Protein AF-0000000071588054 (afdb_homodimer)

Organism: Aliivibrio fischeri (strain ATCC 700601 / ES114) (NCBI:txid312309)

Structure (mmCIF, N/CA/C/O backbone):
data_AF-0000000071588054-model_v1
#
loop_
_entity.id
_entity.type
_entity.pdbx_description
1 polymer Hydrolase
#
loop_
_atom_site.group_PDB
_atom_site.id
_atom_site.type_symbol
_atom_site.label_atom_id
_atom_site.label_alt_id
_atom_site.label_comp_id
_atom_site.label_asym_id
_atom_site.label_entity_id
_atom_site.label_seq_id
_atom_site.pdbx_PDB_ins_code
_atom_site.Cartn_x
_atom_site.Cartn_y
_atom_site.Cartn_z
_atom_site.occupancy
_atom_site.B_iso_or_equiv
_atom_site.auth_seq_id
_atom_site.auth_comp_id
_atom_site.auth_asym_id
_atom_site.auth_atom_id
_atom_site.pdbx_PDB_model_num
ATOM 1 N N . MET A 1 1 ? -8.719 -41.531 -5.496 1 47.97 1 MET A N 1
ATOM 2 C CA . MET A 1 1 ? -8.766 -40.312 -4.715 1 47.97 1 MET A CA 1
ATOM 3 C C . MET A 1 1 ? -8.453 -39.094 -5.586 1 47.97 1 MET A C 1
ATOM 5 O O . MET A 1 1 ? -7.664 -39.188 -6.527 1 47.97 1 MET A O 1
ATOM 9 N N . PRO A 1 2 ? -9.258 -38.031 -5.367 1 66.31 2 PRO A N 1
ATOM 10 C CA . PRO A 1 2 ? -8.93 -36.875 -6.203 1 66.31 2 PRO A CA 1
ATOM 11 C C . PRO A 1 2 ? -7.484 -36.406 -6.047 1 66.31 2 PRO A C 1
ATOM 13 O O . PRO A 1 2 ? -6.922 -36.5 -4.953 1 66.31 2 PRO A O 1
ATOM 16 N N . LEU A 1 3 ? -6.859 -36.219 -7.164 1 84.75 3 LEU A N 1
ATOM 17 C CA . LEU A 1 3 ? -5.457 -35.812 -7.168 1 84.75 3 LEU A CA 1
ATOM 18 C C . LEU A 1 3 ? -5.246 -34.594 -6.309 1 84.75 3 LEU A C 1
ATOM 20 O O . LEU A 1 3 ? -4.23 -34.469 -5.621 1 84.75 3 LEU A O 1
ATOM 24 N N . PHE A 1 4 ? -6.309 -33.812 -6.16 1 94.5 4 PHE A N 1
ATOM 25 C CA . PHE A 1 4 ? -6.145 -32.531 -5.477 1 94.5 4 PHE A CA 1
ATOM 26 C C . PHE A 1 4 ? -6.953 -32.5 -4.184 1 94.5 4 PHE A C 1
ATOM 28 O O . PHE A 1 4 ? -8.078 -33 -4.137 1 94.5 4 PHE A O 1
ATOM 35 N N . HIS A 1 5 ? -6.406 -31.969 -3.193 1 96.12 5 HIS A N 1
ATOM 36 C CA . HIS A 1 5 ? -7.078 -31.672 -1.934 1 96.12 5 HIS A CA 1
ATOM 37 C C . HIS A 1 5 ? -7.234 -30.172 -1.73 1 96.12 5 HIS A C 1
ATOM 39 O O . HIS A 1 5 ? -6.293 -29.406 -1.963 1 96.12 5 HIS A O 1
ATOM 45 N N . GLU A 1 6 ? -8.422 -29.766 -1.353 1 96.94 6 GLU A N 1
ATOM 46 C CA . GLU A 1 6 ? -8.703 -28.375 -1.012 1 96.94 6 GLU A CA 1
ATOM 47 C C . GLU A 1 6 ? -8.5 -28.109 0.479 1 96.94 6 GLU A C 1
ATOM 49 O O . GLU A 1 6 ? -8.945 -28.906 1.314 1 96.94 6 GLU A O 1
ATOM 54 N N . ARG A 1 7 ? -7.754 -27.062 0.782 1 96.38 7 ARG A N 1
ATOM 55 C CA . ARG A 1 7 ? -7.504 -26.703 2.172 1 96.38 7 ARG A CA 1
ATOM 56 C C . ARG A 1 7 ? -7.52 -25.188 2.346 1 96.38 7 ARG A C 1
ATOM 58 O O . ARG A 1 7 ? -7.484 -24.438 1.362 1 96.38 7 ARG A O 1
ATOM 65 N N . SER A 1 8 ? -7.707 -24.828 3.531 1 97.06 8 SER A N 1
ATOM 66 C CA . SER A 1 8 ? -7.578 -23.422 3.904 1 97.06 8 SER A CA 1
ATOM 67 C C . SER A 1 8 ? -6.414 -23.203 4.867 1 97.06 8 SER A C 1
ATOM 69 O O . SER A 1 8 ? -6.203 -24.016 5.781 1 97.06 8 SER A O 1
ATOM 71 N N . LEU A 1 9 ? -5.637 -22.25 4.625 1 97.06 9 LEU A N 1
ATOM 72 C CA . LEU A 1 9 ? -4.516 -21.859 5.473 1 97.06 9 LEU A CA 1
ATOM 73 C C . LEU A 1 9 ? -4.793 -20.531 6.164 1 97.06 9 LEU A C 1
ATOM 75 O O . LEU A 1 9 ? -4.984 -19.5 5.5 1 97.06 9 LEU A O 1
ATOM 79 N N . PRO A 1 10 ? -4.863 -20.5 7.48 1 97.12 10 PRO A N 1
ATOM 80 C CA . PRO A 1 10 ? -5.039 -19.219 8.164 1 97.12 10 PRO A CA 1
ATOM 81 C C . PRO A 1 10 ? -3.777 -18.359 8.141 1 97.12 10 PRO A C 1
ATOM 83 O O . PRO A 1 10 ? -2.688 -18.844 8.453 1 97.12 10 PRO A O 1
ATOM 86 N N . LEU A 1 11 ? -3.846 -17.188 7.691 1 96.62 11 LEU A N 1
ATOM 87 C CA . LEU A 1 11 ? -2.805 -16.188 7.848 1 96.62 11 LEU A CA 1
ATOM 88 C C . LEU A 1 11 ? -3.188 -15.172 8.922 1 96.62 11 LEU A C 1
ATOM 90 O O . LEU A 1 11 ? -4.215 -15.328 9.594 1 96.62 11 LEU A O 1
ATOM 94 N N . TYR A 1 12 ? -2.336 -14.172 9.164 1 93.88 12 TYR A N 1
ATOM 95 C CA . TYR A 1 12 ? -2.557 -13.234 10.258 1 93.88 12 TYR A CA 1
ATOM 96 C C . TYR A 1 12 ? -3.916 -12.555 10.133 1 93.88 12 TYR A C 1
ATOM 98 O O . TYR A 1 12 ? -4.629 -12.391 11.125 1 93.88 12 TYR A O 1
ATOM 106 N N . HIS A 1 13 ? -4.195 -12.125 8.859 1 90.81 13 HIS A N 1
ATOM 107 C CA . HIS A 1 13 ? -5.488 -11.477 8.672 1 90.81 13 HIS A CA 1
ATOM 108 C C . HIS A 1 13 ? -6.289 -12.156 7.566 1 90.81 13 HIS A C 1
ATOM 110 O O . HIS A 1 13 ? -6.355 -11.648 6.441 1 90.81 13 HIS A O 1
ATOM 116 N N . GLY A 1 14 ? -6.926 -13.234 7.898 1 96.25 14 GLY A N 1
ATOM 117 C CA . GLY A 1 14 ? -7.777 -13.938 6.953 1 96.25 14 GLY A CA 1
ATOM 118 C C . GLY A 1 14 ? -7.273 -15.328 6.613 1 96.25 14 GLY A C 1
ATOM 119 O O . GLY A 1 14 ? -6.363 -15.844 7.27 1 96.25 14 GLY A O 1
ATOM 120 N N . GLU A 1 15 ? -7.918 -15.906 5.582 1 97.94 15 GLU A N 1
ATOM 121 C CA . GLU A 1 15 ? -7.566 -17.266 5.184 1 97.94 15 GLU A CA 1
ATOM 122 C C . GLU A 1 15 ? -7.277 -17.344 3.688 1 97.94 15 GLU A C 1
ATOM 124 O O . GLU A 1 15 ? -7.953 -16.703 2.885 1 97.94 15 GLU A O 1
ATOM 129 N N . ILE A 1 16 ? -6.352 -18.188 3.363 1 98 16 ILE A N 1
ATOM 130 C CA . ILE A 1 16 ? -6.008 -18.5 1.978 1 98 16 ILE A CA 1
ATOM 131 C C . ILE A 1 16 ? -6.473 -19.906 1.628 1 98 16 ILE A C 1
ATOM 133 O O . ILE A 1 16 ? -6.18 -20.859 2.352 1 98 16 ILE A O 1
ATOM 137 N N . ALA A 1 17 ? -7.246 -19.953 0.571 1 98.69 17 ALA A N 1
ATOM 138 C CA . ALA A 1 17 ? -7.645 -21.25 0.054 1 98.69 17 ALA A CA 1
ATOM 139 C C . ALA A 1 17 ? -6.59 -21.812 -0.896 1 98.69 17 ALA A C 1
ATOM 141 O O . ALA A 1 17 ? -5.996 -21.078 -1.681 1 98.69 17 ALA A O 1
ATOM 142 N N . LEU A 1 18 ? -6.355 -23.109 -0.78 1 98.25 18 LEU A N 1
ATOM 143 C CA . LEU A 1 18 ? -5.324 -23.688 -1.641 1 98.25 18 LEU A CA 1
ATOM 144 C C . LEU A 1 18 ? -5.742 -25.078 -2.131 1 98.25 18 LEU A C 1
ATOM 146 O O . LEU A 1 18 ? -6.637 -25.703 -1.558 1 98.25 18 LEU A O 1
ATOM 150 N N . LEU A 1 19 ? -5.234 -25.469 -3.252 1 98.31 19 LEU A N 1
ATOM 151 C CA . LEU A 1 19 ? -5.273 -26.797 -3.846 1 98.31 19 LEU A CA 1
ATOM 152 C C . LEU A 1 19 ? -3.906 -27.469 -3.779 1 98.31 19 LEU A C 1
ATOM 154 O O . LEU A 1 19 ? -2.898 -26.859 -4.16 1 98.31 19 LEU A O 1
ATOM 158 N N . GLU A 1 20 ? -3.906 -28.734 -3.266 1 97.62 20 GLU A N 1
ATOM 159 C CA . GLU A 1 20 ? -2.576 -29.328 -3.129 1 97.62 20 GLU A CA 1
ATOM 160 C C . GLU A 1 20 ? -2.582 -30.797 -3.525 1 97.62 20 GLU A C 1
ATOM 162 O O . GLU A 1 20 ? -3.635 -31.438 -3.533 1 97.62 20 GLU A O 1
ATOM 167 N N . VAL A 1 21 ? -1.536 -31.25 -4.027 1 97.25 21 VAL A N 1
ATOM 168 C CA . VAL A 1 21 ? -1.125 -32.656 -4.172 1 97.25 21 VAL A CA 1
ATOM 169 C C . VAL A 1 21 ? 0.033 -32.938 -3.221 1 97.25 21 VAL A C 1
ATOM 171 O O . VAL A 1 21 ? 1.151 -32.469 -3.426 1 97.25 21 VAL A O 1
ATOM 174 N N . LYS A 1 22 ? -0.284 -33.75 -2.168 1 95.44 22 LYS A N 1
ATOM 175 C CA . LYS A 1 22 ? 0.733 -34 -1.155 1 95.44 22 LYS A CA 1
ATOM 176 C C . LYS A 1 22 ? 1.041 -35.5 -1.066 1 95.44 22 LYS A C 1
ATOM 178 O O . LYS A 1 22 ? 0.211 -36.281 -0.599 1 95.44 22 LYS A O 1
ATOM 183 N N . PRO A 1 23 ? 2.205 -35.844 -1.493 1 94.19 23 PRO A N 1
ATOM 184 C CA . PRO A 1 23 ? 2.611 -37.25 -1.315 1 94.19 23 PRO A CA 1
ATOM 185 C C . PRO A 1 23 ? 2.969 -37.562 0.132 1 94.19 23 PRO A C 1
ATOM 187 O O . PRO A 1 23 ? 3.066 -36.688 0.969 1 94.19 23 PRO A O 1
ATOM 190 N N . GLU A 1 24 ? 3.109 -38.844 0.406 1 91.75 24 GLU A N 1
ATOM 191 C CA . GLU A 1 24 ? 3.479 -39.312 1.74 1 91.75 24 GLU A CA 1
ATOM 192 C C . GLU A 1 24 ? 4.875 -38.812 2.121 1 91.75 24 GLU A C 1
ATOM 194 O O . GLU A 1 24 ? 5.098 -38.375 3.244 1 91.75 24 GLU A O 1
ATOM 199 N N . GLN A 1 25 ? 5.719 -38.969 1.165 1 91.81 25 GLN A N 1
ATOM 200 C CA . GLN A 1 25 ? 7.074 -38.469 1.339 1 91.81 25 GLN A CA 1
ATOM 201 C C . GLN A 1 25 ? 7.32 -37.219 0.467 1 91.81 25 GLN A C 1
ATOM 203 O O . GLN A 1 25 ? 7.105 -37.25 -0.746 1 91.81 25 GLN A O 1
ATOM 208 N N . VAL A 1 26 ? 7.738 -36.156 1.104 1 92.62 26 VAL A N 1
ATOM 209 C CA . VAL A 1 26 ? 7.918 -34.906 0.373 1 92.62 26 VAL A CA 1
ATOM 210 C C . VAL A 1 26 ? 9.406 -34.625 0.178 1 92.62 26 VAL A C 1
ATOM 212 O O . VAL A 1 26 ? 10.148 -34.469 1.151 1 92.62 26 VAL A O 1
ATOM 215 N N . ASP A 1 27 ? 9.805 -34.531 -1.062 1 91.06 27 ASP A N 1
ATOM 216 C CA . ASP A 1 27 ? 11.188 -34.219 -1.391 1 91.06 27 ASP A CA 1
ATOM 217 C C . ASP A 1 27 ? 11.359 -32.719 -1.661 1 91.06 27 ASP A C 1
ATOM 219 O O . ASP A 1 27 ? 12.398 -32.125 -1.358 1 91.06 27 ASP A O 1
ATOM 223 N N . GLN A 1 28 ? 10.422 -32.188 -2.326 1 94.06 28 GLN A N 1
ATOM 224 C CA . GLN A 1 28 ? 10.406 -30.781 -2.695 1 94.06 28 GLN A CA 1
ATOM 225 C C . GLN A 1 28 ? 8.992 -30.203 -2.594 1 94.06 28 GLN A C 1
ATOM 227 O O . GLN A 1 28 ? 8.008 -30.922 -2.752 1 94.06 28 GLN A O 1
ATOM 232 N N . THR A 1 29 ? 8.953 -28.969 -2.256 1 97.81 29 THR A N 1
ATOM 233 C CA . THR A 1 29 ? 7.672 -28.266 -2.246 1 97.81 29 THR A CA 1
ATOM 234 C C . THR A 1 29 ? 7.652 -27.172 -3.307 1 97.81 29 THR A C 1
ATOM 236 O O . THR A 1 29 ? 8.57 -26.344 -3.373 1 97.81 29 THR A O 1
ATOM 239 N N . ILE A 1 30 ? 6.656 -27.203 -4.168 1 98.56 30 ILE A N 1
ATOM 240 C CA . ILE A 1 30 ? 6.5 -26.219 -5.242 1 98.56 30 ILE A CA 1
ATOM 241 C C . ILE A 1 30 ? 5.227 -25.406 -5.02 1 98.56 30 ILE A C 1
ATOM 243 O O . ILE A 1 30 ? 4.152 -25.969 -4.797 1 98.56 30 ILE A O 1
ATOM 247 N N . LEU A 1 31 ? 5.348 -24.109 -5.023 1 98.81 31 LEU A N 1
ATOM 248 C CA . LEU A 1 31 ? 4.211 -23.203 -4.922 1 98.81 31 LEU A CA 1
ATOM 249 C C . LEU A 1 31 ? 3.885 -22.594 -6.281 1 98.81 31 LEU A C 1
ATOM 251 O O . LEU A 1 31 ? 4.766 -22.047 -6.945 1 98.81 31 LEU A O 1
ATOM 255 N N . PHE A 1 32 ? 2.648 -22.719 -6.68 1 98.88 32 PHE A N 1
ATOM 256 C CA . PHE A 1 32 ? 2.152 -22.141 -7.922 1 98.88 32 PHE A CA 1
ATOM 257 C C . PHE A 1 32 ? 1.35 -20.875 -7.652 1 98.88 32 PHE A C 1
ATOM 259 O O . PHE A 1 32 ? 0.338 -20.906 -6.949 1 98.88 32 PHE A O 1
ATOM 266 N N . LEU A 1 33 ? 1.79 -19.781 -8.234 1 98.94 33 LEU A N 1
ATOM 267 C CA . LEU A 1 33 ? 1.244 -18.453 -7.961 1 98.94 33 LEU A CA 1
ATOM 268 C C . LEU A 1 33 ? 0.556 -17.891 -9.195 1 98.94 33 LEU A C 1
ATOM 270 O O . LEU A 1 33 ? 1.214 -17.578 -10.195 1 98.94 33 LEU A O 1
ATOM 274 N N . HIS A 1 34 ? -0.746 -17.656 -9.086 1 98.88 34 HIS A N 1
ATOM 275 C CA . HIS A 1 34 ? -1.548 -17.312 -10.25 1 98.88 34 HIS A CA 1
ATOM 276 C C . HIS A 1 34 ? -1.47 -15.828 -10.555 1 98.88 34 HIS A C 1
ATOM 278 O O . HIS A 1 34 ? -0.937 -15.055 -9.758 1 98.88 34 HIS A O 1
ATOM 284 N N . GLY A 1 35 ? -2.023 -15.461 -11.672 1 98.25 35 GLY A N 1
ATOM 285 C CA . GLY A 1 35 ? -2.016 -14.086 -12.148 1 98.25 35 GLY A CA 1
ATOM 286 C C . GLY A 1 35 ? -3.213 -13.281 -11.672 1 98.25 35 GLY A C 1
ATOM 287 O O . GLY A 1 35 ? -4.074 -13.805 -10.969 1 98.25 35 GLY A O 1
ATOM 288 N N . TRP A 1 36 ? -3.197 -12.07 -12.117 1 97.25 36 TRP A N 1
ATOM 289 C CA . TRP A 1 36 ? -4.223 -11.102 -11.742 1 97.25 36 TRP A CA 1
ATOM 290 C C . TRP A 1 36 ? -5.602 -11.57 -12.203 1 97.25 36 TRP A C 1
ATOM 292 O O . TRP A 1 36 ? -5.785 -11.93 -13.367 1 97.25 36 TRP A O 1
ATOM 302 N N . GLN A 1 37 ? -6.582 -11.633 -11.336 1 96.31 37 GLN A N 1
ATOM 303 C CA . GLN A 1 37 ? -7.98 -11.984 -11.547 1 96.31 37 GLN A CA 1
ATOM 304 C C . GLN A 1 37 ? -8.133 -13.469 -11.883 1 96.31 37 GLN A C 1
ATOM 306 O O . GLN A 1 37 ? -9.164 -13.891 -12.398 1 96.31 37 GLN A O 1
ATOM 311 N N . ASP A 1 38 ? -7.105 -14.195 -11.688 1 97.88 38 ASP A N 1
ATOM 312 C CA . ASP A 1 38 ? -7.141 -15.656 -11.781 1 97.88 38 ASP A CA 1
ATOM 313 C C . ASP A 1 38 ? -7.305 -16.297 -10.406 1 97.88 38 ASP A C 1
ATOM 315 O O . ASP A 1 38 ? -7.879 -15.68 -9.5 1 97.88 38 ASP A O 1
ATOM 319 N N . ASN A 1 39 ? -6.969 -17.594 -10.32 1 98.69 39 ASN A N 1
ATOM 320 C CA . ASN A 1 39 ? -6.945 -18.312 -9.055 1 98.69 39 ASN A CA 1
ATOM 321 C C . ASN A 1 39 ? -6.176 -19.625 -9.172 1 98.69 39 ASN A C 1
ATOM 323 O O . ASN A 1 39 ? -5.578 -19.906 -10.211 1 98.69 39 ASN A O 1
ATOM 327 N N . ALA A 1 40 ? -6.172 -20.344 -8.133 1 98.69 40 ALA A N 1
ATOM 328 C CA . ALA A 1 40 ? -5.332 -21.531 -8 1 98.69 40 ALA A CA 1
ATOM 329 C C . ALA A 1 40 ? -5.641 -22.547 -9.102 1 98.69 40 ALA A C 1
ATOM 331 O O . ALA A 1 40 ? -4.754 -23.281 -9.539 1 98.69 40 ALA A O 1
ATOM 332 N N . ALA A 1 41 ? -6.855 -22.578 -9.594 1 98.62 41 ALA A N 1
ATOM 333 C CA . ALA A 1 41 ? -7.312 -23.609 -10.508 1 98.62 41 ALA A CA 1
ATOM 334 C C . ALA A 1 41 ? -6.672 -23.453 -11.883 1 98.62 41 ALA A C 1
ATOM 336 O O . ALA A 1 41 ? -6.734 -24.359 -12.719 1 98.62 41 ALA A O 1
ATOM 337 N N . THR A 1 42 ? -6.043 -22.297 -12.117 1 98.44 42 THR A N 1
ATOM 338 C CA . THR A 1 42 ? -5.371 -22.094 -13.398 1 98.44 42 THR A CA 1
ATOM 339 C C . THR A 1 42 ? -4.227 -23.078 -13.57 1 98.44 42 THR A C 1
ATOM 341 O O . THR A 1 42 ? -3.789 -23.344 -14.695 1 98.44 42 THR A O 1
ATOM 344 N N . PHE A 1 43 ? -3.754 -23.688 -12.492 1 98.5 43 PHE A N 1
ATOM 345 C CA . PHE A 1 43 ? -2.557 -24.516 -12.539 1 98.5 43 PHE A CA 1
ATOM 346 C C . PHE A 1 43 ? -2.916 -26 -12.445 1 98.5 43 PHE A C 1
ATOM 348 O O . PHE A 1 43 ? -2.031 -26.859 -12.43 1 98.5 43 PHE A O 1
ATOM 355 N N . LEU A 1 44 ? -4.199 -26.375 -12.383 1 97.94 44 LEU A N 1
ATOM 356 C CA . LEU A 1 44 ? -4.609 -27.766 -12.156 1 97.94 44 LEU A CA 1
ATOM 357 C C . LEU A 1 44 ? -3.984 -28.688 -13.195 1 97.94 44 LEU A C 1
ATOM 359 O O . LEU A 1 44 ? -3.404 -29.719 -12.844 1 97.94 44 LEU A O 1
ATOM 363 N N . THR A 1 45 ? -4.051 -28.312 -14.484 1 97.38 45 THR A N 1
ATOM 364 C CA . THR A 1 45 ? -3.551 -29.188 -15.539 1 97.38 45 THR A CA 1
ATOM 365 C C . THR A 1 45 ? -2.029 -29.281 -15.492 1 97.38 45 THR A C 1
ATOM 367 O O . THR A 1 45 ? -1.465 -30.359 -15.695 1 97.38 45 THR A O 1
ATOM 370 N N . THR A 1 46 ? -1.384 -28.156 -15.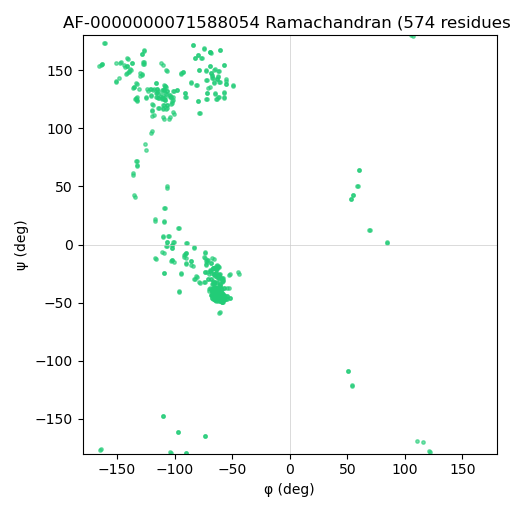203 1 97.81 46 THR A N 1
ATOM 371 C CA . THR A 1 46 ? 0.067 -28.156 -15.062 1 97.81 46 THR A CA 1
ATOM 372 C C . THR A 1 46 ? 0.49 -29.031 -13.883 1 97.81 46 THR A C 1
ATOM 374 O O . THR A 1 46 ? 1.406 -29.844 -14.008 1 97.81 46 THR A O 1
ATOM 377 N N . MET A 1 47 ? -0.17 -28.906 -12.758 1 98.12 47 MET A N 1
ATOM 378 C CA . MET A 1 47 ? 0.143 -29.672 -11.555 1 98.12 47 MET A CA 1
ATOM 379 C C . MET A 1 47 ? -0.102 -31.156 -11.773 1 98.12 47 MET A C 1
ATOM 381 O O . MET A 1 47 ? 0.692 -31.984 -11.344 1 98.12 47 MET A O 1
ATOM 385 N N . GLU A 1 48 ? -1.198 -31.453 -12.445 1 97.19 48 GLU A N 1
ATOM 386 C CA . GLU A 1 48 ? -1.501 -32.844 -12.758 1 97.19 48 GLU A CA 1
ATOM 387 C C . GLU A 1 48 ? -0.411 -33.469 -13.625 1 97.19 48 GLU A C 1
ATOM 389 O O . GLU A 1 48 ? 0.065 -34.562 -13.336 1 97.19 48 GLU A O 1
ATOM 394 N N . SER A 1 49 ? -0.064 -32.75 -14.672 1 97.31 49 SER A N 1
ATOM 395 C CA . SER A 1 49 ? 0.988 -33.219 -15.562 1 97.31 49 SER A CA 1
ATOM 396 C C . SER A 1 49 ? 2.301 -33.438 -14.812 1 97.31 49 SER A C 1
ATOM 398 O O . SER A 1 49 ? 2.971 -34.438 -14.984 1 97.31 49 SER A O 1
ATOM 400 N N . TYR A 1 50 ? 2.656 -32.5 -13.977 1 97.69 50 TYR A N 1
ATOM 401 C CA . TYR A 1 50 ? 3.912 -32.531 -13.234 1 97.69 50 TYR A CA 1
ATOM 402 C C . TYR A 1 50 ? 3.92 -33.688 -12.234 1 97.69 50 TYR A C 1
ATOM 404 O O . TYR A 1 50 ? 4.926 -34.375 -12.086 1 97.69 50 TYR A O 1
ATOM 412 N N . ALA A 1 51 ? 2.812 -33.906 -11.531 1 96.31 51 ALA A N 1
ATOM 413 C CA . ALA A 1 51 ? 2.707 -34.938 -10.492 1 96.31 51 ALA A CA 1
ATOM 414 C C . ALA A 1 51 ? 2.928 -36.312 -11.07 1 96.31 51 ALA A C 1
ATOM 416 O O . ALA A 1 51 ? 3.436 -37.219 -10.383 1 96.31 51 ALA A O 1
ATOM 417 N N . LYS A 1 52 ? 2.594 -36.5 -12.336 1 95.12 52 LYS A N 1
ATOM 418 C CA . LYS A 1 52 ? 2.75 -37.781 -12.992 1 95.12 52 LYS A CA 1
ATOM 419 C C . LYS A 1 52 ? 4.223 -38.188 -13.094 1 95.12 52 LYS A C 1
ATOM 421 O O . LYS A 1 52 ? 4.57 -39.344 -12.922 1 95.12 52 LYS A O 1
ATOM 426 N N . THR A 1 53 ? 5.031 -37.188 -13.312 1 94.19 53 THR A N 1
ATOM 427 C CA . THR A 1 53 ? 6.441 -37.5 -13.547 1 94.19 53 THR A CA 1
ATOM 428 C C . THR A 1 53 ? 7.262 -37.219 -12.281 1 94.19 53 THR A C 1
ATOM 430 O O . THR A 1 53 ? 8.406 -37.688 -12.18 1 94.19 53 THR A O 1
ATOM 433 N N . ASN A 1 54 ? 6.734 -36.531 -11.32 1 94.56 54 ASN A N 1
ATOM 434 C CA . ASN A 1 54 ? 7.41 -36.219 -10.062 1 94.56 54 ASN A CA 1
ATOM 435 C C . ASN A 1 54 ? 6.512 -36.5 -8.859 1 94.56 54 ASN A C 1
ATOM 437 O O . ASN A 1 54 ? 6.141 -35.562 -8.141 1 94.56 54 ASN A O 1
ATOM 441 N N . PRO A 1 55 ? 6.277 -37.719 -8.547 1 94 55 PRO A N 1
ATOM 442 C CA . PRO A 1 55 ? 5.25 -38.094 -7.57 1 94 55 PRO A CA 1
ATOM 443 C C . PRO A 1 55 ? 5.66 -37.781 -6.133 1 94 55 PRO A C 1
ATOM 445 O O . PRO A 1 55 ? 4.832 -37.844 -5.223 1 94 55 PRO A O 1
ATOM 448 N N . THR A 1 56 ? 6.883 -37.344 -5.875 1 94.62 56 THR A N 1
ATOM 449 C CA . THR A 1 56 ? 7.336 -37.125 -4.504 1 94.62 56 THR A CA 1
ATOM 450 C C . THR A 1 56 ? 7.383 -35.625 -4.191 1 94.62 56 THR A C 1
ATOM 452 O O . THR A 1 56 ? 7.91 -35.219 -3.15 1 94.62 56 THR A O 1
ATOM 455 N N . HIS A 1 57 ? 6.906 -34.844 -5.059 1 96.31 57 HIS A N 1
ATOM 456 C CA . HIS A 1 57 ? 6.914 -33.406 -4.832 1 96.31 57 HIS A CA 1
ATOM 457 C C . HIS A 1 57 ? 5.562 -32.938 -4.316 1 96.31 57 HIS A C 1
ATOM 459 O O . HIS A 1 57 ? 4.516 -33.375 -4.793 1 96.31 57 HIS A O 1
ATOM 465 N N . HIS A 1 58 ? 5.617 -32.156 -3.293 1 97.5 58 HIS A N 1
ATOM 466 C CA . HIS A 1 58 ? 4.445 -31.469 -2.748 1 97.5 58 HIS A CA 1
ATOM 467 C C . HIS A 1 58 ? 4.074 -30.25 -3.582 1 97.5 58 HIS A C 1
ATOM 469 O O . HIS A 1 58 ? 4.855 -29.312 -3.688 1 97.5 58 HIS A O 1
ATOM 475 N N . LEU A 1 59 ? 2.904 -30.312 -4.246 1 98.38 59 LEU A N 1
ATOM 476 C CA . LEU A 1 59 ? 2.441 -29.234 -5.117 1 98.38 59 LEU A CA 1
ATOM 477 C C . LEU A 1 59 ? 1.33 -28.438 -4.445 1 98.38 59 LEU A C 1
ATOM 479 O O . LEU A 1 59 ? 0.349 -29.016 -3.965 1 98.38 59 LEU A O 1
ATOM 483 N N . ILE A 1 60 ? 1.492 -27.109 -4.41 1 98.62 60 ILE A N 1
ATOM 484 C CA . ILE A 1 60 ? 0.512 -26.234 -3.771 1 98.62 60 ILE A CA 1
ATOM 485 C C . ILE A 1 60 ? 0.191 -25.062 -4.691 1 98.62 60 ILE A C 1
ATOM 487 O O . ILE A 1 60 ? 1.096 -24.359 -5.156 1 98.62 60 ILE A O 1
ATOM 491 N N . ALA A 1 61 ? -1.033 -24.859 -5.027 1 98.81 61 ALA A N 1
ATOM 492 C CA . ALA A 1 61 ? -1.545 -23.625 -5.613 1 98.81 61 ALA A CA 1
ATOM 493 C C . ALA A 1 61 ? -2.545 -22.938 -4.68 1 98.81 61 ALA A C 1
ATOM 495 O O . ALA A 1 61 ? -3.465 -23.594 -4.172 1 98.81 61 ALA A O 1
ATOM 496 N N . PHE A 1 62 ? -2.395 -21.672 -4.434 1 98.62 62 PHE A N 1
ATOM 497 C CA . PHE A 1 62 ? -3.369 -21.047 -3.557 1 98.62 62 PHE A CA 1
ATOM 498 C C . PHE A 1 62 ? -3.963 -19.797 -4.219 1 98.62 62 PHE A C 1
ATOM 500 O O . PHE A 1 62 ? -3.406 -19.281 -5.188 1 98.62 62 PHE A O 1
ATOM 507 N N . ASP A 1 63 ? -5.133 -19.391 -3.793 1 98.88 63 ASP A N 1
ATOM 508 C CA . ASP A 1 63 ? -5.777 -18.141 -4.199 1 98.88 63 ASP A CA 1
ATOM 509 C C . ASP A 1 63 ? -5.195 -16.953 -3.439 1 98.88 63 ASP A C 1
ATOM 511 O O . ASP A 1 63 ? -5.188 -16.953 -2.207 1 98.88 63 ASP A O 1
ATOM 515 N N . TRP A 1 64 ? -4.707 -16 -4.191 1 98.75 64 TRP A N 1
ATOM 516 C CA . TRP A 1 64 ? -4.344 -14.758 -3.506 1 98.75 64 TRP A CA 1
ATOM 517 C C . TRP A 1 64 ? -5.539 -14.18 -2.76 1 98.75 64 TRP A C 1
ATOM 519 O O . TRP A 1 64 ? -6.691 -14.414 -3.141 1 98.75 64 TRP A O 1
ATOM 529 N N . PHE A 1 65 ? -5.262 -13.391 -1.693 1 98.62 65 PHE A N 1
ATOM 530 C CA . PHE A 1 65 ? -6.352 -12.633 -1.091 1 98.62 65 PHE A CA 1
ATOM 531 C C . PHE A 1 65 ? -7.137 -11.875 -2.156 1 98.62 65 PHE A C 1
ATOM 533 O O . PHE A 1 65 ? -6.551 -11.297 -3.076 1 98.62 65 PHE A O 1
ATOM 540 N N . GLY A 1 66 ? -8.43 -11.914 -2.021 1 98.25 66 GLY A N 1
ATOM 541 C CA . GLY A 1 66 ? -9.289 -11.211 -2.965 1 98.25 66 GLY A CA 1
ATOM 542 C C . GLY A 1 66 ? -9.578 -12.016 -4.219 1 98.25 66 GLY A C 1
ATOM 543 O O . GLY A 1 66 ? -10.273 -11.539 -5.117 1 98.25 66 GLY A O 1
ATOM 544 N N . HIS A 1 67 ? -9.07 -13.234 -4.293 1 98.5 67 HIS A N 1
ATOM 545 C CA . HIS A 1 67 ? -9.273 -14.094 -5.449 1 98.5 67 HIS A CA 1
ATOM 546 C C . HIS A 1 67 ? -9.82 -15.461 -5.031 1 98.5 67 HIS A C 1
ATOM 548 O O . HIS A 1 67 ? -9.617 -15.891 -3.896 1 98.5 67 HIS A O 1
ATOM 554 N N . GLY A 1 68 ? -10.5 -16.094 -5.98 1 98.12 68 GLY A N 1
ATOM 555 C CA . GLY A 1 68 ? -10.953 -17.453 -5.762 1 98.12 68 GLY A CA 1
ATOM 556 C C . GLY A 1 68 ? -11.766 -17.625 -4.488 1 98.12 68 GLY A C 1
ATOM 557 O O . GLY A 1 68 ? -12.758 -16.922 -4.281 1 98.12 68 GLY A O 1
ATOM 558 N N . LEU A 1 69 ? -11.242 -18.5 -3.639 1 98.25 69 LEU A N 1
ATOM 559 C CA . LEU A 1 69 ? -11.992 -18.828 -2.432 1 98.25 69 LEU A CA 1
ATOM 560 C C . LEU A 1 69 ? -11.305 -18.266 -1.192 1 98.25 69 LEU A C 1
ATOM 562 O O . LEU A 1 69 ? -11.711 -18.562 -0.065 1 98.25 69 LEU A O 1
ATOM 566 N N . SER A 1 70 ? -10.25 -17.469 -1.397 1 98.62 70 SER A N 1
ATOM 567 C CA . SER A 1 70 ? -9.562 -16.828 -0.284 1 98.62 70 SER A CA 1
ATOM 568 C C . SER A 1 70 ? -10.352 -15.641 0.256 1 98.62 70 SER A C 1
ATOM 570 O O . SER A 1 70 ? -11.203 -15.086 -0.445 1 98.62 70 SER A O 1
ATOM 572 N N . SER A 1 71 ? -10.062 -15.234 1.477 1 98.38 71 SER A N 1
ATOM 573 C CA . SER A 1 71 ? -10.672 -14.07 2.102 1 98.38 71 SER A CA 1
ATOM 574 C C . SER A 1 71 ? -10.359 -12.797 1.329 1 98.38 71 SER A C 1
ATOM 576 O O . SER A 1 71 ? -9.312 -12.703 0.675 1 98.38 71 SER A O 1
ATOM 578 N N . HIS A 1 72 ? -11.273 -11.891 1.391 1 97.69 72 HIS A N 1
ATOM 579 C CA . HIS A 1 72 ? -10.969 -10.531 0.959 1 97.69 72 HIS A CA 1
ATOM 580 C C . HIS A 1 72 ? -10.195 -9.773 2.031 1 97.69 72 HIS A C 1
ATOM 582 O O . HIS A 1 72 ? -10.289 -10.094 3.217 1 97.69 72 HIS A O 1
ATOM 588 N N . LYS A 1 73 ? -9.359 -8.828 1.569 1 97.25 73 LYS A N 1
ATOM 589 C CA . LYS A 1 73 ? -8.812 -7.863 2.516 1 97.25 73 LYS A CA 1
ATOM 590 C C . LYS A 1 73 ? -9.891 -6.91 3.016 1 97.25 73 LYS A C 1
ATOM 592 O O . LYS A 1 73 ? -11 -6.871 2.467 1 97.25 73 LYS A O 1
ATOM 597 N N . GLY A 1 74 ? -9.555 -6.164 4.137 1 95.12 74 GLY A N 1
ATOM 598 C CA . GLY A 1 74 ? -10.492 -5.199 4.695 1 95.12 74 GLY A CA 1
ATOM 599 C C . GLY A 1 74 ? -10.859 -4.094 3.729 1 95.12 74 GLY A C 1
ATOM 600 O O . GLY A 1 74 ? -10.211 -3.93 2.691 1 95.12 74 GLY A O 1
ATOM 601 N N . GLY A 1 75 ? -11.859 -3.348 4.035 1 93.56 75 GLY A N 1
ATOM 602 C CA . GLY A 1 75 ? -12.383 -2.314 3.16 1 93.56 75 GLY A CA 1
ATOM 603 C C . GLY A 1 75 ? -11.383 -1.22 2.859 1 93.56 75 GLY A C 1
ATOM 604 O O . GLY A 1 75 ? -11.5 -0.517 1.853 1 93.56 75 GLY A O 1
ATOM 605 N N . ASP A 1 76 ? -10.359 -1.056 3.619 1 95.88 76 ASP A N 1
ATOM 606 C CA . ASP A 1 76 ? -9.391 0.031 3.5 1 95.88 76 ASP A CA 1
ATOM 607 C C . ASP A 1 76 ? -8.117 -0.441 2.803 1 95.88 76 ASP A C 1
ATOM 609 O O . ASP A 1 76 ? -7.141 0.305 2.711 1 95.88 76 ASP A O 1
ATOM 613 N N . ASN A 1 77 ? -8.109 -1.677 2.389 1 97.5 77 ASN A N 1
ATOM 614 C CA . ASN A 1 77 ? -6.953 -2.244 1.699 1 97.5 77 ASN A CA 1
ATOM 615 C C . ASN A 1 77 ? -7.25 -2.496 0.224 1 97.5 77 ASN A C 1
ATOM 617 O O . ASN A 1 77 ? -8.164 -3.254 -0.111 1 97.5 77 ASN A O 1
ATOM 621 N N . PHE A 1 78 ? -6.484 -1.866 -0.619 1 97.94 78 PHE A N 1
ATOM 622 C CA . PHE A 1 78 ? -6.711 -1.955 -2.057 1 97.94 78 PHE A CA 1
ATOM 623 C C . PHE A 1 78 ? -5.621 -2.781 -2.729 1 97.94 78 PHE A C 1
ATOM 625 O O . PHE A 1 78 ? -5.188 -2.463 -3.838 1 97.94 78 PHE A O 1
ATOM 632 N N . TYR A 1 79 ? -5.074 -3.738 -2.051 1 97.88 79 TYR A N 1
ATOM 633 C CA . TYR A 1 79 ? -4.207 -4.801 -2.553 1 97.88 79 TYR A CA 1
ATOM 634 C C . TYR A 1 79 ? -2.953 -4.223 -3.193 1 97.88 79 TYR A C 1
ATOM 636 O O . TYR A 1 79 ? -2.67 -4.48 -4.367 1 97.88 79 TYR A O 1
ATOM 644 N N . HIS A 1 80 ? -2.166 -3.584 -2.398 1 98.25 80 HIS A N 1
ATOM 645 C CA . HIS A 1 80 ? -0.876 -3.084 -2.863 1 98.25 80 HIS A CA 1
ATOM 646 C C . HIS A 1 80 ? 0.03 -4.227 -3.309 1 98.25 80 HIS A C 1
ATOM 648 O O . HIS A 1 80 ? 0.058 -5.285 -2.678 1 98.25 80 HIS A O 1
ATOM 654 N N . PHE A 1 81 ? 0.817 -3.961 -4.344 1 98.31 81 PHE A N 1
ATOM 655 C CA . PHE A 1 81 ? 1.747 -4.941 -4.891 1 98.31 81 PHE A CA 1
ATOM 656 C C . PHE A 1 81 ? 2.621 -5.531 -3.793 1 98.31 81 PHE A C 1
ATOM 658 O O . PHE A 1 81 ? 2.75 -6.754 -3.686 1 98.31 81 PHE A O 1
ATOM 665 N N . PHE A 1 82 ? 3.152 -4.758 -2.939 1 98.06 82 PHE A N 1
ATOM 666 C CA . PHE A 1 82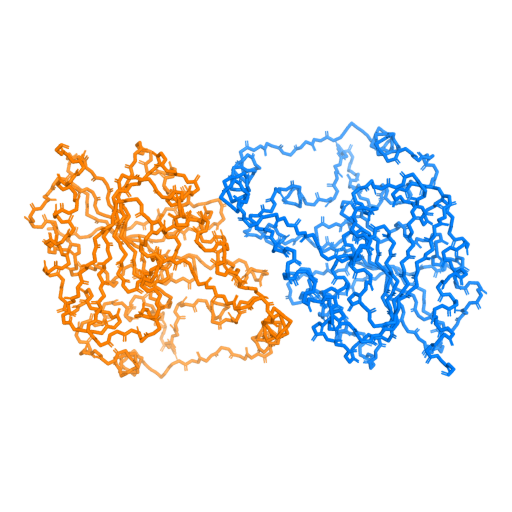 ? 4.133 -5.188 -1.949 1 98.06 82 PHE A CA 1
ATOM 667 C C . PHE A 1 82 ? 3.465 -5.996 -0.842 1 98.06 82 PHE A C 1
ATOM 669 O O . PHE A 1 82 ? 4.121 -6.785 -0.163 1 98.06 82 PHE A O 1
ATOM 676 N N . ASP A 1 83 ? 2.188 -5.805 -0.635 1 98.19 83 ASP A N 1
ATOM 677 C CA . ASP A 1 83 ? 1.467 -6.598 0.359 1 98.19 83 ASP A CA 1
ATOM 678 C C . ASP A 1 83 ? 1.404 -8.07 -0.05 1 98.19 83 ASP A C 1
ATOM 680 O O . ASP A 1 83 ? 1.413 -8.953 0.804 1 98.19 83 ASP A O 1
ATOM 684 N N . TYR A 1 84 ? 1.326 -8.297 -1.41 1 98.44 84 TYR A N 1
ATOM 685 C CA . TYR A 1 84 ? 1.314 -9.672 -1.881 1 98.44 84 TYR A CA 1
ATOM 686 C C . TYR A 1 84 ? 2.59 -10.398 -1.471 1 98.44 84 TYR A C 1
ATOM 688 O O . TYR A 1 84 ? 2.566 -11.602 -1.204 1 98.44 84 TYR A O 1
ATOM 696 N N . ILE A 1 85 ? 3.717 -9.672 -1.472 1 98.75 85 ILE A N 1
ATOM 697 C CA . ILE A 1 85 ? 4.996 -10.273 -1.115 1 98.75 85 ILE A CA 1
ATOM 698 C C . ILE A 1 85 ? 4.988 -10.664 0.361 1 98.75 85 ILE A C 1
ATOM 700 O O . ILE A 1 85 ? 5.488 -11.734 0.729 1 98.75 85 ILE A O 1
ATOM 704 N N . ASP A 1 86 ? 4.402 -9.812 1.172 1 98.69 86 ASP A N 1
ATOM 705 C CA . ASP A 1 86 ? 4.234 -10.125 2.588 1 98.69 86 ASP A CA 1
ATOM 706 C C . ASP A 1 86 ? 3.326 -11.344 2.773 1 98.69 86 ASP A C 1
ATOM 708 O O . ASP A 1 86 ? 3.592 -12.195 3.619 1 98.69 86 ASP A O 1
ATOM 712 N N . ASP A 1 87 ? 2.199 -11.422 2.016 1 98.44 87 ASP A N 1
ATOM 713 C CA . ASP A 1 87 ? 1.297 -12.562 2.072 1 98.44 87 ASP A CA 1
ATOM 714 C C . ASP A 1 87 ? 2.029 -13.859 1.72 1 98.44 87 ASP A C 1
ATOM 716 O O . ASP A 1 87 ? 1.87 -14.875 2.402 1 98.44 87 ASP A O 1
ATOM 720 N N . LEU A 1 88 ? 2.824 -13.773 0.667 1 98.75 88 LEU A N 1
ATOM 721 C CA . LEU A 1 88 ? 3.6 -14.93 0.24 1 98.75 88 LEU A CA 1
ATOM 722 C C . LEU A 1 88 ? 4.559 -15.383 1.337 1 98.75 88 LEU A C 1
ATOM 724 O O . LEU A 1 88 ? 4.699 -16.578 1.596 1 98.75 88 LEU A O 1
ATOM 728 N N . HIS A 1 89 ? 5.203 -14.438 1.967 1 98.69 89 HIS A N 1
ATOM 729 C CA . HIS A 1 89 ? 6.129 -14.75 3.051 1 98.69 89 HIS A CA 1
ATOM 730 C C . HIS A 1 89 ? 5.426 -15.516 4.168 1 98.69 89 HIS A C 1
ATOM 732 O O . HIS A 1 89 ? 5.957 -16.5 4.684 1 98.69 89 HIS A O 1
ATOM 738 N N . GLN A 1 90 ? 4.242 -15.109 4.531 1 98.19 90 GLN A N 1
ATOM 739 C CA . GLN A 1 90 ? 3.475 -15.781 5.574 1 98.19 90 GLN A CA 1
ATOM 740 C C . GLN A 1 90 ? 3.133 -17.219 5.168 1 98.19 90 GLN A C 1
ATOM 742 O O . GLN A 1 90 ? 3.219 -18.141 5.984 1 98.19 90 GLN A O 1
ATOM 747 N N . VAL A 1 91 ? 2.725 -17.391 3.902 1 98.38 91 VAL A N 1
ATOM 748 C CA . VAL A 1 91 ? 2.393 -18.719 3.41 1 98.38 91 VAL A CA 1
ATOM 749 C C . VAL A 1 91 ? 3.615 -19.625 3.516 1 98.38 91 VAL A C 1
ATOM 751 O O . VAL A 1 91 ? 3.518 -20.75 4.016 1 98.38 91 VAL A O 1
ATOM 754 N N . ILE A 1 92 ? 4.746 -19.109 3.07 1 98.38 92 ILE A N 1
ATOM 755 C CA . ILE A 1 92 ? 5.977 -19.906 3.029 1 98.38 92 ILE A CA 1
ATOM 756 C C . ILE A 1 92 ? 6.402 -20.266 4.449 1 98.38 92 ILE A C 1
ATOM 758 O O . ILE A 1 92 ? 6.844 -21.391 4.699 1 98.38 92 ILE A O 1
ATOM 762 N N . LEU A 1 93 ? 6.223 -19.359 5.406 1 96.88 93 LEU A N 1
ATOM 763 C CA . LEU A 1 93 ? 6.555 -19.641 6.797 1 96.88 93 LEU A CA 1
ATOM 764 C C . LEU A 1 93 ? 5.691 -20.781 7.332 1 96.88 93 LEU A C 1
ATOM 766 O O . LEU A 1 93 ? 6.16 -21.609 8.125 1 96.88 93 LEU A O 1
ATOM 770 N N . HIS A 1 94 ? 4.477 -20.906 6.898 1 95.75 94 HIS A N 1
ATOM 771 C CA . HIS A 1 94 ? 3.549 -21.922 7.359 1 95.75 94 HIS A CA 1
ATOM 772 C C . HIS A 1 94 ? 3.961 -23.312 6.859 1 95.75 94 HIS A C 1
ATOM 774 O O . HIS A 1 94 ? 3.607 -24.328 7.461 1 95.75 94 HIS A O 1
ATOM 780 N N . LEU A 1 95 ? 4.605 -23.344 5.707 1 94.62 95 LEU A N 1
ATOM 781 C CA . LEU A 1 95 ? 4.984 -24.609 5.105 1 94.62 95 LEU A CA 1
ATOM 782 C C . LEU A 1 95 ? 6.133 -25.25 5.875 1 94.62 95 LEU A C 1
ATOM 784 O O . LEU A 1 95 ? 6.383 -26.453 5.742 1 94.62 95 LEU A O 1
ATOM 788 N N . ASN A 1 96 ? 6.855 -24.484 6.707 1 91.69 96 ASN A N 1
ATOM 789 C CA . ASN A 1 96 ? 7.934 -24.969 7.566 1 91.69 96 ASN A CA 1
ATOM 790 C C . ASN A 1 96 ? 8.977 -25.75 6.77 1 91.69 96 ASN A C 1
ATOM 792 O O . ASN A 1 96 ? 9.359 -26.844 7.164 1 91.69 96 ASN A O 1
ATOM 796 N N . GLN A 1 97 ? 9.305 -25.297 5.562 1 92.19 97 GLN A N 1
ATOM 797 C CA . GLN A 1 97 ? 10.359 -25.844 4.723 1 92.19 97 GLN A CA 1
ATOM 798 C C . GLN A 1 97 ? 11.562 -24.906 4.66 1 92.19 97 GLN A C 1
ATOM 800 O O . GLN A 1 97 ? 11.414 -23.703 4.855 1 92.19 97 GLN A O 1
ATOM 805 N N . GLN A 1 98 ? 12.672 -25.469 4.5 1 92.19 98 GLN A N 1
ATOM 806 C CA . GLN A 1 98 ? 13.883 -24.656 4.398 1 92.19 98 GLN A CA 1
ATOM 807 C C . GLN A 1 98 ? 13.828 -23.75 3.176 1 92.19 98 GLN A C 1
ATOM 809 O O . GLN A 1 98 ? 14.148 -22.562 3.266 1 92.19 98 GLN A O 1
ATOM 814 N N . SER A 1 99 ? 13.477 -24.328 2.041 1 96.69 99 SER A N 1
ATOM 815 C CA . SER A 1 99 ? 13.305 -23.578 0.802 1 96.69 99 SER A CA 1
ATOM 816 C C . SER A 1 99 ? 12.211 -24.188 -0.065 1 96.69 99 SER A C 1
ATOM 818 O O . SER A 1 99 ? 11.828 -25.344 0.119 1 96.69 99 SER A O 1
ATOM 820 N N . VAL A 1 100 ? 11.648 -23.359 -0.926 1 98.5 100 VAL A N 1
ATOM 821 C CA . VAL A 1 100 ? 10.594 -23.812 -1.833 1 98.5 100 VAL A CA 1
ATOM 822 C C . VAL A 1 100 ? 10.953 -23.422 -3.268 1 98.5 100 VAL A C 1
ATOM 824 O O . VAL A 1 100 ? 11.891 -22.672 -3.498 1 98.5 100 VAL A O 1
ATOM 827 N N . ILE A 1 101 ? 10.281 -24.047 -4.199 1 98.62 101 ILE A N 1
ATOM 828 C CA . ILE A 1 101 ? 10.32 -23.672 -5.605 1 98.62 101 ILE A CA 1
ATOM 829 C C . ILE A 1 101 ? 9.078 -22.859 -5.953 1 98.62 101 ILE A C 1
ATOM 831 O O . ILE A 1 101 ? 7.961 -23.219 -5.562 1 98.62 101 ILE A O 1
ATOM 835 N N . LEU A 1 102 ? 9.281 -21.75 -6.629 1 98.88 102 LEU A N 1
ATOM 836 C CA . LEU A 1 102 ? 8.156 -20.906 -6.992 1 98.88 102 LEU A CA 1
ATOM 837 C C . LEU A 1 102 ? 7.891 -20.953 -8.492 1 98.88 102 LEU A C 1
ATOM 839 O O . LEU A 1 102 ? 8.828 -20.906 -9.297 1 98.88 102 LEU A O 1
ATOM 843 N N . VAL A 1 103 ? 6.676 -21.125 -8.852 1 98.94 103 VAL A N 1
ATOM 844 C CA . VAL A 1 103 ? 6.172 -20.984 -10.211 1 98.94 103 VAL A CA 1
ATOM 845 C C . VAL A 1 103 ? 5.109 -19.891 -10.266 1 98.94 103 VAL A C 1
ATOM 847 O O . VAL A 1 103 ? 4.051 -20.016 -9.648 1 98.94 103 VAL A O 1
ATOM 850 N N . GLY A 1 104 ? 5.395 -18.859 -10.977 1 98.81 104 GLY A N 1
ATOM 851 C CA . GLY A 1 104 ? 4.469 -17.734 -11.008 1 98.81 104 GLY A CA 1
ATOM 852 C C . GLY A 1 104 ? 4.027 -17.375 -12.414 1 98.81 104 GLY A C 1
ATOM 853 O O . GLY A 1 104 ? 4.859 -17.25 -13.32 1 98.81 104 GLY A O 1
ATOM 854 N N . HIS A 1 105 ? 2.752 -17.172 -12.602 1 98.56 105 HIS A N 1
ATOM 855 C CA . HIS A 1 105 ? 2.189 -16.672 -13.852 1 98.56 105 HIS A CA 1
ATOM 856 C C . HIS A 1 105 ? 1.822 -15.195 -13.727 1 98.56 105 HIS A C 1
ATOM 858 O O . HIS A 1 105 ? 1.055 -14.812 -12.836 1 98.56 105 HIS A O 1
ATOM 864 N N . SER A 1 106 ? 2.318 -14.352 -14.648 1 97.44 106 SER A N 1
ATOM 865 C CA . SER A 1 106 ? 1.968 -12.938 -14.711 1 97.44 106 SER A CA 1
ATOM 866 C C . SER A 1 106 ? 2.139 -12.273 -13.352 1 97.44 106 SER A C 1
ATOM 868 O O . SER A 1 106 ? 3.232 -12.281 -12.781 1 97.44 106 SER A O 1
ATOM 870 N N . LEU A 1 107 ? 1.079 -11.891 -12.641 1 97.94 107 LEU A N 1
ATOM 871 C CA . LEU A 1 107 ? 1.16 -11.289 -11.32 1 97.94 107 LEU A CA 1
ATOM 872 C C . LEU A 1 107 ? 1.96 -12.172 -10.367 1 97.94 107 LEU A C 1
ATOM 874 O O . LEU A 1 107 ? 2.811 -11.68 -9.617 1 97.94 107 LEU A O 1
ATOM 878 N N . GLY A 1 108 ? 1.679 -13.43 -10.414 1 98.75 108 GLY A N 1
ATOM 879 C CA . GLY A 1 108 ? 2.402 -14.359 -9.562 1 98.75 108 GLY A CA 1
ATOM 880 C C . GLY A 1 108 ? 3.9 -14.352 -9.805 1 98.75 108 GLY A C 1
ATOM 881 O O . GLY A 1 108 ? 4.688 -14.492 -8.867 1 98.75 108 GLY A O 1
ATOM 882 N N . GLY A 1 109 ? 4.273 -14.219 -11.086 1 98.31 109 GLY A N 1
ATOM 883 C CA . GLY A 1 109 ? 5.684 -14.125 -11.414 1 98.31 109 GLY A CA 1
ATOM 884 C C . GLY A 1 109 ? 6.328 -12.836 -10.945 1 98.31 109 GLY A C 1
ATOM 885 O O . GLY A 1 109 ? 7.477 -12.836 -10.5 1 98.31 109 GLY A O 1
ATOM 886 N N . LEU A 1 110 ? 5.57 -11.734 -11.055 1 97.94 110 LEU A N 1
ATOM 887 C CA . LEU A 1 110 ? 6.055 -10.445 -10.57 1 97.94 110 LEU A CA 1
ATOM 888 C C . LEU A 1 110 ? 6.348 -10.5 -9.078 1 97.94 110 LEU A C 1
ATOM 890 O O . LEU A 1 110 ? 7.43 -10.109 -8.641 1 97.94 110 LEU A O 1
ATOM 894 N N . ILE A 1 111 ? 5.438 -11.055 -8.336 1 98.75 111 ILE A N 1
ATOM 895 C CA . ILE A 1 111 ? 5.523 -11.156 -6.879 1 98.75 111 ILE A CA 1
ATOM 896 C C . ILE A 1 111 ? 6.656 -12.109 -6.5 1 98.75 111 ILE A C 1
ATOM 898 O O . ILE A 1 111 ? 7.473 -11.797 -5.633 1 98.75 111 ILE A O 1
ATOM 902 N N . ALA A 1 112 ? 6.734 -13.219 -7.191 1 98.81 112 ALA A N 1
ATOM 903 C CA . ALA A 1 112 ? 7.738 -14.234 -6.895 1 98.81 112 ALA A CA 1
ATOM 904 C C . ALA A 1 112 ? 9.148 -13.695 -7.117 1 98.81 112 ALA A C 1
ATOM 906 O O . ALA A 1 112 ? 10.062 -13.984 -6.34 1 98.81 112 ALA A O 1
ATOM 907 N N . SER A 1 113 ? 9.336 -12.969 -8.172 1 98.38 113 SER A N 1
ATOM 908 C CA . SER A 1 113 ? 10.656 -12.414 -8.453 1 98.38 113 SER A CA 1
ATOM 909 C C . SER A 1 113 ? 11.117 -11.484 -7.332 1 98.38 113 SER A C 1
ATOM 911 O O . SER A 1 113 ? 12.258 -11.578 -6.875 1 98.38 113 SER A O 1
ATOM 913 N N . ALA A 1 114 ? 10.242 -10.633 -6.883 1 98.75 114 ALA A N 1
ATOM 914 C CA . ALA A 1 114 ? 10.57 -9.727 -5.785 1 98.75 114 ALA A CA 1
ATOM 915 C C . ALA A 1 114 ? 10.844 -10.5 -4.5 1 98.75 114 ALA A C 1
ATOM 917 O O . ALA A 1 114 ? 11.758 -10.156 -3.74 1 98.75 114 ALA A O 1
ATOM 918 N N . TYR A 1 115 ? 10.062 -11.531 -4.273 1 98.88 115 TYR A N 1
ATOM 919 C CA . TYR A 1 115 ? 10.25 -12.336 -3.076 1 98.88 115 TYR A CA 1
ATOM 920 C C . TYR A 1 115 ? 11.609 -13.031 -3.092 1 98.88 115 TYR A C 1
ATOM 922 O O . TYR A 1 115 ? 12.312 -13.055 -2.08 1 98.88 115 TYR A O 1
ATOM 930 N N . CYS A 1 116 ? 11.969 -13.602 -4.246 1 98.75 116 CYS A N 1
ATOM 931 C CA . CYS A 1 116 ? 13.258 -14.266 -4.395 1 98.75 116 CYS A CA 1
ATOM 932 C C . CYS A 1 116 ? 14.406 -13.32 -4.074 1 98.75 116 CYS A C 1
ATOM 934 O O . CYS A 1 116 ? 15.422 -13.734 -3.514 1 98.75 116 CYS A O 1
ATOM 936 N N . ALA A 1 117 ? 14.242 -12.094 -4.461 1 98.69 117 ALA A N 1
ATOM 937 C CA . ALA A 1 117 ? 15.266 -11.078 -4.207 1 98.69 117 ALA A CA 1
ATOM 938 C C . ALA A 1 117 ? 15.375 -10.773 -2.717 1 98.69 117 ALA A C 1
ATOM 940 O O . ALA A 1 117 ? 16.484 -10.734 -2.168 1 98.69 117 ALA A O 1
ATOM 941 N N . ALA A 1 118 ? 14.281 -10.641 -2.035 1 98.69 118 ALA A N 1
ATOM 942 C CA . ALA A 1 118 ? 14.234 -10.211 -0.64 1 98.69 118 ALA A CA 1
ATOM 943 C C . ALA A 1 118 ? 14.609 -11.352 0.3 1 98.69 118 ALA A C 1
ATOM 945 O O . ALA A 1 118 ? 15.172 -11.125 1.37 1 98.69 118 ALA A O 1
ATOM 946 N N . PHE A 1 119 ? 14.25 -12.555 -0.088 1 98.69 119 PHE A N 1
ATOM 947 C CA . PHE A 1 119 ? 14.492 -13.719 0.754 1 98.69 119 PHE A CA 1
ATOM 948 C C . PHE A 1 119 ? 15.117 -14.852 -0.05 1 98.69 119 PHE A C 1
ATOM 950 O O . PHE A 1 119 ? 14.531 -15.93 -0.182 1 98.69 119 PHE A O 1
ATOM 957 N N . PRO A 1 120 ? 16.328 -14.648 -0.469 1 98.5 120 PRO A N 1
ATOM 958 C CA . PRO A 1 120 ? 16.953 -15.641 -1.344 1 98.5 120 PRO A CA 1
ATOM 959 C C . PRO A 1 120 ? 17.141 -17 -0.662 1 98.5 120 PRO A C 1
ATOM 961 O O . PRO A 1 120 ? 17.141 -18.031 -1.33 1 98.5 120 PRO A O 1
ATOM 964 N N . GLU A 1 121 ? 17.219 -17 0.629 1 98.25 121 GLU A N 1
ATOM 965 C CA . GLU A 1 121 ? 17.438 -18.25 1.369 1 98.25 121 GLU A CA 1
ATOM 966 C C . GLU A 1 121 ? 16.188 -19.109 1.39 1 98.25 121 GLU A C 1
ATOM 968 O O . GLU A 1 121 ? 16.25 -20.297 1.715 1 98.25 121 GLU A O 1
ATOM 973 N N . LYS A 1 122 ? 15.031 -18.578 0.982 1 98.44 122 LYS A N 1
ATOM 974 C CA . LYS A 1 122 ? 13.766 -19.281 1.104 1 98.44 122 LYS A CA 1
ATOM 975 C C . LYS A 1 122 ? 13.336 -19.875 -0.235 1 98.44 122 LYS A C 1
ATOM 977 O O . LYS A 1 122 ? 12.328 -20.578 -0.315 1 98.44 122 LYS A O 1
ATOM 982 N N . VAL A 1 123 ? 14.078 -19.656 -1.299 1 98.62 123 VAL A N 1
ATOM 983 C CA . VAL A 1 123 ? 13.648 -20.078 -2.623 1 98.62 123 VAL A CA 1
ATOM 984 C C . VAL A 1 123 ? 14.797 -20.781 -3.34 1 98.62 123 VAL A C 1
ATOM 986 O O . VAL A 1 123 ? 15.875 -20.219 -3.506 1 98.62 123 VAL A O 1
ATOM 989 N N . SER A 1 124 ? 14.539 -21.969 -3.811 1 98.19 124 SER A N 1
ATOM 990 C CA . SER A 1 124 ? 15.594 -22.766 -4.441 1 98.19 124 SER A CA 1
ATOM 991 C C . SER A 1 124 ? 15.586 -22.578 -5.957 1 98.19 124 SER A C 1
ATOM 993 O O . SER A 1 124 ? 16.609 -22.797 -6.617 1 98.19 124 SER A O 1
ATOM 995 N N . ALA A 1 125 ? 14.461 -22.234 -6.5 1 98.62 125 ALA A N 1
ATOM 996 C CA . ALA A 1 125 ? 14.32 -22 -7.934 1 98.62 125 ALA A CA 1
ATOM 997 C C . ALA A 1 125 ? 13.055 -21.219 -8.242 1 98.62 125 ALA A C 1
ATOM 999 O O . ALA A 1 125 ? 12.102 -21.234 -7.465 1 98.62 125 ALA A O 1
ATOM 1000 N N . LEU A 1 126 ? 13.07 -20.516 -9.375 1 98.69 126 LEU A N 1
ATOM 1001 C CA . LEU A 1 126 ? 11.938 -19.703 -9.789 1 98.69 126 LEU A CA 1
ATOM 1002 C C . LEU A 1 126 ? 11.617 -19.938 -11.266 1 98.69 126 LEU A C 1
ATOM 1004 O O . LEU A 1 126 ? 12.508 -19.859 -12.117 1 98.69 126 LEU A O 1
ATOM 1008 N N . MET A 1 127 ? 10.422 -20.281 -11.531 1 98.75 127 MET A N 1
ATOM 1009 C CA . MET A 1 127 ? 9.906 -20.234 -12.898 1 98.75 127 MET A CA 1
ATOM 1010 C C . MET A 1 127 ? 8.883 -19.125 -13.055 1 98.75 127 MET A C 1
ATOM 1012 O O . MET A 1 127 ? 7.906 -19.062 -12.305 1 98.75 127 MET A O 1
ATOM 1016 N N . MET A 1 128 ? 9.102 -18.297 -14.008 1 97.75 128 MET A N 1
ATOM 1017 C CA . MET A 1 128 ? 8.156 -17.25 -14.344 1 97.75 128 MET A CA 1
ATOM 1018 C C . MET A 1 128 ? 7.492 -17.516 -15.688 1 97.75 128 MET A C 1
ATOM 1020 O O . MET A 1 128 ? 8.172 -17.688 -16.703 1 97.75 128 MET A O 1
ATOM 1024 N N . ILE A 1 129 ? 6.195 -17.516 -15.656 1 97.94 129 ILE A N 1
ATOM 1025 C CA . ILE A 1 129 ? 5.418 -17.703 -16.875 1 97.94 129 ILE A CA 1
ATOM 1026 C C . ILE A 1 129 ? 4.773 -16.375 -17.281 1 97.94 129 ILE A C 1
ATOM 1028 O O . ILE A 1 129 ? 3.938 -15.836 -16.547 1 97.94 129 ILE A O 1
ATOM 1032 N N . GLU A 1 130 ? 5.121 -15.82 -18.422 1 96 130 GLU A N 1
ATOM 1033 C CA . GLU A 1 130 ? 4.617 -14.539 -18.922 1 96 130 GLU A CA 1
ATOM 1034 C C . GLU A 1 130 ? 4.844 -13.43 -17.906 1 96 130 GLU A C 1
ATOM 1036 O O . GLU A 1 130 ? 3.924 -12.664 -17.609 1 96 130 GLU A O 1
ATOM 1041 N N . ALA A 1 131 ? 6.047 -13.438 -17.297 1 93.94 131 ALA A N 1
ATOM 1042 C CA . ALA A 1 131 ? 6.523 -12.422 -16.359 1 93.94 131 ALA A CA 1
ATOM 1043 C C . ALA A 1 131 ? 8.047 -12.312 -16.406 1 93.94 131 ALA A C 1
ATOM 1045 O O . ALA A 1 131 ? 8.742 -13.32 -16.531 1 93.94 131 ALA A O 1
ATOM 1046 N N . LEU A 1 132 ? 8.539 -11.109 -16.328 1 90.06 132 LEU A N 1
ATOM 1047 C CA . LEU A 1 132 ? 9.984 -10.891 -16.375 1 90.06 132 LEU A CA 1
ATOM 1048 C C . LEU A 1 132 ? 10.414 -9.898 -15.297 1 90.06 132 LEU A C 1
ATOM 1050 O O . LEU A 1 132 ? 11.141 -8.945 -15.578 1 90.06 132 LEU A O 1
ATOM 1054 N N . GLY A 1 133 ? 9.836 -10.078 -14.133 1 92.31 133 GLY A N 1
ATOM 1055 C CA . GLY A 1 133 ? 10.125 -9.172 -13.031 1 92.31 133 GLY A CA 1
ATOM 1056 C C . GLY A 1 133 ? 9 -8.195 -12.75 1 92.31 133 GLY A C 1
ATOM 1057 O O . GLY A 1 133 ? 7.977 -8.203 -13.445 1 92.31 133 GLY A O 1
ATOM 1058 N N . PRO A 1 134 ? 9.227 -7.332 -11.727 1 94.38 134 PRO A N 1
ATOM 1059 C CA . PRO A 1 134 ? 8.133 -6.453 -11.312 1 94.38 134 PRO A CA 1
ATOM 1060 C C . PRO A 1 134 ? 7.809 -5.383 -12.352 1 94.38 134 PRO A C 1
ATOM 1062 O O . PRO A 1 134 ? 8.688 -4.969 -13.109 1 94.38 134 PRO A O 1
ATOM 1065 N N . LEU A 1 135 ? 6.566 -4.922 -12.336 1 94 135 LEU A N 1
ATOM 1066 C CA . LEU A 1 135 ? 6.164 -3.826 -13.211 1 94 135 LEU A CA 1
ATOM 1067 C C . LEU A 1 135 ? 6.887 -2.535 -12.844 1 94 135 LEU A C 1
ATOM 1069 O O . LEU A 1 135 ? 7.113 -2.268 -11.656 1 94 135 LEU A O 1
ATOM 1073 N N . SER A 1 136 ? 7.254 -1.862 -13.836 1 95.88 136 SER A N 1
ATOM 1074 C CA . SER A 1 136 ? 7.895 -0.562 -13.656 1 95.88 136 SER A CA 1
ATOM 1075 C C . SER A 1 136 ? 7.344 0.461 -14.648 1 95.88 136 SER A C 1
ATOM 1077 O O . SER A 1 136 ? 6.688 0.097 -15.625 1 95.88 136 SER A O 1
ATOM 1079 N N . GLU A 1 137 ? 7.461 1.644 -14.281 1 96.31 137 GLU A N 1
ATOM 1080 C CA . GLU A 1 137 ? 7.039 2.771 -15.102 1 96.31 137 GLU A CA 1
ATOM 1081 C C . GLU A 1 137 ? 7.992 3.953 -14.953 1 96.31 137 GLU A C 1
ATOM 1083 O O . GLU A 1 137 ? 8.688 4.07 -13.945 1 96.31 137 GLU A O 1
ATOM 1088 N N . ASP A 1 138 ? 8.047 4.758 -16.016 1 97.38 138 ASP A N 1
ATOM 1089 C CA . ASP A 1 138 ? 8.891 5.949 -15.945 1 97.38 138 ASP A CA 1
ATOM 1090 C C . ASP A 1 138 ? 8.508 6.82 -14.742 1 97.38 138 ASP A C 1
ATOM 1092 O O . ASP A 1 138 ? 7.324 7.023 -14.469 1 97.38 138 ASP A O 1
ATOM 1096 N N . GLU A 1 139 ? 9.531 7.312 -14.078 1 97.69 139 GLU A N 1
ATOM 1097 C CA . GLU A 1 139 ? 9.312 8.062 -12.852 1 97.69 139 GLU A CA 1
ATOM 1098 C C . GLU A 1 139 ? 8.477 9.312 -13.102 1 97.69 139 GLU A C 1
ATOM 1100 O O . GLU A 1 139 ? 7.77 9.789 -12.219 1 97.69 139 GLU A O 1
ATOM 1105 N N . SER A 1 140 ? 8.539 9.875 -14.328 1 97.56 140 SER A N 1
ATOM 1106 C CA . SER A 1 140 ? 7.797 11.094 -14.648 1 97.56 140 SER A CA 1
ATOM 1107 C C . SER A 1 140 ? 6.293 10.844 -14.641 1 97.56 140 SER A C 1
ATOM 1109 O O . SER A 1 140 ? 5.5 11.789 -14.633 1 97.56 140 SER A O 1
ATOM 1111 N N . GLN A 1 141 ? 5.887 9.57 -14.594 1 98.31 141 GLN A N 1
ATOM 1112 C CA . GLN A 1 141 ? 4.469 9.227 -14.648 1 98.31 141 GLN A CA 1
ATOM 1113 C C . GLN A 1 141 ? 3.863 9.164 -13.25 1 98.31 141 GLN A C 1
ATOM 1115 O O . GLN A 1 141 ? 2.666 8.914 -13.094 1 98.31 141 GLN A O 1
ATOM 1120 N N . ILE A 1 142 ? 4.676 9.453 -12.242 1 98.5 142 ILE A N 1
ATOM 1121 C CA . ILE A 1 142 ? 4.266 9.188 -10.875 1 98.5 142 ILE A CA 1
ATOM 1122 C C . ILE A 1 142 ? 3.045 10.039 -10.523 1 98.5 142 ILE A C 1
ATOM 1124 O O . ILE A 1 142 ? 2.131 9.57 -9.836 1 98.5 142 ILE A O 1
ATOM 1128 N N . THR A 1 143 ? 2.986 11.273 -10.969 1 98.56 143 THR A N 1
ATOM 1129 C CA . THR A 1 143 ? 1.881 12.172 -10.633 1 98.56 143 THR A CA 1
ATOM 1130 C C . THR A 1 143 ? 0.578 11.672 -11.25 1 98.56 143 THR A C 1
ATOM 1132 O O . THR A 1 143 ? -0.445 11.578 -10.562 1 98.56 143 THR A O 1
ATOM 1135 N N . ASP A 1 144 ? 0.624 11.312 -12.508 1 98.56 144 ASP A N 1
ATOM 1136 C CA . ASP A 1 144 ? -0.552 10.789 -13.195 1 98.56 144 ASP A CA 1
ATOM 1137 C C . ASP A 1 144 ? -0.998 9.461 -12.594 1 98.56 144 ASP A C 1
ATOM 1139 O O . ASP A 1 144 ? -2.195 9.211 -12.445 1 98.56 144 ASP A O 1
ATOM 1143 N N . ARG A 1 145 ? -0.001 8.656 -12.297 1 98.56 145 ARG A N 1
ATOM 1144 C CA . ARG A 1 145 ? -0.283 7.371 -11.656 1 98.56 145 ARG A CA 1
ATOM 1145 C C . ARG A 1 145 ? -1.036 7.562 -10.352 1 98.56 145 ARG A C 1
ATOM 1147 O O . ARG A 1 145 ? -2.047 6.902 -10.102 1 98.56 145 ARG A O 1
ATOM 1154 N N . LEU A 1 146 ? -0.556 8.469 -9.555 1 98.75 146 LEU A N 1
ATOM 1155 C CA . LEU A 1 146 ? -1.161 8.75 -8.258 1 98.75 146 LEU A CA 1
ATOM 1156 C C . LEU A 1 146 ? -2.58 9.289 -8.422 1 98.75 146 LEU A C 1
ATOM 1158 O O . LEU A 1 146 ? -3.514 8.789 -7.789 1 98.75 146 LEU A O 1
ATOM 1162 N N . ARG A 1 147 ? -2.789 10.242 -9.305 1 98.81 147 ARG A N 1
ATOM 1163 C CA . ARG A 1 147 ? -4.102 10.828 -9.539 1 98.81 147 ARG A CA 1
ATOM 1164 C C . ARG A 1 147 ? -5.082 9.789 -10.07 1 98.81 147 ARG A C 1
ATOM 1166 O O . ARG A 1 147 ? -6.207 9.68 -9.578 1 98.81 147 ARG A O 1
ATOM 1173 N N . GLN A 1 148 ? -4.656 9.031 -11.039 1 98.69 148 GLN A N 1
ATOM 1174 C CA . GLN A 1 148 ? -5.508 8.016 -11.641 1 98.69 148 GLN A CA 1
ATOM 1175 C C . GLN A 1 148 ? -5.887 6.941 -10.625 1 98.69 148 GLN A C 1
ATOM 1177 O O . GLN A 1 148 ? -7.027 6.477 -10.602 1 98.69 148 GLN A O 1
ATOM 1182 N N . GLY A 1 149 ? -4.887 6.547 -9.836 1 98.75 149 GLY A N 1
ATOM 1183 C CA . GLY A 1 149 ? -5.164 5.566 -8.797 1 98.75 149 GLY A CA 1
ATOM 1184 C C . GLY A 1 149 ? -6.219 6.023 -7.809 1 98.75 149 GLY A C 1
ATOM 1185 O O . GLY A 1 149 ? -7.168 5.289 -7.52 1 98.75 149 GLY A O 1
ATOM 1186 N N . ILE A 1 150 ? -6.078 7.211 -7.328 1 98.69 150 ILE A N 1
ATOM 1187 C CA . ILE A 1 150 ? -7.016 7.754 -6.355 1 98.69 150 ILE A CA 1
ATOM 1188 C C . ILE A 1 150 ? -8.391 7.918 -7 1 98.69 150 ILE A C 1
ATOM 1190 O O . ILE A 1 150 ? -9.414 7.598 -6.391 1 98.69 150 ILE A O 1
ATOM 1194 N N . SER A 1 151 ? -8.422 8.375 -8.219 1 98.38 151 SER A N 1
ATOM 1195 C CA . SER A 1 151 ? -9.68 8.508 -8.945 1 98.38 151 SER A CA 1
ATOM 1196 C C . SER A 1 151 ? -10.352 7.152 -9.141 1 98.38 151 SER A C 1
ATOM 1198 O O . SER A 1 151 ? -11.57 7.043 -9.07 1 98.38 151 SER A O 1
ATOM 1200 N N . SER A 1 152 ? -9.578 6.156 -9.422 1 98.19 152 SER A N 1
ATOM 1201 C CA . SER A 1 152 ? -10.109 4.809 -9.594 1 98.19 152 SER A CA 1
ATOM 1202 C C . SER A 1 152 ? -10.75 4.301 -8.305 1 98.19 152 SER A C 1
ATOM 1204 O O . SER A 1 152 ? -11.805 3.66 -8.344 1 98.19 152 SER A O 1
ATOM 1206 N N . ARG A 1 153 ? -10.156 4.562 -7.156 1 98 153 ARG A N 1
ATOM 1207 C CA . ARG A 1 153 ? -10.719 4.188 -5.867 1 98 153 ARG A CA 1
ATOM 1208 C C . ARG A 1 153 ? -12.023 4.938 -5.602 1 98 153 ARG A C 1
ATOM 1210 O O . ARG A 1 153 ? -12.969 4.375 -5.047 1 98 153 ARG A O 1
ATOM 1217 N N . GLN A 1 154 ? -11.977 6.211 -6 1 97.19 154 GLN A N 1
ATOM 1218 C CA . GLN A 1 154 ? -13.188 7.012 -5.844 1 97.19 154 GLN A CA 1
ATOM 1219 C C . GLN A 1 154 ? -14.336 6.434 -6.668 1 97.19 154 GLN A C 1
ATOM 1221 O O . GLN A 1 154 ? -15.469 6.348 -6.191 1 97.19 154 GLN A O 1
ATOM 1226 N N . ARG A 1 155 ? -14.039 6.047 -7.887 1 96.56 155 ARG A N 1
ATOM 1227 C CA . ARG A 1 155 ? -15.055 5.43 -8.734 1 96.56 155 ARG A CA 1
ATOM 1228 C C . ARG A 1 155 ? -15.57 4.133 -8.125 1 96.56 155 ARG A C 1
ATOM 1230 O O . ARG A 1 155 ? -16.781 3.877 -8.117 1 96.56 155 ARG A O 1
ATOM 1237 N N . TYR A 1 156 ? -14.719 3.32 -7.582 1 96.44 156 TYR A N 1
ATOM 1238 C CA . TYR A 1 156 ? -15.102 2.086 -6.91 1 96.44 156 TYR A CA 1
ATOM 1239 C C . TYR A 1 156 ? -16.062 2.369 -5.766 1 96.44 156 TYR A C 1
ATOM 1241 O O . TYR A 1 156 ? -17.078 1.683 -5.621 1 96.44 156 TYR A O 1
ATOM 1249 N N . ARG A 1 157 ? -15.703 3.379 -4.93 1 95.25 157 ARG A N 1
ATOM 1250 C CA . ARG A 1 157 ? -16.484 3.688 -3.73 1 95.25 157 ARG A CA 1
ATOM 1251 C C . ARG A 1 157 ? -17.875 4.172 -4.098 1 95.25 157 ARG A C 1
ATOM 1253 O O . ARG A 1 157 ? -18.812 4.043 -3.301 1 95.25 157 ARG A O 1
ATOM 1260 N N . ASN A 1 158 ? -18.047 4.637 -5.332 1 92.56 158 ASN A N 1
ATOM 1261 C CA . ASN A 1 158 ? -19.312 5.219 -5.738 1 92.56 158 ASN A CA 1
ATOM 1262 C C . ASN A 1 158 ? -20.078 4.289 -6.676 1 92.56 158 ASN A C 1
ATOM 1264 O O . ASN A 1 158 ? -21.172 4.633 -7.148 1 92.56 158 ASN A O 1
ATOM 1268 N N . LYS A 1 159 ? -19.5 3.117 -7.016 1 85.88 159 LYS A N 1
ATOM 1269 C CA . LYS A 1 159 ? -20.109 2.232 -7.996 1 85.88 159 LYS A CA 1
ATOM 1270 C C . LYS A 1 159 ? -20.703 0.995 -7.324 1 85.88 159 LYS A C 1
ATOM 1272 O O . LYS A 1 159 ? -20.062 0.378 -6.477 1 85.88 159 LYS A O 1
ATOM 1277 N N . PRO A 1 160 ? -21.891 0.703 -7.793 1 77.69 160 PRO A N 1
ATOM 1278 C CA . PRO A 1 160 ? -22.406 -0.583 -7.328 1 77.69 160 PRO A CA 1
ATOM 1279 C C . PRO A 1 160 ? -21.703 -1.775 -7.969 1 77.69 160 PRO A C 1
ATOM 1281 O O . PRO A 1 160 ? -21.203 -1.665 -9.086 1 77.69 160 PRO A O 1
ATOM 1284 N N . GLN A 1 161 ? -21.594 -2.9 -7.324 1 77.38 161 GLN A N 1
ATOM 1285 C CA . GLN A 1 161 ? -21.016 -4.117 -7.887 1 77.38 161 GLN A CA 1
ATOM 1286 C C . GLN A 1 161 ? -21.938 -4.727 -8.938 1 77.38 161 GLN A C 1
ATOM 1288 O O . GLN A 1 161 ? -23.156 -4.758 -8.758 1 77.38 161 GLN A O 1
ATOM 1293 N N . ARG A 1 162 ? -21.328 -5.098 -10.008 1 75.31 162 ARG A N 1
ATOM 1294 C CA . ARG A 1 162 ? -22.094 -5.645 -11.117 1 75.31 162 ARG A CA 1
ATOM 1295 C C . ARG A 1 162 ? -22.406 -7.121 -10.891 1 75.31 162 ARG A C 1
ATOM 1297 O O . ARG A 1 162 ? -21.547 -7.879 -10.438 1 75.31 162 ARG A O 1
ATOM 1304 N N . ARG A 1 163 ? -23.641 -7.449 -11.211 1 82.44 163 ARG A N 1
ATOM 1305 C CA . ARG A 1 163 ? -24.047 -8.844 -11.195 1 82.44 163 ARG A CA 1
ATOM 1306 C C . ARG A 1 163 ? -23.922 -9.469 -12.578 1 82.44 163 ARG A C 1
ATOM 1308 O O . ARG A 1 163 ? -24.031 -8.773 -13.586 1 82.44 163 ARG A O 1
ATOM 1315 N N . LEU A 1 164 ? -23.594 -10.805 -12.578 1 89.31 164 LEU A N 1
ATOM 1316 C CA . LEU A 1 164 ? -23.5 -11.562 -13.82 1 89.31 164 LEU A CA 1
ATOM 1317 C C . LEU A 1 164 ? -24.828 -12.234 -14.148 1 89.31 164 LEU A C 1
ATOM 1319 O O . LEU A 1 164 ? -25.609 -12.578 -13.25 1 89.31 164 LEU A O 1
ATOM 1323 N N . LYS A 1 165 ? -25.078 -12.367 -15.406 1 88.25 165 LYS A N 1
ATOM 1324 C CA . LYS A 1 165 ? -26.297 -13.039 -15.852 1 88.25 165 LYS A CA 1
ATOM 1325 C C . LYS A 1 165 ? -26.344 -14.484 -15.367 1 88.25 165 LYS A C 1
ATOM 1327 O O . LYS A 1 165 ? -27.312 -14.914 -14.742 1 88.25 165 LYS A O 1
ATOM 1332 N N . ASP A 1 166 ? -25.359 -15.242 -15.727 1 91.88 166 ASP A N 1
ATOM 1333 C CA . ASP A 1 166 ? -25.219 -16.641 -15.312 1 91.88 166 ASP A CA 1
ATOM 1334 C C . ASP A 1 166 ? -23.781 -17.125 -15.5 1 91.88 166 ASP A C 1
ATOM 1336 O O . ASP A 1 166 ? -22.938 -16.391 -16.047 1 91.88 166 ASP A O 1
ATOM 1340 N N . ALA A 1 167 ? -23.547 -18.328 -15.023 1 94.25 167 ALA A N 1
ATOM 1341 C CA . ALA A 1 167 ? -22.203 -18.891 -15.047 1 94.25 167 ALA A CA 1
ATOM 1342 C C . ALA A 1 167 ? -21.719 -19.094 -16.484 1 94.25 167 ALA A C 1
ATOM 1344 O O . ALA A 1 167 ? -20.547 -18.891 -16.781 1 94.25 167 ALA A O 1
ATOM 1345 N N . GLN A 1 168 ? -22.578 -19.531 -17.281 1 94.62 168 GLN A N 1
ATOM 1346 C CA . GLN A 1 168 ? -22.219 -19.781 -18.672 1 94.62 168 GLN A CA 1
ATOM 1347 C C . GLN A 1 168 ? -21.781 -18.5 -19.375 1 94.62 168 GLN A C 1
ATOM 1349 O O . GLN A 1 168 ? -20.812 -18.5 -20.125 1 94.62 168 GLN A O 1
ATOM 1354 N N . SER A 1 169 ? -22.484 -17.469 -19.141 1 94.19 169 SER A N 1
ATOM 1355 C CA . SER A 1 169 ? -22.125 -16.172 -19.719 1 94.19 169 SER A CA 1
ATOM 1356 C C . SER A 1 169 ? -20.766 -15.695 -19.219 1 94.19 169 SER A C 1
ATOM 1358 O O . SER A 1 169 ? -20 -15.125 -19.984 1 94.19 169 SER A O 1
ATOM 1360 N N . ALA A 1 170 ? -20.531 -15.938 -17.938 1 95.12 170 ALA A N 1
ATOM 1361 C CA . ALA A 1 170 ? -19.234 -15.594 -17.359 1 95.12 170 ALA A CA 1
ATOM 1362 C C . ALA A 1 170 ? -18.109 -16.375 -18.031 1 95.12 170 ALA A C 1
ATOM 1364 O O . ALA A 1 170 ? -17.062 -15.805 -18.359 1 95.12 170 ALA A O 1
ATOM 1365 N N . LEU A 1 171 ? -18.344 -17.609 -18.219 1 97.12 171 LEU A N 1
ATOM 1366 C CA . LEU A 1 171 ? -17.359 -18.469 -18.859 1 97.12 171 LEU A CA 1
ATOM 1367 C C . LEU A 1 171 ? -17.078 -18.016 -20.281 1 97.12 171 LEU A C 1
ATOM 1369 O O . LEU A 1 171 ? -15.914 -17.922 -20.688 1 97.12 171 LEU A O 1
ATOM 1373 N N . GLU A 1 172 ? -18.062 -17.672 -21 1 96.94 172 GLU A N 1
ATOM 1374 C CA . GLU A 1 172 ? -17.922 -17.219 -22.375 1 96.94 172 GLU A CA 1
ATOM 1375 C C . GLU A 1 172 ? -17.156 -15.906 -22.453 1 96.94 172 GLU A C 1
ATOM 1377 O O . GLU A 1 172 ? -16.297 -15.734 -23.312 1 96.94 172 GLU A O 1
ATOM 1382 N N . LEU A 1 173 ? -17.547 -15.078 -21.594 1 95.06 173 LEU A N 1
ATOM 1383 C CA . LEU A 1 173 ? -16.875 -13.781 -21.547 1 95.06 173 LEU A CA 1
ATOM 1384 C C . LEU A 1 173 ? -15.391 -13.953 -21.281 1 95.06 173 LEU A C 1
ATOM 1386 O O . LEU A 1 173 ? -14.562 -13.398 -22.016 1 95.06 173 LEU A O 1
ATOM 1390 N N . ARG A 1 174 ? -15.047 -14.727 -20.281 1 96.69 174 ARG A N 1
ATOM 1391 C CA . ARG A 1 174 ? -13.641 -14.906 -19.906 1 96.69 174 ARG A CA 1
ATOM 1392 C C . ARG A 1 174 ? -12.883 -15.656 -21 1 96.69 174 ARG A C 1
ATOM 1394 O O . ARG A 1 174 ? -11.719 -15.359 -21.266 1 96.69 174 ARG A O 1
ATOM 1401 N N . ALA A 1 175 ? -13.508 -16.641 -21.547 1 97.5 175 ALA A N 1
ATOM 1402 C CA . ALA A 1 175 ? -12.898 -17.375 -22.656 1 97.5 175 ALA A CA 1
ATOM 1403 C C . ALA A 1 175 ? -12.578 -16.438 -23.812 1 97.5 175 ALA A C 1
ATOM 1405 O O . ALA A 1 175 ? -11.492 -16.5 -24.406 1 97.5 175 ALA A O 1
ATOM 1406 N N . LYS A 1 176 ? -13.484 -15.562 -24.109 1 96.31 176 LYS A N 1
ATOM 1407 C CA . LYS A 1 176 ? -13.32 -14.609 -25.203 1 96.31 176 LYS A CA 1
ATOM 1408 C C . LYS A 1 176 ? -12.211 -13.609 -24.906 1 96.31 176 LYS A C 1
ATOM 1410 O O . LYS A 1 176 ? -11.312 -13.398 -25.719 1 96.31 176 LYS A O 1
ATOM 1415 N N . VAL A 1 177 ? -12.211 -13.07 -23.734 1 93.69 177 VAL A N 1
ATOM 1416 C CA . VAL A 1 177 ? -11.242 -12.062 -23.328 1 93.69 177 VAL A CA 1
ATOM 1417 C C . VAL A 1 177 ? -9.836 -12.656 -23.344 1 93.69 177 VAL A C 1
ATOM 1419 O O . VAL A 1 177 ? -8.875 -11.992 -23.75 1 93.69 177 VAL A O 1
ATOM 1422 N N . ASN A 1 178 ? -9.703 -13.891 -22.922 1 93.94 178 ASN A N 1
ATOM 1423 C CA . ASN A 1 178 ? -8.391 -14.531 -22.797 1 93.94 178 ASN A CA 1
ATOM 1424 C C . ASN A 1 178 ? -8.023 -15.273 -24.078 1 93.94 178 ASN A C 1
ATOM 1426 O O . ASN A 1 178 ? -6.902 -15.773 -24.219 1 93.94 178 ASN A O 1
ATOM 1430 N N . GLN A 1 179 ? -8.984 -15.383 -25 1 93.69 179 GLN A N 1
ATOM 1431 C CA . GLN A 1 179 ? -8.781 -16.062 -26.281 1 93.69 179 GLN A CA 1
ATOM 1432 C C . GLN A 1 179 ? -8.375 -17.516 -26.062 1 93.69 179 GLN A C 1
ATOM 1434 O O . GLN A 1 179 ? -7.363 -17.969 -26.609 1 93.69 179 GLN A O 1
ATOM 1439 N N . LEU A 1 180 ? -9.109 -18.203 -25.266 1 97.06 180 LEU A N 1
ATOM 1440 C CA . LEU A 1 180 ? -8.891 -19.609 -24.938 1 97.06 180 LEU A CA 1
ATOM 1441 C C . LEU A 1 180 ? -10.172 -20.406 -25.109 1 97.06 180 LEU A C 1
ATOM 1443 O O . LEU A 1 180 ? -11.273 -19.891 -24.938 1 97.06 180 LEU A O 1
ATOM 1447 N N . PRO A 1 181 ? -10.016 -21.703 -25.516 1 96.94 181 PRO A N 1
ATOM 1448 C CA . PRO A 1 181 ? -11.203 -22.562 -25.438 1 96.94 181 PRO A CA 1
ATOM 1449 C C . PRO A 1 181 ? -11.805 -22.594 -24.031 1 96.94 181 PRO A C 1
ATOM 1451 O O . PRO A 1 181 ? -11.078 -22.594 -23.047 1 96.94 181 PRO A O 1
ATOM 1454 N N . GLN A 1 182 ? -13.094 -22.625 -23.953 1 97.81 182 GLN A N 1
ATOM 1455 C CA . GLN A 1 182 ? -13.805 -22.625 -22.688 1 97.81 182 GLN A CA 1
ATOM 1456 C C . GLN A 1 182 ? -13.328 -23.766 -21.781 1 97.81 182 GLN A C 1
ATOM 1458 O O . GLN A 1 182 ? -13.188 -23.594 -20.578 1 97.81 182 GLN A O 1
ATOM 1463 N N . SER A 1 183 ? -13.055 -24.891 -22.438 1 97.19 183 SER A N 1
ATOM 1464 C CA . SER A 1 183 ? -12.695 -26.094 -21.672 1 97.19 183 SER A CA 1
ATOM 1465 C C . SER A 1 183 ? -11.398 -25.875 -20.891 1 97.19 183 SER A C 1
ATOM 1467 O O . SER A 1 183 ? -11.219 -26.453 -19.812 1 97.19 183 SER A O 1
ATOM 1469 N N . LEU A 1 184 ? -10.508 -25.031 -21.328 1 96.69 184 LEU A N 1
ATOM 1470 C CA . LEU A 1 184 ? -9.211 -24.812 -20.703 1 96.69 184 LEU A CA 1
ATOM 1471 C C . LEU A 1 184 ? -9.328 -23.875 -19.516 1 96.69 184 LEU A C 1
ATOM 1473 O O . LEU A 1 184 ? -8.547 -23.969 -18.562 1 96.69 184 LEU A O 1
ATOM 1477 N N . ILE A 1 185 ? -10.336 -23.016 -19.562 1 97.5 185 ILE A N 1
ATOM 1478 C CA . ILE A 1 185 ? -10.359 -21.953 -18.547 1 97.5 185 ILE A CA 1
ATOM 1479 C C . ILE A 1 185 ? -11.516 -22.203 -17.578 1 97.5 185 ILE A C 1
ATOM 1481 O O . ILE A 1 185 ? -11.617 -21.531 -16.547 1 97.5 185 ILE A O 1
ATOM 1485 N N . GLU A 1 186 ? -12.336 -23.172 -17.844 1 98 186 GLU A N 1
ATOM 1486 C CA . GLU A 1 186 ? -13.57 -23.422 -17.109 1 98 186 GLU A CA 1
ATOM 1487 C C . GLU A 1 186 ? -13.297 -23.625 -15.625 1 98 186 GLU A C 1
ATOM 1489 O O . GLU A 1 186 ? -13.961 -23.016 -14.781 1 98 186 GLU A O 1
ATOM 1494 N N . PRO A 1 187 ? -12.273 -24.438 -15.266 1 97.31 187 PRO A N 1
ATOM 1495 C CA . PRO A 1 187 ? -12.055 -24.641 -13.828 1 97.31 187 PRO A CA 1
ATOM 1496 C C . PRO A 1 187 ? -11.727 -23.344 -13.094 1 97.31 187 PRO A C 1
ATOM 1498 O O . PRO A 1 187 ? -12.211 -23.125 -11.984 1 97.31 187 PRO A O 1
ATOM 1501 N N . MET A 1 188 ? -10.953 -22.531 -13.688 1 97.38 188 MET A N 1
ATOM 1502 C CA . MET A 1 188 ? -10.578 -21.25 -13.086 1 97.38 188 MET A CA 1
ATOM 1503 C C . MET A 1 188 ? -11.781 -20.328 -12.969 1 97.38 188 MET A C 1
ATOM 1505 O O . MET A 1 188 ? -11.984 -19.688 -11.938 1 97.38 188 MET A O 1
ATOM 1509 N N . VAL A 1 189 ? -12.625 -20.25 -14.023 1 97.75 189 VAL A N 1
ATOM 1510 C CA . VAL A 1 189 ? -13.789 -19.375 -14.047 1 97.75 189 VAL A CA 1
ATOM 1511 C C . VAL A 1 189 ? -14.797 -19.828 -12.992 1 97.75 189 VAL A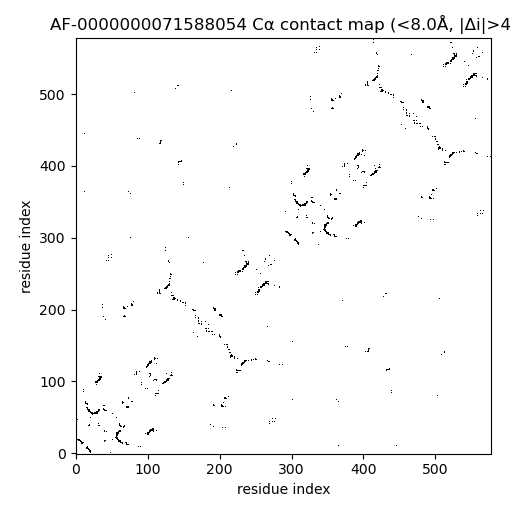 C 1
ATOM 1513 O O . VAL A 1 189 ? -15.289 -19 -12.203 1 97.75 189 VAL A O 1
ATOM 1516 N N . LEU A 1 190 ? -15.031 -21.078 -12.953 1 96.75 190 LEU A N 1
ATOM 1517 C CA . LEU A 1 190 ? -16.031 -21.578 -12.023 1 96.75 190 LEU A CA 1
ATOM 1518 C C . LEU A 1 190 ? -15.602 -21.344 -10.578 1 96.75 190 LEU A C 1
ATOM 1520 O O . LEU A 1 190 ? -16.438 -21.078 -9.711 1 96.75 190 LEU A O 1
ATOM 1524 N N . ARG A 1 191 ? -14.32 -21.484 -10.312 1 97.25 191 ARG A N 1
ATOM 1525 C CA . ARG A 1 191 ? -13.797 -21.266 -8.969 1 97.25 191 ARG A CA 1
ATOM 1526 C C . ARG A 1 191 ? -13.922 -19.797 -8.578 1 97.25 191 ARG A C 1
ATOM 1528 O O . ARG A 1 191 ? -13.922 -19.453 -7.391 1 97.25 191 ARG A O 1
ATOM 1535 N N . SER A 1 192 ? -14.062 -18.922 -9.539 1 96.94 192 SER A N 1
ATOM 1536 C CA . SER A 1 192 ? -14.156 -17.484 -9.297 1 96.94 192 SER A CA 1
ATOM 1537 C C . SER A 1 192 ? -15.617 -17.031 -9.25 1 96.94 192 SER A C 1
ATOM 1539 O O . SER A 1 192 ? -15.906 -15.844 -9.414 1 96.94 192 SER A O 1
ATOM 1541 N N . LEU A 1 193 ? -16.578 -17.953 -9.133 1 96.25 193 LEU A N 1
ATOM 1542 C CA . LEU A 1 193 ? -17.984 -17.578 -9.125 1 96.25 193 LEU A CA 1
ATOM 1543 C C . LEU A 1 193 ? -18.656 -18.031 -7.836 1 96.25 193 LEU A C 1
ATOM 1545 O O . LEU A 1 193 ? -18.359 -19.109 -7.316 1 96.25 193 LEU A O 1
ATOM 1549 N N . ARG A 1 194 ? -19.375 -17.141 -7.316 1 93.38 194 ARG A N 1
ATOM 1550 C CA . ARG A 1 194 ? -20.359 -17.5 -6.309 1 93.38 194 ARG A CA 1
ATOM 1551 C C . ARG A 1 194 ? -21.766 -17.578 -6.918 1 93.38 194 ARG A C 1
ATOM 1553 O O . ARG A 1 194 ? -22.266 -16.594 -7.461 1 93.38 194 ARG A O 1
ATOM 1560 N N . VAL A 1 195 ? -22.234 -18.766 -6.949 1 87.19 195 VAL A N 1
ATOM 1561 C CA . VAL A 1 195 ? -23.547 -19 -7.555 1 87.19 195 VAL A CA 1
ATOM 1562 C C . VAL A 1 195 ? -24.594 -19.234 -6.461 1 87.19 195 VAL A C 1
ATOM 1564 O O . VAL A 1 195 ? -24.484 -20.172 -5.672 1 87.19 195 VAL A O 1
ATOM 1567 N N . GLU A 1 196 ? -25.391 -18.266 -6.332 1 79.94 196 GLU A N 1
ATOM 1568 C CA . GLU A 1 196 ? -26.547 -18.391 -5.453 1 79.94 196 GLU A CA 1
ATOM 1569 C C . GLU A 1 196 ? -27.844 -18.406 -6.254 1 79.94 196 GLU A C 1
ATOM 1571 O O . GLU A 1 196 ? -27.844 -18.172 -7.465 1 79.94 196 GLU A O 1
ATOM 1576 N N . SER A 1 197 ? -28.844 -18.984 -5.66 1 77.19 197 SER A N 1
ATOM 1577 C CA . SER A 1 197 ? -30.141 -19.188 -6.309 1 77.19 197 SER A CA 1
ATOM 1578 C C . SER A 1 197 ? -30.578 -17.922 -7.031 1 77.19 197 SER A C 1
ATOM 1580 O O . SER A 1 197 ? -31.25 -17.984 -8.062 1 77.19 197 SER A O 1
ATOM 1582 N N . GLU A 1 198 ? -30.109 -16.828 -6.641 1 77.31 198 GLU A N 1
ATOM 1583 C CA . GLU A 1 198 ? -30.672 -15.594 -7.16 1 77.31 198 GLU A CA 1
ATOM 1584 C C . GLU A 1 198 ? -29.625 -14.805 -7.957 1 77.31 198 GLU A C 1
ATOM 1586 O O . GLU A 1 198 ? -29.969 -13.852 -8.656 1 77.31 198 GLU A O 1
ATOM 1591 N N . TYR A 1 199 ? -28.453 -15.195 -7.852 1 81.25 199 TYR A N 1
ATOM 1592 C CA . TYR A 1 199 ? -27.516 -14.367 -8.602 1 81.25 199 TYR A CA 1
ATOM 1593 C C . TYR A 1 199 ? -26.156 -15.055 -8.742 1 81.25 199 TYR A C 1
ATOM 1595 O O . TYR A 1 199 ? -25.891 -16.047 -8.047 1 81.25 199 TYR A O 1
ATOM 1603 N N . VAL A 1 200 ? -25.438 -14.719 -9.773 1 91.88 200 VAL A N 1
ATOM 1604 C CA . VAL A 1 200 ? -24.062 -15.117 -10.023 1 91.88 200 VAL A CA 1
ATOM 1605 C C . VAL A 1 200 ? -23.141 -13.898 -9.938 1 91.88 200 VAL A C 1
ATOM 1607 O O . VAL A 1 200 ? -23.453 -12.844 -10.484 1 91.88 200 VAL A O 1
ATOM 1610 N N . GLN A 1 201 ? -22.094 -14.016 -9.125 1 93.5 201 GLN A N 1
ATOM 1611 C CA . GLN A 1 201 ? -21.156 -12.906 -8.992 1 93.5 201 GLN A CA 1
ATOM 1612 C C . GLN A 1 201 ? -19.719 -13.406 -8.945 1 93.5 201 GLN A C 1
ATOM 1614 O O . GLN A 1 201 ? -19.469 -14.547 -8.547 1 93.5 201 GLN A O 1
ATOM 1619 N N . TRP A 1 202 ? -18.859 -12.617 -9.391 1 94.62 202 TRP A N 1
ATOM 1620 C CA . TRP A 1 202 ? -17.438 -12.922 -9.227 1 94.62 202 TRP A CA 1
ATOM 1621 C C . TRP A 1 202 ? -17.047 -12.953 -7.754 1 94.62 202 TRP A C 1
ATOM 1623 O O . TRP A 1 202 ? -17.516 -12.125 -6.965 1 94.62 202 TRP A O 1
ATOM 1633 N N . THR A 1 203 ? -16.172 -13.883 -7.422 1 95.56 203 THR A N 1
ATOM 1634 C CA . THR A 1 203 ? -15.641 -13.914 -6.062 1 95.56 203 THR A CA 1
ATOM 1635 C C . THR A 1 203 ? -14.445 -12.977 -5.93 1 95.56 203 THR A C 1
ATOM 1637 O O . THR A 1 203 ? -14.016 -12.664 -4.816 1 95.56 203 THR A O 1
ATOM 1640 N N . THR A 1 204 ? -13.883 -12.523 -7.02 1 96.25 204 THR A N 1
ATOM 1641 C CA . THR A 1 204 ? -12.781 -11.562 -6.988 1 96.25 204 THR A CA 1
ATOM 1642 C C . THR A 1 204 ? -13.227 -10.242 -6.371 1 96.25 204 THR A C 1
ATOM 1644 O O . THR A 1 204 ? -14.234 -9.664 -6.785 1 96.25 204 THR A O 1
ATOM 1647 N N . ASP A 1 205 ? -12.508 -9.805 -5.355 1 96.69 205 ASP A N 1
ATOM 1648 C CA . ASP A 1 205 ? -12.781 -8.508 -4.754 1 96.69 205 ASP A CA 1
ATOM 1649 C C . ASP A 1 205 ? -12.688 -7.391 -5.789 1 96.69 205 ASP A C 1
ATOM 1651 O O . ASP A 1 205 ? -11.68 -7.266 -6.488 1 96.69 205 ASP A O 1
ATOM 1655 N N . ALA A 1 206 ? -13.711 -6.582 -5.91 1 95.5 206 ALA A N 1
ATOM 1656 C CA . ALA A 1 206 ? -13.75 -5.504 -6.891 1 95.5 206 ALA A CA 1
ATOM 1657 C C . ALA A 1 206 ? -12.586 -4.531 -6.684 1 95.5 206 ALA A C 1
ATOM 1659 O O . ALA A 1 206 ? -12.125 -3.902 -7.637 1 95.5 206 ALA A O 1
ATOM 1660 N N . LYS A 1 207 ? -12.047 -4.355 -5.422 1 96.69 207 LYS A N 1
ATOM 1661 C CA . LYS A 1 207 ? -10.93 -3.469 -5.117 1 96.69 207 LYS A CA 1
ATOM 1662 C C . LYS A 1 207 ? -9.672 -3.893 -5.867 1 96.69 207 LYS A C 1
ATOM 1664 O O . LYS A 1 207 ? -8.781 -3.072 -6.113 1 96.69 207 LYS A O 1
ATOM 1669 N N . VAL A 1 208 ? -9.562 -5.219 -6.227 1 97.31 208 VAL A N 1
ATOM 1670 C CA . VAL A 1 208 ? -8.406 -5.758 -6.938 1 97.31 208 VAL A CA 1
ATOM 1671 C C . VAL A 1 208 ? -8.273 -5.07 -8.297 1 97.31 208 VAL A C 1
ATOM 1673 O O . VAL A 1 208 ? -7.16 -4.93 -8.82 1 97.31 208 VAL A O 1
ATOM 1676 N N . LYS A 1 209 ? -9.383 -4.57 -8.805 1 95.44 209 LYS A N 1
ATOM 1677 C CA . LYS A 1 209 ? -9.414 -4.004 -10.156 1 95.44 209 LYS A CA 1
ATOM 1678 C C . LYS A 1 209 ? -9.102 -2.512 -10.133 1 95.44 209 LYS A C 1
ATOM 1680 O O . LYS A 1 209 ? -8.969 -1.883 -11.18 1 95.44 209 LYS A O 1
ATOM 1685 N N . CYS A 1 210 ? -8.992 -1.896 -8.922 1 97.69 210 CYS A N 1
ATOM 1686 C CA . CYS A 1 210 ? -8.602 -0.492 -8.844 1 97.69 210 CYS A CA 1
ATOM 1687 C C . CYS A 1 210 ? -7.148 -0.305 -9.273 1 97.69 210 CYS A C 1
ATOM 1689 O O . CYS A 1 210 ? -6.305 -1.154 -8.992 1 97.69 210 CYS A O 1
ATOM 1691 N N . ASP A 1 211 ? -6.887 0.83 -9.867 1 97.94 211 ASP A N 1
ATOM 1692 C CA . ASP A 1 211 ? -5.527 1.142 -10.297 1 97.94 211 ASP A CA 1
ATOM 1693 C C . ASP A 1 211 ? -4.602 1.326 -9.102 1 97.94 211 ASP A C 1
ATOM 1695 O O . ASP A 1 211 ? -5.008 1.872 -8.07 1 97.94 211 ASP A O 1
ATOM 1699 N N . SER A 1 212 ? -3.396 0.865 -9.297 1 97.75 212 SER A N 1
ATOM 1700 C CA . SER A 1 212 ? -2.385 1.088 -8.266 1 97.75 212 SER A CA 1
ATOM 1701 C C . SER A 1 212 ? -2.068 2.572 -8.117 1 97.75 212 SER A C 1
ATOM 1703 O O . SER A 1 212 ? -2.09 3.32 -9.094 1 97.75 212 SER A O 1
ATOM 1705 N N . LEU A 1 213 ? -1.69 2.977 -6.938 1 98.38 213 LEU A N 1
ATOM 1706 C CA . LEU A 1 213 ? -1.354 4.371 -6.672 1 98.38 213 LEU A CA 1
ATOM 1707 C C . LEU A 1 213 ? 0.104 4.652 -7.016 1 98.38 213 LEU A C 1
ATOM 1709 O O . LEU A 1 213 ? 0.506 5.812 -7.133 1 98.38 213 LEU A O 1
ATOM 1713 N N . TYR A 1 214 ? 0.85 3.549 -7.125 1 97.25 214 TYR A N 1
ATOM 1714 C CA . TYR A 1 214 ? 2.291 3.691 -7.301 1 97.25 214 TYR A CA 1
ATOM 1715 C C . TYR A 1 214 ? 2.852 2.551 -8.141 1 97.25 214 TYR A C 1
ATOM 1717 O O . TYR A 1 214 ? 2.373 1.418 -8.062 1 97.25 214 TYR A O 1
ATOM 1725 N N . ARG A 1 215 ? 3.844 2.863 -8.977 1 97.62 215 ARG A N 1
ATOM 1726 C CA . ARG A 1 215 ? 4.668 1.911 -9.711 1 97.62 215 ARG A CA 1
ATOM 1727 C C . ARG A 1 215 ? 6.152 2.234 -9.555 1 97.62 215 ARG A C 1
ATOM 1729 O O . ARG A 1 215 ? 6.551 3.398 -9.617 1 97.62 215 ARG A O 1
ATOM 1736 N N . MET A 1 216 ? 6.914 1.257 -9.289 1 97.88 216 MET A N 1
ATOM 1737 C CA . MET A 1 216 ? 8.344 1.483 -9.07 1 97.88 216 MET A CA 1
ATOM 1738 C C . MET A 1 216 ? 9.031 1.889 -10.367 1 97.88 216 MET A C 1
ATOM 1740 O O . MET A 1 216 ? 8.453 1.764 -11.445 1 97.88 216 MET A O 1
ATOM 1744 N N . SER A 1 217 ? 10.273 2.408 -10.273 1 97.62 217 SER A N 1
ATOM 1745 C CA . SER A 1 217 ? 11.078 2.729 -11.445 1 97.62 217 SER A CA 1
ATOM 1746 C C . SER A 1 217 ? 11.727 1.478 -12.031 1 97.62 217 SER A C 1
ATOM 1748 O O . SER A 1 217 ? 11.781 0.435 -11.375 1 97.62 217 SER A O 1
ATOM 1750 N N . GLU A 1 218 ? 12.172 1.64 -13.273 1 96.88 218 GLU A N 1
ATOM 1751 C CA . GLU A 1 218 ? 12.898 0.531 -13.883 1 96.88 218 GLU A CA 1
ATOM 1752 C C . GLU A 1 218 ? 14.156 0.195 -13.094 1 96.88 218 GLU A C 1
ATOM 1754 O O . GLU A 1 218 ? 14.508 -0.978 -12.945 1 96.88 218 GLU A O 1
ATOM 1759 N N . THR A 1 219 ? 14.789 1.185 -12.578 1 97.75 219 THR A N 1
ATOM 1760 C CA . THR A 1 219 ? 15.992 0.961 -11.789 1 97.75 219 THR A CA 1
ATOM 1761 C C . THR A 1 219 ? 15.68 0.157 -10.531 1 97.75 219 THR A C 1
ATOM 1763 O O . THR A 1 219 ? 16.453 -0.712 -10.133 1 97.75 219 THR A O 1
ATOM 1766 N N . HIS A 1 220 ? 14.555 0.434 -9.898 1 98.31 220 HIS A N 1
ATOM 1767 C CA . HIS A 1 220 ? 14.102 -0.379 -8.781 1 98.31 220 HIS A CA 1
ATOM 1768 C C . HIS A 1 220 ? 13.93 -1.838 -9.188 1 98.31 220 HIS A C 1
ATOM 1770 O O . HIS A 1 220 ? 14.398 -2.742 -8.492 1 98.31 220 HIS A O 1
ATOM 1776 N N . ALA A 1 221 ? 13.242 -2.039 -10.273 1 97.56 221 ALA A N 1
ATOM 1777 C CA . ALA A 1 221 ? 12.977 -3.391 -10.758 1 97.56 221 ALA A CA 1
ATOM 1778 C C . ALA A 1 221 ? 14.273 -4.137 -11.039 1 97.56 221 ALA A C 1
ATOM 1780 O O . ALA A 1 221 ? 14.43 -5.297 -10.648 1 97.56 221 ALA A O 1
ATOM 1781 N N . LEU A 1 222 ? 15.203 -3.465 -11.656 1 97.75 222 LEU A N 1
ATOM 1782 C CA . LEU A 1 222 ? 16.484 -4.074 -11.992 1 97.75 222 LEU A CA 1
ATOM 1783 C C . LEU A 1 222 ? 17.281 -4.402 -10.727 1 97.75 222 LEU A C 1
ATOM 1785 O O . LEU A 1 222 ? 17.938 -5.438 -10.664 1 97.75 222 LEU A O 1
ATOM 1789 N N . ALA A 1 223 ? 17.172 -3.521 -9.758 1 98.25 223 ALA A N 1
ATOM 1790 C CA . ALA A 1 223 ? 17.859 -3.764 -8.492 1 98.25 223 ALA A CA 1
ATOM 1791 C C . ALA A 1 223 ? 17.328 -5.023 -7.816 1 98.25 223 ALA A C 1
ATOM 1793 O O . ALA A 1 223 ? 18.094 -5.797 -7.234 1 98.25 223 ALA A O 1
ATOM 1794 N N . LEU A 1 224 ? 16.047 -5.227 -7.887 1 98.38 224 LEU A N 1
ATOM 1795 C CA . LEU A 1 224 ? 15.461 -6.449 -7.344 1 98.38 224 LEU A CA 1
ATOM 1796 C C . LEU A 1 224 ? 15.961 -7.672 -8.109 1 98.38 224 LEU A C 1
ATOM 1798 O O . LEU A 1 224 ? 16.391 -8.656 -7.504 1 98.38 224 LEU A O 1
ATOM 1802 N N . LEU A 1 225 ? 15.914 -7.605 -9.406 1 98.06 225 LEU A N 1
ATOM 1803 C CA . LEU A 1 225 ? 16.297 -8.742 -10.242 1 98.06 225 LEU A CA 1
ATOM 1804 C C . LEU A 1 225 ? 17.75 -9.133 -10 1 98.06 225 LEU A C 1
ATOM 1806 O O . LEU A 1 225 ? 18.078 -10.312 -9.984 1 98.06 225 LEU A O 1
ATOM 1810 N N . ASP A 1 226 ? 18.562 -8.156 -9.727 1 98.06 226 ASP A N 1
ATOM 1811 C CA . ASP A 1 226 ? 20 -8.336 -9.531 1 98.06 226 ASP A CA 1
ATOM 1812 C C . ASP A 1 226 ? 20.281 -9.117 -8.242 1 98.06 226 ASP A C 1
ATOM 1814 O O . ASP A 1 226 ? 21.375 -9.648 -8.07 1 98.06 226 ASP A O 1
ATOM 1818 N N . LYS A 1 227 ? 19.312 -9.203 -7.406 1 98.44 227 LYS A N 1
ATOM 1819 C CA . LYS A 1 227 ? 19.531 -9.828 -6.102 1 98.44 227 LYS A CA 1
ATOM 1820 C C . LYS A 1 227 ? 18.984 -11.25 -6.074 1 98.44 227 LYS A C 1
ATOM 1822 O O . LYS A 1 227 ? 19.109 -11.945 -5.059 1 98.44 227 LYS A O 1
ATOM 1827 N N . ILE A 1 228 ? 18.406 -11.688 -7.168 1 98.38 228 ILE A N 1
ATOM 1828 C CA . ILE A 1 228 ? 17.953 -13.07 -7.238 1 98.38 228 ILE A CA 1
ATOM 1829 C C . ILE A 1 228 ? 19.141 -14.008 -7.332 1 98.38 228 ILE A C 1
ATOM 1831 O O . ILE A 1 228 ? 20.016 -13.844 -8.203 1 98.38 228 ILE A O 1
ATOM 1835 N N . GLU A 1 229 ? 19.125 -15.008 -6.48 1 97.94 229 GLU A N 1
ATOM 1836 C CA . GLU A 1 229 ? 20.281 -15.883 -6.395 1 97.94 229 GLU A CA 1
ATOM 1837 C C . GLU A 1 229 ? 19.984 -17.266 -6.969 1 97.94 229 GLU A C 1
ATOM 1839 O O . GLU A 1 229 ? 20.891 -18 -7.355 1 97.94 229 GLU A O 1
ATOM 1844 N N . CYS A 1 230 ? 18.75 -17.625 -6.977 1 97.94 230 CYS A N 1
ATOM 1845 C CA . CYS A 1 230 ? 18.375 -18.969 -7.438 1 97.94 230 CYS A CA 1
ATOM 1846 C C . CYS A 1 230 ? 18.281 -19 -8.961 1 97.94 230 CYS A C 1
ATOM 1848 O O . CYS A 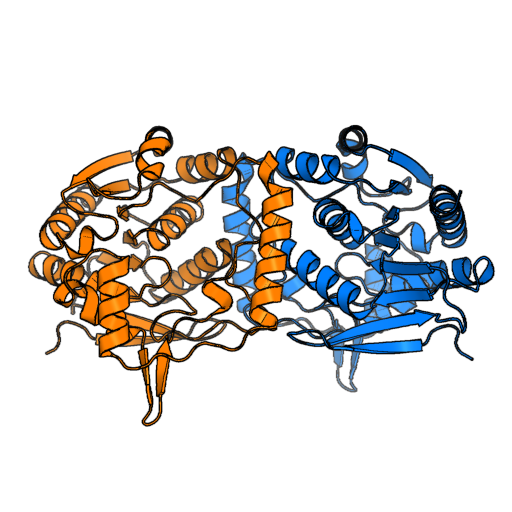1 230 ? 18.188 -17.969 -9.609 1 97.94 230 CYS A O 1
ATOM 1850 N N . PRO A 1 231 ? 18.359 -20.234 -9.555 1 98.31 231 PRO A N 1
ATOM 1851 C CA . PRO A 1 231 ? 18.094 -20.344 -10.992 1 98.31 231 PRO A CA 1
ATOM 1852 C C . PRO A 1 231 ? 16.688 -19.906 -11.367 1 98.31 231 PRO A C 1
ATOM 1854 O O . PRO A 1 231 ? 15.727 -20.188 -10.633 1 98.31 231 PRO A O 1
ATOM 1857 N N . VAL A 1 232 ? 16.641 -19.203 -12.492 1 98.19 232 VAL A N 1
ATOM 1858 C CA . VAL A 1 232 ? 15.367 -18.688 -12.953 1 98.19 232 VAL A CA 1
ATOM 1859 C C . VAL A 1 232 ? 15.102 -19.156 -14.383 1 98.19 232 VAL A C 1
ATOM 1861 O O . VAL A 1 232 ? 15.945 -19 -15.266 1 98.19 232 VAL A O 1
ATOM 1864 N N . PHE A 1 233 ? 13.961 -19.75 -14.578 1 97.94 233 PHE A N 1
ATOM 1865 C CA . PHE A 1 233 ? 13.438 -20.016 -15.914 1 97.94 233 PHE A CA 1
ATOM 1866 C C . PHE A 1 233 ? 12.273 -19.078 -16.234 1 97.94 233 PHE A C 1
ATOM 1868 O O . PHE A 1 233 ? 11.383 -18.875 -15.406 1 97.94 233 PHE A O 1
ATOM 1875 N N . ALA A 1 234 ? 12.328 -18.5 -17.375 1 96.38 234 ALA A N 1
ATOM 1876 C CA . ALA A 1 234 ? 11.188 -17.766 -17.906 1 96.38 234 ALA A CA 1
ATOM 1877 C C . ALA A 1 234 ? 10.547 -18.5 -19.078 1 96.38 234 ALA A C 1
ATOM 1879 O O . ALA A 1 234 ? 11.25 -19.078 -19.922 1 96.38 234 ALA A O 1
ATOM 1880 N N . VAL A 1 235 ? 9.234 -18.531 -19.078 1 96.5 235 VAL A N 1
ATOM 1881 C CA . VAL A 1 235 ? 8.477 -19.094 -20.188 1 96.5 235 VAL A CA 1
ATOM 1882 C C . VAL A 1 235 ? 7.582 -18.016 -20.797 1 96.5 235 VAL A C 1
ATOM 1884 O O . VAL A 1 235 ? 6.73 -17.438 -20.109 1 96.5 235 VAL A O 1
ATOM 1887 N N . VAL A 1 236 ? 7.777 -17.75 -22.062 1 94.88 236 VAL A N 1
ATOM 1888 C CA . VAL A 1 236 ? 7.035 -16.703 -22.766 1 94.88 236 VAL A CA 1
ATOM 1889 C C . VAL A 1 236 ? 6.258 -17.312 -23.938 1 94.88 236 VAL A C 1
ATOM 1891 O O . VAL A 1 236 ? 6.82 -18.047 -24.75 1 94.88 236 VAL A O 1
ATOM 1894 N N . GLY A 1 237 ? 4.934 -16.969 -23.938 1 94.5 237 GLY A N 1
ATOM 1895 C CA . GLY A 1 237 ? 4.125 -17.391 -25.078 1 94.5 237 GLY A CA 1
ATOM 1896 C C . GLY A 1 237 ? 4.426 -16.609 -26.344 1 94.5 237 GLY A C 1
ATOM 1897 O O . GLY A 1 237 ? 4.648 -15.406 -26.297 1 94.5 237 GLY A O 1
ATOM 1898 N N . GLN A 1 238 ? 4.414 -17.281 -27.453 1 92.31 238 GLN A N 1
ATOM 1899 C CA . GLN A 1 238 ? 4.688 -16.641 -28.734 1 92.31 238 GLN A CA 1
ATOM 1900 C C . GLN A 1 238 ? 3.686 -15.516 -29 1 92.31 238 GLN A C 1
ATOM 1902 O O . GLN A 1 238 ? 4.031 -14.508 -29.625 1 92.31 238 GLN A O 1
ATOM 1907 N N . ASN A 1 239 ? 2.471 -15.672 -28.516 1 89.38 239 ASN A N 1
ATOM 1908 C CA . ASN A 1 239 ? 1.413 -14.68 -28.688 1 89.38 239 ASN A CA 1
ATOM 1909 C C . ASN A 1 239 ? 1.097 -13.969 -27.375 1 89.38 239 ASN A C 1
ATOM 1911 O O . ASN A 1 239 ? -0.01 -13.461 -27.188 1 89.38 239 ASN A O 1
ATOM 1915 N N . GLY A 1 240 ? 2.014 -14.047 -26.5 1 87.56 240 GLY A N 1
ATOM 1916 C CA . GLY A 1 240 ? 1.813 -13.414 -25.219 1 87.56 240 GLY A CA 1
ATOM 1917 C C . GLY A 1 240 ? 1.922 -11.898 -25.266 1 87.56 240 GLY A C 1
ATOM 1918 O O . GLY A 1 240 ? 1.814 -11.297 -26.328 1 87.56 240 GLY A O 1
ATOM 1919 N N . TYR A 1 241 ? 2.061 -11.258 -24.094 1 77.88 241 TYR A N 1
ATOM 1920 C CA . TYR A 1 241 ? 2.092 -9.805 -24.016 1 77.88 241 TYR A CA 1
ATOM 1921 C C . TYR A 1 241 ? 3.316 -9.25 -24.734 1 77.88 241 TYR A C 1
ATOM 1923 O O . TYR A 1 241 ? 4.449 -9.625 -24.422 1 77.88 241 TYR A O 1
ATOM 1931 N N . GLY A 1 242 ? 3.129 -8.367 -25.531 1 74.19 242 GLY A N 1
ATOM 1932 C CA . GLY A 1 242 ? 4.176 -7.77 -26.344 1 74.19 242 GLY A CA 1
ATOM 1933 C C . GLY A 1 242 ? 5.211 -7.02 -25.531 1 74.19 242 GLY A C 1
ATOM 1934 O O . GLY A 1 242 ? 6.395 -7.023 -25.859 1 74.19 242 GLY A O 1
ATOM 1935 N N . HIS A 1 243 ? 4.734 -6.469 -24.453 1 71.62 243 HIS A N 1
ATOM 1936 C CA . HIS A 1 243 ? 5.641 -5.637 -23.672 1 71.62 243 HIS A CA 1
ATOM 1937 C C . HIS A 1 243 ? 6.723 -6.477 -23 1 71.62 243 HIS A C 1
ATOM 1939 O O . HIS A 1 243 ? 7.785 -5.961 -22.641 1 71.62 243 HIS A O 1
ATOM 1945 N N . LEU A 1 244 ? 6.434 -7.68 -22.828 1 72.88 244 LEU A N 1
ATOM 1946 C CA . LEU A 1 244 ? 7.438 -8.547 -22.219 1 72.88 244 LEU A CA 1
ATOM 1947 C C . LEU A 1 244 ? 8.648 -8.695 -23.125 1 72.88 244 LEU A C 1
ATOM 1949 O O . LEU A 1 244 ? 9.781 -8.797 -22.641 1 72.88 244 LEU A O 1
ATOM 1953 N N . LYS A 1 245 ? 8.398 -8.656 -24.312 1 70.75 245 LYS A N 1
ATOM 1954 C CA . LYS A 1 245 ? 9.492 -8.766 -25.281 1 70.75 245 LYS A CA 1
ATOM 1955 C C . LYS A 1 245 ? 10.391 -7.535 -25.234 1 70.75 245 LYS A C 1
ATOM 1957 O O . LYS A 1 245 ? 11.594 -7.633 -25.484 1 70.75 245 LYS A O 1
ATOM 1962 N N . GLN A 1 246 ? 9.789 -6.48 -24.781 1 71.5 246 GLN A N 1
ATOM 1963 C CA . GLN A 1 246 ? 10.539 -5.23 -24.719 1 71.5 246 GLN A CA 1
ATOM 1964 C C . GLN A 1 246 ? 11.391 -5.156 -23.453 1 71.5 246 GLN A C 1
ATOM 1966 O O . GLN A 1 246 ? 12.203 -4.246 -23.297 1 71.5 246 GLN A O 1
ATOM 1971 N N . LYS A 1 247 ? 11.266 -6.109 -22.672 1 78.81 247 LYS A N 1
ATOM 1972 C CA . LYS A 1 247 ? 11.961 -6.055 -21.375 1 78.81 247 LYS A CA 1
ATOM 1973 C C . LYS A 1 247 ? 12.992 -7.176 -21.266 1 78.81 247 LYS A C 1
ATOM 1975 O O . LYS A 1 247 ? 13.406 -7.531 -20.156 1 78.81 247 LYS A O 1
ATOM 1980 N N . GLU A 1 248 ? 13.406 -7.668 -22.359 1 80.88 248 GLU A N 1
ATOM 1981 C CA . GLU A 1 248 ? 14.352 -8.781 -22.344 1 80.88 248 GLU A CA 1
ATOM 1982 C C . GLU A 1 248 ? 15.695 -8.359 -21.781 1 80.88 248 GLU A C 1
ATOM 1984 O O . GLU A 1 248 ? 16.484 -9.203 -21.328 1 80.88 248 GLU A O 1
ATOM 1989 N N . HIS A 1 249 ? 15.914 -7.086 -21.797 1 87.44 249 HIS A N 1
ATOM 1990 C CA . HIS A 1 249 ? 17.156 -6.59 -21.219 1 87.44 249 HIS A CA 1
ATOM 1991 C C . HIS A 1 249 ? 17.25 -6.898 -19.734 1 87.44 249 HIS A C 1
ATOM 1993 O O . HIS A 1 249 ? 18.344 -6.926 -19.172 1 87.44 249 HIS A O 1
ATOM 1999 N N . ARG A 1 250 ? 16.141 -7.188 -19.109 1 92.5 250 ARG A N 1
ATOM 2000 C CA . ARG A 1 250 ? 16.094 -7.457 -17.672 1 92.5 250 ARG A CA 1
ATOM 2001 C C . ARG A 1 250 ? 16.797 -8.766 -17.344 1 92.5 250 ARG A C 1
ATOM 2003 O O . ARG A 1 250 ? 17.234 -8.969 -16.203 1 92.5 250 ARG A O 1
ATOM 2010 N N . TYR A 1 251 ? 16.906 -9.641 -18.328 1 88.31 251 TYR A N 1
ATOM 2011 C CA . TYR A 1 251 ? 17.438 -10.977 -18.109 1 88.31 251 TYR A CA 1
ATOM 2012 C C . TYR A 1 251 ? 18.906 -10.914 -17.719 1 88.31 251 TYR A C 1
ATOM 2014 O O . TYR A 1 251 ? 19.391 -11.773 -16.969 1 88.31 251 TYR A O 1
ATOM 2022 N N . LYS A 1 252 ? 19.516 -9.883 -18.141 1 93 252 LYS A N 1
ATOM 2023 C CA . LYS A 1 252 ? 20.953 -9.773 -17.906 1 93 252 LYS A CA 1
ATOM 2024 C C . LYS A 1 252 ? 21.25 -9.492 -16.438 1 93 252 LYS A C 1
ATOM 2026 O O . LYS A 1 252 ? 22.375 -9.656 -15.984 1 93 252 LYS A O 1
ATOM 2031 N N . PHE A 1 253 ? 20.25 -9.109 -15.719 1 95.62 253 PHE A N 1
ATOM 2032 C CA . PHE A 1 253 ? 20.469 -8.75 -14.32 1 95.62 253 PHE A CA 1
ATOM 2033 C C . PHE A 1 253 ? 20.312 -9.969 -13.422 1 95.62 253 PHE A C 1
ATOM 2035 O O . PHE A 1 253 ? 20.703 -9.93 -12.25 1 95.62 253 PHE A O 1
ATOM 2042 N N . ILE A 1 254 ? 19.703 -11.008 -13.961 1 96.38 254 ILE A N 1
ATOM 2043 C CA . ILE A 1 254 ? 19.531 -12.242 -13.203 1 96.38 254 ILE A CA 1
ATOM 2044 C C . ILE A 1 254 ? 20.734 -13.164 -13.445 1 96.38 254 ILE A C 1
ATOM 2046 O O . ILE A 1 254 ? 21.016 -13.516 -14.594 1 96.38 254 ILE A O 1
ATOM 2050 N N . ALA A 1 255 ? 21.391 -13.641 -12.438 1 95.31 255 ALA A N 1
ATOM 2051 C CA . ALA A 1 255 ? 22.672 -14.328 -12.523 1 95.31 255 ALA A CA 1
ATOM 2052 C C . ALA A 1 255 ? 22.547 -15.648 -13.281 1 95.31 255 ALA A C 1
ATOM 2054 O O . ALA A 1 255 ? 23.375 -15.969 -14.133 1 95.31 255 ALA A O 1
ATOM 2055 N N . ASP A 1 256 ? 21.609 -16.453 -12.984 1 96.5 256 ASP A N 1
ATOM 2056 C CA . ASP A 1 256 ? 21.328 -17.75 -13.594 1 96.5 256 ASP A CA 1
ATOM 2057 C C . ASP A 1 256 ? 19.938 -17.766 -14.219 1 96.5 256 ASP A C 1
ATOM 2059 O O . ASP A 1 256 ? 18.938 -18.031 -13.539 1 96.5 256 ASP A O 1
ATOM 2063 N N . PHE A 1 257 ? 19.953 -17.516 -15.594 1 96.25 257 PHE A N 1
ATOM 2064 C CA . PHE A 1 257 ? 18.672 -17.25 -16.25 1 96.25 257 PHE A CA 1
ATOM 2065 C C . PHE A 1 257 ? 18.594 -18.016 -17.562 1 96.25 257 PHE A C 1
ATOM 2067 O O . PHE A 1 257 ? 19.562 -18.078 -18.312 1 96.25 257 PHE A O 1
ATOM 2074 N N . THR A 1 258 ? 17.469 -18.656 -17.797 1 95.88 258 THR A N 1
ATOM 2075 C CA . THR A 1 258 ? 17.141 -19.266 -19.078 1 95.88 258 THR A CA 1
ATOM 2076 C C . THR A 1 258 ? 15.727 -18.891 -19.516 1 95.88 258 THR A C 1
ATOM 2078 O O . THR A 1 258 ? 14.805 -18.875 -18.703 1 95.88 258 THR A O 1
ATOM 2081 N N . CYS A 1 259 ? 15.539 -18.594 -20.781 1 94.81 259 CYS A N 1
ATOM 2082 C CA . CYS A 1 259 ? 14.234 -18.219 -21.312 1 94.81 259 CYS A CA 1
ATOM 2083 C C . CYS A 1 259 ? 13.766 -19.219 -22.375 1 94.81 259 CYS A C 1
ATOM 2085 O O . CYS A 1 259 ? 14.531 -19.609 -23.25 1 94.81 259 CYS A O 1
ATOM 2087 N N . TYR A 1 260 ? 12.523 -19.625 -22.25 1 95.12 260 TYR A N 1
ATOM 2088 C CA . TYR A 1 260 ? 11.875 -20.484 -23.234 1 95.12 260 TYR A CA 1
ATOM 2089 C C . TYR A 1 260 ? 10.719 -19.766 -23.906 1 95.12 260 TYR A C 1
ATOM 2091 O O . TYR A 1 260 ? 9.883 -19.141 -23.25 1 95.12 260 TYR A O 1
ATOM 2099 N N . HIS A 1 261 ? 10.68 -19.828 -25.219 1 94.62 261 HIS A N 1
ATOM 2100 C CA . HIS A 1 261 ? 9.523 -19.375 -25.984 1 94.62 261 HIS A CA 1
ATOM 2101 C C . HIS A 1 261 ? 8.672 -20.562 -26.438 1 94.62 261 HIS A C 1
ATOM 2103 O O . HIS A 1 261 ? 9.172 -21.484 -27.078 1 94.62 261 HIS A O 1
ATOM 2109 N N . ILE A 1 262 ? 7.414 -20.547 -26.094 1 96.44 262 ILE A N 1
ATOM 2110 C CA . ILE A 1 262 ? 6.559 -21.672 -26.438 1 96.44 262 ILE A CA 1
ATOM 2111 C C . ILE A 1 262 ? 5.32 -21.188 -27.188 1 96.44 262 ILE A C 1
ATOM 2113 O O . ILE A 1 262 ? 5.027 -19.984 -27.188 1 96.44 262 ILE A O 1
ATOM 2117 N N . LYS A 1 263 ? 4.566 -22.125 -27.812 1 96.12 263 LYS A N 1
ATOM 2118 C CA . LYS A 1 263 ? 3.299 -21.766 -28.453 1 96.12 263 LYS A CA 1
ATOM 2119 C C . LYS A 1 263 ? 2.262 -21.344 -27.406 1 96.12 263 LYS A C 1
ATOM 2121 O O . LYS A 1 263 ? 2.236 -21.891 -26.297 1 96.12 263 LYS A O 1
ATOM 2126 N N . GLY A 1 264 ? 1.445 -20.344 -27.875 1 95.62 264 GLY A N 1
ATOM 2127 C CA . GLY A 1 264 ? 0.364 -19.922 -27 1 95.62 264 GLY A CA 1
ATOM 2128 C C . GLY A 1 264 ? 0.42 -18.438 -26.656 1 95.62 264 GLY A C 1
ATOM 2129 O O . GLY A 1 264 ? 1.28 -17.719 -27.172 1 95.62 264 GLY A O 1
ATOM 2130 N N . GLY A 1 265 ? -0.542 -18.062 -25.828 1 94.88 265 GLY A N 1
ATOM 2131 C CA . GLY A 1 265 ? -0.649 -16.672 -25.438 1 94.88 265 GLY A CA 1
ATOM 2132 C C . GLY A 1 265 ? -0.281 -16.438 -23.984 1 94.88 265 GLY A C 1
ATOM 2133 O O . GLY A 1 265 ? 0.651 -17.047 -23.469 1 94.88 265 GLY A O 1
ATOM 2134 N N . HIS A 1 266 ? -0.93 -15.453 -23.375 1 95.81 266 HIS A N 1
ATOM 2135 C CA . HIS A 1 266 ? -0.642 -15.055 -22 1 95.81 266 HIS A CA 1
ATOM 2136 C C . HIS A 1 266 ? -0.821 -16.219 -21.031 1 95.81 266 HIS A C 1
ATOM 2138 O O . HIS A 1 266 ? -0.146 -16.297 -20 1 95.81 266 HIS A O 1
ATOM 2144 N N . HIS A 1 267 ? -1.731 -17.125 -21.344 1 97.75 267 HIS A N 1
ATOM 2145 C CA . HIS A 1 267 ? -1.964 -18.312 -20.531 1 97.75 267 HIS A CA 1
ATOM 2146 C C . HIS A 1 267 ? -1.423 -19.562 -21.203 1 97.75 267 HIS A C 1
ATOM 2148 O O . HIS A 1 267 ? -2.107 -20.594 -21.266 1 97.75 267 HIS A O 1
ATOM 2154 N N . CYS A 1 268 ? -0.233 -19.5 -21.641 1 97.12 268 CYS A N 1
ATOM 2155 C CA . CYS A 1 268 ? 0.384 -20.594 -22.359 1 97.12 268 CYS A CA 1
ATOM 2156 C C . CYS A 1 268 ? 0.522 -21.828 -21.484 1 97.12 268 CYS A C 1
ATOM 2158 O O . CYS A 1 268 ? 0.638 -22.953 -21.984 1 97.12 268 CYS A O 1
ATOM 2160 N N . HIS A 1 269 ? 0.5 -21.703 -20.109 1 98.12 269 HIS A N 1
ATOM 2161 C CA . HIS A 1 269 ? 0.557 -22.844 -19.219 1 98.12 269 HIS A CA 1
ATOM 2162 C C . HIS A 1 269 ? -0.719 -23.672 -19.297 1 98.12 269 HIS A C 1
ATOM 2164 O O . HIS A 1 269 ? -0.695 -24.891 -19.062 1 98.12 269 HIS A O 1
ATOM 2170 N N . LEU A 1 270 ? -1.852 -23.016 -19.594 1 97.81 270 LEU A N 1
ATOM 2171 C CA . LEU A 1 270 ? -3.105 -23.734 -19.812 1 97.81 270 LEU A CA 1
ATOM 2172 C C . LEU A 1 270 ? -3.105 -24.453 -21.156 1 97.81 270 LEU A C 1
ATOM 2174 O O . LEU A 1 270 ? -3.678 -25.531 -21.297 1 97.81 270 LEU A O 1
ATOM 2178 N N . GLU A 1 271 ? -2.428 -23.875 -22.109 1 97.69 271 GLU A N 1
ATOM 2179 C CA . GLU A 1 271 ? -2.404 -24.406 -23.469 1 97.69 271 GLU A CA 1
ATOM 2180 C C . GLU A 1 271 ? -1.377 -25.516 -23.609 1 97.69 271 GLU A C 1
ATOM 2182 O O . GLU A 1 271 ? -1.528 -26.406 -24.453 1 97.69 271 GLU A O 1
ATOM 2187 N N . ASN A 1 272 ? -0.358 -25.438 -22.844 1 97.75 272 ASN A N 1
ATOM 2188 C CA . ASN A 1 272 ? 0.747 -26.391 -22.953 1 97.75 272 ASN A CA 1
ATOM 2189 C C . ASN A 1 272 ? 1.215 -26.875 -21.594 1 97.75 272 ASN A C 1
ATOM 2191 O O . ASN A 1 272 ? 2.393 -26.75 -21.25 1 97.75 272 ASN A O 1
ATOM 2195 N N . PRO A 1 273 ? 0.314 -27.531 -20.844 1 97.94 273 PRO A N 1
ATOM 2196 C CA . PRO A 1 273 ? 0.671 -27.922 -19.469 1 97.94 273 PRO A CA 1
ATOM 2197 C C . PRO A 1 273 ? 1.825 -28.922 -19.438 1 97.94 273 PRO A C 1
ATOM 2199 O O . PRO A 1 273 ? 2.668 -28.875 -18.547 1 97.94 273 PRO A O 1
ATOM 2202 N N . ASN A 1 274 ? 1.921 -29.859 -20.359 1 97.94 274 ASN A N 1
ATOM 2203 C CA . ASN A 1 274 ? 2.988 -30.844 -20.375 1 97.94 274 ASN A CA 1
ATOM 2204 C C . ASN A 1 274 ? 4.352 -30.203 -20.625 1 97.94 274 ASN A C 1
ATOM 2206 O O . ASN A 1 274 ? 5.344 -30.594 -20 1 97.94 274 ASN A O 1
ATOM 2210 N N . LEU A 1 275 ? 4.332 -29.281 -21.516 1 98.19 275 LEU A N 1
ATOM 2211 C CA . LEU A 1 275 ? 5.582 -28.594 -21.828 1 98.19 275 LEU A CA 1
ATOM 2212 C C . LEU A 1 275 ? 6.066 -27.797 -20.625 1 98.19 275 LEU A C 1
ATOM 2214 O O . LEU A 1 275 ? 7.266 -27.781 -20.312 1 98.19 275 LEU A O 1
ATOM 2218 N N . ILE A 1 276 ? 5.18 -27.109 -19.969 1 98.5 276 ILE A N 1
ATOM 2219 C CA . ILE A 1 276 ? 5.516 -26.375 -18.75 1 98.5 276 ILE A CA 1
ATOM 2220 C C . ILE A 1 276 ? 6.102 -27.344 -17.719 1 98.5 276 ILE A C 1
ATOM 2222 O O . ILE A 1 276 ? 7.125 -27.047 -17.094 1 98.5 276 ILE A O 1
ATOM 2226 N N . SER A 1 277 ? 5.453 -28.5 -17.531 1 98.06 277 SER A N 1
ATOM 2227 C CA . SER A 1 277 ? 5.91 -29.516 -16.594 1 98.06 277 SER A CA 1
ATOM 2228 C C . SER A 1 277 ? 7.324 -29.984 -16.938 1 98.06 277 SER A C 1
ATOM 2230 O O . SER A 1 277 ? 8.156 -30.156 -16.047 1 98.06 277 SER A O 1
ATOM 2232 N N . GLU A 1 278 ? 7.582 -30.172 -18.172 1 98.06 278 GLU A N 1
ATOM 2233 C CA . GLU A 1 278 ? 8.906 -30.594 -18.625 1 98.06 278 GLU A CA 1
ATOM 2234 C C . GLU A 1 278 ? 9.969 -29.562 -18.281 1 98.06 278 GLU A C 1
ATOM 2236 O O . GLU A 1 278 ? 11.031 -29.906 -17.766 1 98.06 278 GLU A O 1
ATOM 2241 N N . HIS A 1 279 ? 9.68 -28.297 -18.547 1 98.31 279 HIS A N 1
ATOM 2242 C CA . HIS A 1 279 ? 10.617 -27.234 -18.234 1 98.31 279 HIS A CA 1
ATOM 2243 C C . HIS A 1 279 ? 10.828 -27.109 -16.719 1 98.31 279 HIS A C 1
ATOM 2245 O O . HIS A 1 279 ? 11.945 -26.844 -16.266 1 98.31 279 HIS A O 1
ATOM 2251 N N . LEU A 1 280 ? 9.734 -27.297 -16 1 98.44 280 LEU A N 1
ATOM 2252 C CA . LEU A 1 280 ? 9.852 -27.25 -14.555 1 98.44 280 LEU A CA 1
ATOM 2253 C C . LEU A 1 280 ? 10.742 -28.375 -14.039 1 98.44 280 LEU A C 1
ATOM 2255 O O . LEU A 1 280 ? 11.586 -28.156 -13.172 1 98.44 280 LEU A O 1
ATOM 2259 N N . THR A 1 281 ? 10.578 -29.547 -14.586 1 97.75 281 THR A N 1
ATOM 2260 C CA . THR A 1 281 ? 11.43 -30.672 -14.227 1 97.75 281 THR A CA 1
ATOM 2261 C C . THR A 1 281 ? 12.891 -30.375 -14.523 1 97.75 281 THR A C 1
ATOM 2263 O O . THR A 1 281 ? 13.773 -30.656 -13.711 1 97.75 281 THR A O 1
ATOM 2266 N N . THR A 1 282 ? 13.133 -29.797 -15.68 1 97.62 282 THR A N 1
ATOM 2267 C CA . THR A 1 282 ? 14.484 -29.406 -16.047 1 97.62 282 THR A CA 1
ATOM 2268 C C . THR A 1 282 ? 15.062 -28.406 -15.047 1 97.62 282 THR A C 1
ATOM 2270 O O . THR A 1 282 ? 16.219 -28.547 -14.633 1 97.62 282 THR A O 1
ATOM 2273 N N . LEU A 1 283 ? 14.281 -27.453 -14.656 1 97.75 283 LEU A N 1
ATOM 2274 C CA . LEU A 1 283 ? 14.703 -26.453 -13.688 1 97.75 283 LEU A CA 1
ATOM 2275 C C . LEU A 1 283 ? 15.086 -27.109 -12.359 1 97.75 283 LEU A C 1
ATOM 2277 O O . LEU A 1 283 ? 16.141 -26.797 -11.789 1 97.75 283 LEU A O 1
ATOM 2281 N N . ILE A 1 284 ? 14.273 -28 -11.875 1 95.94 284 ILE A N 1
ATOM 2282 C CA . ILE A 1 284 ? 14.484 -28.641 -10.586 1 95.94 284 ILE A CA 1
ATOM 2283 C C . ILE A 1 284 ? 15.734 -29.516 -10.641 1 95.94 284 ILE A C 1
ATOM 2285 O O . ILE A 1 284 ? 16.484 -29.609 -9.664 1 95.94 284 ILE A O 1
ATOM 2289 N N . ASN A 1 285 ? 15.977 -30.094 -11.781 1 94 285 ASN A N 1
ATOM 2290 C CA . ASN A 1 285 ? 17.172 -30.906 -11.953 1 94 285 ASN A CA 1
ATOM 2291 C C . ASN A 1 285 ? 18.453 -30.078 -11.852 1 94 285 ASN A C 1
ATOM 2293 O O . ASN A 1 285 ? 19.516 -30.609 -11.547 1 94 285 ASN A O 1
ATOM 2297 N N . THR A 1 286 ? 18.312 -28.828 -12.148 1 90.88 286 THR A N 1
ATOM 2298 C CA . THR A 1 286 ? 19.484 -27.969 -12.086 1 90.88 286 THR A CA 1
ATOM 2299 C C . THR A 1 286 ? 19.891 -27.719 -10.633 1 90.88 286 THR A C 1
ATOM 2301 O O . THR A 1 286 ? 21.031 -27.312 -10.367 1 90.88 286 THR A O 1
ATOM 2304 N N . ILE A 1 287 ? 18.984 -27.844 -9.68 1 88.44 287 ILE A N 1
ATOM 2305 C CA . ILE A 1 287 ? 19.328 -27.516 -8.305 1 88.44 287 ILE A CA 1
ATOM 2306 C C . ILE A 1 287 ? 19.562 -28.812 -7.512 1 88.44 287 ILE A C 1
ATOM 2308 O O . ILE A 1 287 ? 19.953 -28.766 -6.344 1 88.44 287 ILE A O 1
ATOM 2312 N N . THR A 1 288 ? 19.203 -29.938 -7.957 1 78 288 THR A N 1
ATOM 2313 C CA . THR A 1 288 ? 19.422 -31.203 -7.289 1 78 288 THR A CA 1
ATOM 2314 C C . THR A 1 288 ? 20.734 -31.828 -7.754 1 78 288 THR A C 1
ATOM 2316 O O . THR A 1 288 ? 21.281 -32.719 -7.09 1 78 288 THR A O 1
ATOM 2319 N N . THR A 1 289 ? 21.375 -31.297 -8.82 1 68.06 289 THR A N 1
ATOM 2320 C CA . THR A 1 289 ? 22.672 -31.812 -9.281 1 68.06 289 THR A CA 1
ATOM 2321 C C . THR A 1 289 ? 23.812 -30.953 -8.742 1 68.06 289 THR A C 1
ATOM 2323 O O . THR A 1 289 ? 23.688 -29.734 -8.633 1 68.06 289 THR A O 1
ATOM 2326 N N . MET B 1 1 ? -16.938 30.234 24.703 1 47.44 1 MET B N 1
ATOM 2327 C CA . MET B 1 1 ? -17 28.953 24 1 47.44 1 MET B CA 1
ATOM 2328 C C . MET B 1 1 ? -15.609 28.469 23.625 1 47.44 1 MET B C 1
ATOM 2330 O O . MET B 1 1 ? -14.719 29.266 23.344 1 47.44 1 MET B O 1
ATOM 2334 N N . PRO B 1 2 ? -15.391 27.141 23.828 1 66.38 2 PRO B N 1
ATOM 2335 C CA . PRO B 1 2 ? -14.055 26.688 23.438 1 66.38 2 PRO B CA 1
ATOM 2336 C C . PRO B 1 2 ? -13.719 26.984 21.984 1 66.38 2 PRO B C 1
ATOM 2338 O O . PRO B 1 2 ? -14.602 26.938 21.125 1 66.38 2 PRO B O 1
ATOM 2341 N N . LEU B 1 3 ? -12.578 27.562 21.812 1 84.75 3 LEU B N 1
ATOM 2342 C CA . LEU B 1 3 ? -12.141 27.938 20.484 1 84.75 3 LEU B CA 1
ATOM 2343 C C . LEU B 1 3 ? -12.227 26.75 19.516 1 84.75 3 LEU B C 1
ATOM 2345 O O . LEU B 1 3 ? -12.586 26.922 18.344 1 84.75 3 LEU B O 1
ATOM 2349 N N . PHE B 1 4 ? -12.156 25.547 20.078 1 94.69 4 PHE B N 1
ATOM 2350 C CA . PHE B 1 4 ? -12.086 24.375 19.203 1 94.69 4 PHE B CA 1
ATOM 2351 C C . PHE B 1 4 ? -13.312 23.484 19.391 1 94.69 4 PHE B C 1
ATOM 2353 O O . PHE B 1 4 ? -13.789 23.312 20.516 1 94.69 4 PHE B O 1
ATOM 2360 N N . HIS B 1 5 ? -13.812 23 18.359 1 96.25 5 HIS B N 1
ATOM 2361 C CA . HIS B 1 5 ? -14.859 21.984 18.344 1 96.25 5 HIS B CA 1
ATOM 2362 C C . HIS B 1 5 ? -14.328 20.641 17.875 1 96.25 5 HIS B C 1
ATOM 2364 O O . HIS B 1 5 ? -13.594 20.578 16.875 1 96.25 5 HIS B O 1
ATOM 2370 N N . GLU B 1 6 ? -14.672 19.594 18.594 1 97 6 GLU B N 1
ATOM 2371 C CA . GLU B 1 6 ? -14.336 18.234 18.203 1 97 6 GLU B CA 1
ATOM 2372 C C . GLU B 1 6 ? -15.438 17.609 17.359 1 97 6 GLU B C 1
ATOM 2374 O O . GLU B 1 6 ? -16.625 17.734 17.688 1 97 6 GLU B O 1
ATOM 2379 N N . ARG B 1 7 ? -15.039 17.047 16.234 1 96.44 7 ARG B N 1
ATOM 2380 C CA . ARG B 1 7 ? -15.992 16.391 15.344 1 96.44 7 ARG B CA 1
ATOM 2381 C C . ARG B 1 7 ? -15.398 15.109 14.758 1 96.44 7 ARG B C 1
ATOM 2383 O O . ARG B 1 7 ? -14.195 14.883 14.836 1 96.44 7 ARG B O 1
ATOM 2390 N N . SER B 1 8 ? -16.281 14.305 14.336 1 97.12 8 SER B N 1
ATOM 2391 C CA . SER B 1 8 ? -15.883 13.117 13.586 1 97.12 8 SER B CA 1
ATOM 2392 C C . SER B 1 8 ? -16.391 13.18 12.148 1 97.12 8 SER B C 1
ATOM 2394 O O . SER B 1 8 ? -17.531 13.594 11.906 1 97.12 8 SER B O 1
ATOM 2396 N N . LEU B 1 9 ? -15.578 12.883 11.242 1 97.06 9 LEU B N 1
ATOM 2397 C CA . LEU B 1 9 ? -15.906 12.82 9.82 1 97.06 9 LEU B CA 1
ATOM 2398 C C . LEU B 1 9 ? -15.883 11.383 9.312 1 97.06 9 LEU B C 1
ATOM 2400 O O . LEU B 1 9 ? -14.844 10.719 9.359 1 97.06 9 LEU B O 1
ATOM 2404 N N . PRO B 1 10 ? -17 10.859 8.867 1 97.12 10 PRO B N 1
ATOM 2405 C CA . PRO B 1 10 ? -16.984 9.516 8.289 1 97.12 10 PRO B CA 1
ATOM 2406 C C . PRO B 1 10 ? -16.312 9.461 6.918 1 97.12 10 PRO B C 1
ATOM 2408 O O . PRO B 1 10 ? -16.625 10.281 6.047 1 97.12 10 PRO B O 1
ATOM 2411 N N . LEU B 1 11 ? -15.367 8.664 6.734 1 96.62 11 LEU B N 1
ATOM 2412 C CA . LEU B 1 11 ? -14.82 8.32 5.426 1 96.62 11 LEU B CA 1
ATOM 2413 C C . LEU B 1 11 ? -15.305 6.953 4.973 1 96.62 11 LEU B C 1
ATOM 2415 O O . LEU B 1 11 ? -16.141 6.332 5.637 1 96.62 11 LEU B O 1
ATOM 2419 N N . TYR B 1 12 ? -14.859 6.5 3.787 1 94 12 TYR B N 1
ATOM 2420 C CA . TYR B 1 12 ? -15.375 5.254 3.221 1 94 12 TYR B CA 1
ATOM 2421 C C . TYR B 1 12 ? -15.18 4.098 4.191 1 94 12 TYR B C 1
ATOM 2423 O O . TYR B 1 12 ? -16.078 3.262 4.355 1 94 12 TYR B O 1
ATOM 2431 N N . HIS B 1 13 ? -13.945 4.074 4.77 1 90.94 13 HIS B N 1
ATOM 2432 C CA . HIS B 1 13 ? -13.695 3.006 5.734 1 90.94 13 HIS B CA 1
ATOM 2433 C C . HIS B 1 13 ? -13.227 3.564 7.07 1 90.94 13 HIS B C 1
ATOM 2435 O O . HIS B 1 13 ? -12.023 3.658 7.32 1 90.94 13 HIS B O 1
ATOM 2441 N N . GLY B 1 14 ? -14.164 3.902 7.902 1 96.19 14 GLY B N 1
ATOM 2442 C CA . GLY B 1 14 ? -13.852 4.391 9.234 1 96.19 14 GLY B CA 1
ATOM 2443 C C . GLY B 1 14 ? -14.164 5.863 9.422 1 96.19 14 GLY B C 1
ATOM 2444 O O . GLY B 1 14 ? -14.844 6.469 8.586 1 96.19 14 GLY B O 1
ATOM 2445 N N . GLU B 1 15 ? -13.672 6.398 10.562 1 97.94 15 GLU B N 1
ATOM 2446 C CA . GLU B 1 15 ? -13.938 7.793 10.891 1 97.94 15 GLU B CA 1
ATOM 2447 C C . GLU B 1 15 ? -12.656 8.531 11.25 1 97.94 15 GLU B C 1
ATOM 2449 O O . GLU B 1 15 ? -11.773 7.973 11.914 1 97.94 15 GLU B O 1
ATOM 2454 N N . ILE B 1 16 ? -12.617 9.766 10.875 1 98 16 ILE B N 1
ATOM 2455 C CA . ILE B 1 16 ? -11.523 10.664 11.242 1 98 16 ILE B CA 1
ATOM 2456 C C . ILE B 1 16 ? -12.008 11.68 12.273 1 98 16 ILE B C 1
ATOM 2458 O O . ILE B 1 16 ? -13.039 12.328 12.078 1 98 16 ILE B O 1
ATOM 2462 N N . ALA B 1 17 ? -11.273 11.727 13.352 1 98.69 17 ALA B N 1
ATOM 2463 C CA . ALA B 1 17 ? -11.547 12.75 14.352 1 98.69 17 ALA B CA 1
ATOM 2464 C C . ALA B 1 17 ? -10.82 14.047 14.023 1 98.69 17 ALA B C 1
ATOM 2466 O O . ALA B 1 17 ? -9.68 14.031 13.555 1 98.69 17 ALA B O 1
ATOM 2467 N N . LEU B 1 18 ? -11.516 15.148 14.227 1 98.31 18 LEU B N 1
ATOM 2468 C CA . LEU B 1 18 ? -10.883 16.422 13.891 1 98.31 18 LEU B CA 1
ATOM 2469 C C . LEU B 1 18 ? -11.227 17.484 14.922 1 98.31 18 LEU B C 1
ATOM 2471 O O . LEU B 1 18 ? -12.18 17.344 15.688 1 98.31 18 LEU B O 1
ATOM 2475 N N . LEU B 1 19 ? -10.367 18.453 15.062 1 98.31 19 LEU B N 1
ATOM 2476 C CA . LEU B 1 19 ? -10.523 19.703 15.805 1 98.31 19 LEU B CA 1
ATOM 2477 C C . LEU B 1 19 ? -10.664 20.875 14.852 1 98.31 19 LEU B C 1
ATOM 2479 O O . LEU B 1 19 ? -9.867 21.031 13.922 1 98.31 19 LEU B O 1
ATOM 2483 N N . GLU B 1 20 ? -11.727 21.703 15.109 1 97.62 20 GLU B N 1
ATOM 2484 C CA . GLU B 1 20 ? -11.891 22.781 14.141 1 97.62 20 GLU B CA 1
ATOM 2485 C C . GLU B 1 20 ? -12.273 24.094 14.828 1 97.62 20 GLU B C 1
ATOM 2487 O O . GLU B 1 20 ? -12.781 24.078 15.953 1 97.62 20 GLU B O 1
ATOM 2492 N N . VAL B 1 21 ? -11.883 25.156 14.289 1 97.31 21 VAL B N 1
ATOM 2493 C CA . VAL B 1 21 ? -12.375 26.516 14.492 1 97.31 21 VAL B CA 1
ATOM 2494 C C . VAL B 1 21 ? -13.125 26.984 13.25 1 97.31 21 VAL B C 1
ATOM 2496 O O . VAL B 1 21 ? -12.516 27.219 12.203 1 97.31 21 VAL B O 1
ATOM 2499 N N . LYS B 1 22 ? -14.469 27.062 13.406 1 95.44 22 LYS B N 1
ATOM 2500 C CA . LYS B 1 22 ? -15.281 27.422 12.25 1 95.44 22 LYS B CA 1
ATOM 2501 C C . LYS B 1 22 ? -16.031 28.734 12.492 1 95.44 22 LYS B C 1
ATOM 2503 O O . LYS B 1 22 ? -16.969 28.781 13.305 1 95.44 22 LYS B O 1
ATOM 2508 N N . PRO B 1 23 ? -15.648 29.734 11.781 1 94.06 23 PRO B N 1
ATOM 2509 C CA . PRO B 1 23 ? -16.406 30.984 11.867 1 94.06 23 PRO B CA 1
ATOM 2510 C C . PRO B 1 23 ? -17.75 30.906 11.133 1 94.06 23 PRO B C 1
ATOM 2512 O O . PRO B 1 23 ? -18 29.953 10.406 1 94.06 23 PRO B O 1
ATOM 2515 N N . GLU B 1 24 ? -18.562 31.875 11.352 1 91.69 24 GLU B N 1
ATOM 2516 C CA . GLU B 1 24 ? -19.859 31.953 10.688 1 91.69 24 GLU B CA 1
ATOM 2517 C C . GLU B 1 24 ? -19.703 32.125 9.18 1 91.69 24 GLU B C 1
ATOM 2519 O O . GLU B 1 24 ? -20.391 31.484 8.398 1 91.69 24 GLU B O 1
ATOM 2524 N N . GLN B 1 25 ? -18.812 33 8.883 1 91.56 25 GLN B N 1
ATOM 2525 C CA . GLN B 1 25 ? -18.469 33.219 7.48 1 91.56 25 GLN B CA 1
ATOM 2526 C C . GLN B 1 25 ? -17.078 32.656 7.164 1 91.56 25 GLN B C 1
ATOM 2528 O O . GLN B 1 25 ? -16.109 33.031 7.824 1 91.56 25 GLN B O 1
ATOM 2533 N N . VAL B 1 26 ? -17.047 31.797 6.191 1 92.25 26 VAL B N 1
ATOM 2534 C CA . VAL B 1 26 ? -15.773 31.141 5.867 1 92.25 26 VAL B CA 1
ATOM 2535 C C . VAL B 1 26 ? -15.211 31.719 4.574 1 92.25 26 VAL B C 1
ATOM 2537 O O . VAL B 1 26 ? -15.836 31.625 3.516 1 92.25 26 VAL B O 1
ATOM 2540 N N . ASP B 1 27 ? -14.031 32.281 4.672 1 90.75 27 ASP B N 1
ATOM 2541 C CA . ASP B 1 27 ? -13.352 32.812 3.5 1 90.75 27 ASP B CA 1
ATOM 2542 C C . ASP B 1 27 ? -12.359 31.812 2.926 1 90.75 27 ASP B C 1
ATOM 2544 O O . ASP B 1 27 ? -12.148 31.766 1.712 1 90.75 27 ASP B O 1
ATOM 2548 N N . GLN B 1 28 ? -11.703 31.172 3.793 1 94 28 GLN B N 1
ATOM 2549 C CA . GLN B 1 28 ? -10.695 30.188 3.441 1 94 28 GLN B CA 1
ATOM 2550 C C . GLN B 1 28 ? -10.734 29 4.398 1 94 28 GLN B C 1
ATOM 2552 O O . GLN B 1 28 ? -11.125 29.141 5.559 1 94 28 GLN B O 1
ATOM 2557 N N . THR B 1 29 ? -10.43 27.875 3.865 1 97.75 29 THR B N 1
ATOM 2558 C CA . THR B 1 29 ? -10.312 26.688 4.699 1 97.75 29 THR B CA 1
ATOM 2559 C C . THR B 1 29 ? -8.867 26.188 4.727 1 97.75 29 THR B C 1
ATOM 2561 O O . THR B 1 29 ? -8.242 26 3.68 1 97.75 29 THR B O 1
ATOM 2564 N N . ILE B 1 30 ? -8.32 26.016 5.918 1 98.56 30 ILE B N 1
ATOM 2565 C CA . ILE B 1 30 ? -6.953 25.547 6.113 1 98.56 30 ILE B CA 1
ATOM 2566 C C . ILE B 1 30 ? -6.969 24.203 6.82 1 98.56 30 ILE B C 1
ATOM 2568 O O . ILE B 1 30 ? -7.625 24.031 7.852 1 98.56 30 ILE B O 1
ATOM 2572 N N . LEU B 1 31 ? -6.312 23.219 6.254 1 98.81 31 LEU B N 1
ATOM 2573 C CA . LEU B 1 31 ? -6.152 21.906 6.863 1 98.81 31 LEU B CA 1
ATOM 2574 C C . LEU B 1 31 ? -4.75 21.75 7.441 1 98.81 31 LEU B C 1
ATOM 2576 O O . LEU B 1 31 ? -3.758 21.984 6.75 1 98.81 31 LEU B O 1
ATOM 2580 N N . PHE B 1 32 ? -4.684 21.375 8.688 1 98.88 32 PHE B N 1
ATOM 2581 C CA . PHE B 1 32 ? -3.43 21.109 9.383 1 98.88 32 PHE B CA 1
ATOM 2582 C C . PHE B 1 32 ? -3.182 19.625 9.516 1 98.88 32 PHE B C 1
ATOM 2584 O O . PHE B 1 32 ? -3.979 18.906 10.117 1 98.88 32 PHE B O 1
ATOM 2591 N N . LEU B 1 33 ? -2.072 19.172 8.961 1 98.94 33 LEU B N 1
ATOM 2592 C CA . LEU B 1 33 ? -1.755 17.75 8.852 1 98.94 33 LEU B CA 1
ATOM 2593 C C . LEU B 1 33 ? -0.545 17.406 9.711 1 98.94 33 LEU B C 1
ATOM 2595 O O . LEU B 1 33 ? 0.573 17.844 9.422 1 98.94 33 LEU B O 1
ATOM 2599 N N . HIS B 1 34 ? -0.769 16.547 10.688 1 98.88 34 HIS B N 1
ATOM 2600 C CA . HIS B 1 34 ? 0.252 16.297 11.703 1 98.88 34 HIS B CA 1
ATOM 2601 C C . HIS B 1 34 ? 1.261 15.258 11.219 1 98.88 34 HIS B C 1
ATOM 2603 O O . HIS B 1 34 ? 1.056 14.617 10.18 1 98.88 34 HIS B O 1
ATOM 2609 N N . GLY B 1 35 ? 2.299 15.086 11.984 1 98.25 35 GLY B N 1
ATOM 2610 C CA . GLY B 1 35 ? 3.383 14.172 11.672 1 98.25 35 GLY B CA 1
ATOM 2611 C C . GLY B 1 35 ? 3.162 12.773 12.219 1 98.25 35 GLY B C 1
ATOM 2612 O O . GLY B 1 35 ? 2.145 12.508 12.867 1 98.25 35 GLY B O 1
ATOM 2613 N N . TRP B 1 36 ? 4.137 11.977 11.953 1 97.44 36 TRP B N 1
ATOM 2614 C CA . TRP B 1 36 ? 4.113 10.562 12.336 1 97.44 36 TRP B CA 1
ATOM 2615 C C . TRP B 1 36 ? 4.039 10.414 13.852 1 97.44 36 TRP B C 1
ATOM 2617 O O . TRP B 1 36 ? 4.824 11.023 14.578 1 97.44 36 TRP B O 1
ATOM 2627 N N . GLN B 1 37 ? 3.1 9.672 14.383 1 96.44 37 GLN B N 1
ATOM 2628 C CA . GLN B 1 37 ? 2.859 9.336 15.781 1 96.44 37 GLN B CA 1
ATOM 2629 C C . GLN B 1 37 ? 2.391 10.562 16.562 1 96.44 37 GLN B C 1
ATOM 2631 O O . GLN B 1 37 ? 2.449 10.578 17.797 1 96.44 37 GLN B O 1
ATOM 2636 N N . ASP B 1 38 ? 2.041 11.578 15.875 1 97.94 38 ASP B N 1
ATOM 2637 C CA . ASP B 1 38 ? 1.4 12.75 16.469 1 97.94 38 ASP B CA 1
ATOM 2638 C C . ASP B 1 38 ? -0.118 12.68 16.312 1 97.94 38 ASP B C 1
ATOM 2640 O O . ASP B 1 38 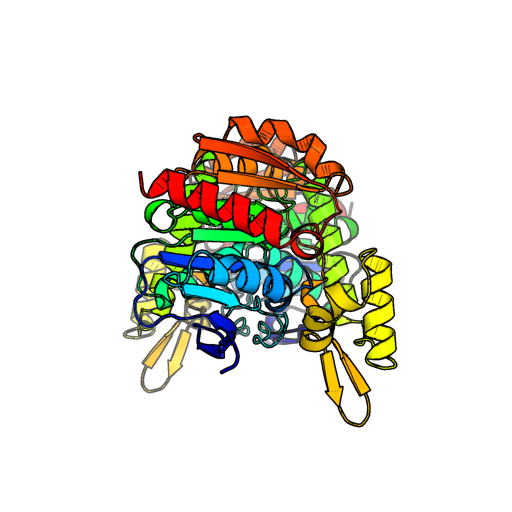? -0.692 11.594 16.281 1 97.94 38 ASP B O 1
ATOM 2644 N N . ASN B 1 39 ? -0.767 13.852 16.453 1 98.69 39 ASN B N 1
ATOM 2645 C CA . ASN B 1 39 ? -2.197 13.984 16.203 1 98.69 39 ASN B CA 1
ATOM 2646 C C . ASN B 1 39 ? -2.604 15.453 16.062 1 98.69 39 ASN B C 1
ATOM 2648 O O . ASN B 1 39 ? -1.749 16.344 16.047 1 98.69 39 ASN B O 1
ATOM 2652 N N . ALA B 1 40 ? -3.852 15.648 15.906 1 98.75 40 ALA B N 1
ATOM 2653 C CA . ALA B 1 40 ? -4.398 16.969 15.57 1 98.75 40 ALA B CA 1
ATOM 2654 C C . ALA B 1 40 ? -4.016 18 16.625 1 98.75 40 ALA B C 1
ATOM 2656 O O . ALA B 1 40 ? -3.848 19.188 16.297 1 98.75 40 ALA B O 1
ATOM 2657 N N . ALA B 1 41 ? -3.82 17.609 17.859 1 98.62 41 ALA B N 1
ATOM 2658 C CA . ALA B 1 41 ? -3.631 18.531 18.969 1 98.62 41 ALA B CA 1
ATOM 2659 C C . ALA B 1 41 ? -2.266 19.203 18.891 1 98.62 41 ALA B C 1
ATOM 2661 O O . ALA B 1 41 ? -2.018 20.188 19.594 1 98.62 41 ALA B O 1
ATOM 2662 N N . THR B 1 42 ? -1.389 18.672 18.031 1 98.44 42 THR B N 1
ATOM 2663 C CA . THR B 1 42 ? -0.079 19.297 17.875 1 98.44 42 THR B CA 1
ATOM 2664 C C . THR B 1 42 ? -0.214 20.719 17.312 1 98.44 42 THR B C 1
ATOM 2666 O O . THR B 1 42 ? 0.693 21.531 17.469 1 98.44 42 THR B O 1
ATOM 2669 N N . PHE B 1 43 ? -1.355 21.047 16.719 1 98.5 43 PHE B N 1
ATOM 2670 C CA . PHE B 1 43 ? -1.506 22.312 16.016 1 98.5 43 PHE B CA 1
ATOM 2671 C C . PHE B 1 43 ? -2.373 23.281 16.812 1 98.5 43 PHE B C 1
ATOM 2673 O O . PHE B 1 43 ? -2.65 24.391 16.359 1 98.5 43 PHE B O 1
ATOM 2680 N N . LEU B 1 44 ? -2.844 22.922 18.016 1 97.94 44 LEU B N 1
ATOM 2681 C CA . LEU B 1 44 ? -3.787 23.75 18.781 1 97.94 44 LEU B CA 1
ATOM 2682 C C . LEU B 1 44 ? -3.246 25.156 18.969 1 97.94 44 LEU B C 1
ATOM 2684 O O . LEU B 1 44 ? -3.947 26.141 18.719 1 97.94 44 LEU B O 1
ATOM 2688 N N . THR B 1 45 ? -1.973 25.281 19.375 1 97.44 45 THR B N 1
ATOM 2689 C CA . THR B 1 45 ? -1.408 26.594 19.672 1 97.44 45 THR B CA 1
ATOM 2690 C C . THR B 1 45 ? -1.234 27.406 18.391 1 97.44 45 THR B C 1
ATOM 2692 O O . THR B 1 45 ? -1.492 28.609 18.375 1 97.44 45 THR B O 1
ATOM 2695 N N . THR B 1 46 ? -0.801 26.719 17.328 1 97.88 46 THR B N 1
ATOM 2696 C CA . THR B 1 46 ? -0.669 27.391 16.047 1 97.88 46 THR B CA 1
ATOM 2697 C C . THR B 1 46 ? -2.027 27.875 15.539 1 97.88 46 THR B C 1
ATOM 2699 O O . THR B 1 46 ? -2.162 29.016 15.094 1 97.88 46 THR B O 1
ATOM 2702 N N . MET B 1 47 ? -3.039 27.062 15.625 1 98.19 47 MET B N 1
ATOM 2703 C CA . MET B 1 47 ? -4.387 27.391 15.172 1 98.19 47 MET B CA 1
ATOM 2704 C C . MET B 1 47 ? -4.973 28.531 16 1 98.19 47 MET B C 1
ATOM 2706 O O . MET B 1 47 ? -5.613 29.422 15.453 1 98.19 47 MET B O 1
ATOM 2710 N N . GLU B 1 48 ? -4.754 28.469 17.297 1 97.25 48 GLU B N 1
ATOM 2711 C CA . GLU B 1 48 ? -5.23 29.531 18.172 1 97.25 48 GLU B CA 1
ATOM 2712 C C . GLU B 1 48 ? -4.602 30.875 17.797 1 97.25 48 GLU B C 1
ATOM 2714 O O . GLU B 1 48 ? -5.301 31.891 17.672 1 97.25 48 GLU B O 1
ATOM 2719 N N . SER B 1 49 ? -3.295 30.844 17.641 1 97.31 49 SER B N 1
ATOM 2720 C CA . SER B 1 49 ? -2.58 32.062 17.266 1 97.31 49 SER B CA 1
ATOM 2721 C C . SER B 1 49 ? -3.084 32.594 15.93 1 97.31 49 SER B C 1
ATOM 2723 O O . SER B 1 49 ? -3.318 33.812 15.789 1 97.31 49 SER B O 1
ATOM 2725 N N . TYR B 1 50 ? -3.279 31.734 14.977 1 97.75 50 TYR B N 1
ATOM 2726 C CA . TYR B 1 50 ? -3.707 32.125 13.641 1 97.75 50 TYR B CA 1
ATOM 2727 C C . TYR B 1 50 ? -5.125 32.688 13.656 1 97.75 50 TYR B C 1
ATOM 2729 O O . TYR B 1 50 ? -5.414 33.688 12.992 1 97.75 50 TYR B O 1
ATOM 2737 N N . ALA B 1 51 ? -6.02 32.062 14.406 1 96.31 51 ALA B N 1
ATOM 2738 C CA . ALA B 1 51 ? -7.426 32.438 14.469 1 96.31 51 ALA B CA 1
ATOM 2739 C C . ALA B 1 51 ? -7.578 33.875 15 1 96.31 51 ALA B C 1
ATOM 2741 O O . ALA B 1 51 ? -8.516 34.594 14.625 1 96.31 51 ALA B O 1
ATOM 2742 N N . LYS B 1 52 ? -6.648 34.281 15.836 1 95.12 52 LYS B N 1
ATOM 2743 C CA . LYS B 1 52 ? -6.699 35.625 16.422 1 95.12 52 LYS B CA 1
ATOM 2744 C C . LYS B 1 52 ? -6.543 36.688 15.344 1 95.12 52 LYS B C 1
ATOM 2746 O O . LYS B 1 52 ? -7.203 37.75 15.398 1 95.12 52 LYS B O 1
ATOM 2751 N N . THR B 1 53 ? -5.734 36.406 14.398 1 94.19 53 THR B N 1
ATOM 2752 C CA . THR B 1 53 ? -5.422 37.406 13.391 1 94.19 53 THR B CA 1
ATOM 2753 C C . THR B 1 53 ? -6.227 37.156 12.117 1 94.19 53 THR B C 1
ATOM 2755 O O . THR B 1 53 ? -6.332 38.062 11.266 1 94.19 53 THR B O 1
ATOM 2758 N N . ASN B 1 54 ? -6.805 36.031 11.945 1 94.56 54 ASN B N 1
ATOM 2759 C CA . ASN B 1 54 ? -7.598 35.656 10.773 1 94.56 54 ASN B CA 1
ATOM 2760 C C . ASN B 1 54 ? -8.914 35 11.164 1 94.56 54 ASN B C 1
ATOM 2762 O O . ASN B 1 54 ? -9.133 33.812 10.867 1 94.56 54 ASN B O 1
ATOM 2766 N N . PRO B 1 55 ? -9.836 35.719 11.68 1 93.94 55 PRO B N 1
ATOM 2767 C CA . PRO B 1 55 ? -11.031 35.188 12.32 1 93.94 55 PRO B CA 1
ATOM 2768 C C . PRO B 1 55 ? -12.031 34.625 11.305 1 93.94 55 PRO B C 1
ATOM 2770 O O . PRO B 1 55 ? -12.992 33.938 11.688 1 93.94 55 PRO B O 1
ATOM 2773 N N . THR B 1 56 ? -11.82 34.781 10.008 1 94.5 56 THR B N 1
ATOM 2774 C CA . THR B 1 56 ? -12.797 34.344 9.023 1 94.5 56 THR B CA 1
ATOM 2775 C C . THR B 1 56 ? -12.328 33.062 8.32 1 94.5 56 THR B C 1
ATOM 2777 O O . THR B 1 56 ? -12.922 32.656 7.332 1 94.5 56 THR B O 1
ATOM 2780 N N . HIS B 1 57 ? -11.281 32.531 8.797 1 96.19 57 HIS B N 1
ATOM 2781 C CA . HIS B 1 57 ? -10.766 31.312 8.18 1 96.19 57 HIS B CA 1
ATOM 2782 C C . HIS B 1 57 ? -11.211 30.078 8.961 1 96.19 57 HIS B C 1
ATOM 2784 O O . HIS B 1 57 ? -11.219 30.078 10.195 1 96.19 57 HIS B O 1
ATOM 2790 N N . HIS B 1 58 ? -11.688 29.125 8.234 1 97.5 58 HIS B N 1
ATOM 2791 C CA . HIS B 1 58 ? -12.031 27.812 8.789 1 97.5 58 HIS B CA 1
ATOM 2792 C C . HIS B 1 58 ? -10.781 26.953 8.984 1 97.5 58 HIS B C 1
ATOM 2794 O O . HIS B 1 58 ? -10.086 26.625 8.016 1 97.5 58 HIS B O 1
ATOM 2800 N N . LEU B 1 59 ? -10.453 26.672 10.258 1 98.38 59 LEU B N 1
ATOM 2801 C CA . LEU B 1 59 ? -9.266 25.891 10.602 1 98.38 59 LEU B CA 1
ATOM 2802 C C . LEU B 1 59 ? -9.641 24.469 11 1 98.38 59 LEU B C 1
ATOM 2804 O O . LEU B 1 59 ? -10.508 24.266 11.852 1 98.38 59 LEU B O 1
ATOM 2808 N N . ILE B 1 60 ? -8.984 23.484 10.375 1 98.62 60 ILE B N 1
ATOM 2809 C CA . ILE B 1 60 ? -9.273 22.078 10.648 1 98.62 60 ILE B CA 1
ATOM 2810 C C . ILE B 1 60 ? -7.969 21.328 10.859 1 98.62 60 ILE B C 1
ATOM 2812 O O . ILE B 1 60 ? -7.062 21.391 10.023 1 98.62 60 ILE B O 1
ATOM 2816 N N . ALA B 1 61 ? -7.805 20.672 11.953 1 98.81 61 ALA B N 1
ATOM 2817 C CA . ALA B 1 61 ? -6.785 19.641 12.172 1 98.81 61 ALA B CA 1
ATOM 2818 C C . ALA B 1 61 ? -7.43 18.281 12.422 1 98.81 61 ALA B C 1
ATOM 2820 O O . ALA B 1 61 ? -8.336 18.156 13.25 1 98.81 61 ALA B O 1
ATOM 2821 N N . PHE B 1 62 ? -6.996 17.266 11.742 1 98.62 62 PHE B N 1
ATOM 2822 C CA . PHE B 1 62 ? -7.605 15.961 12.008 1 98.62 62 PHE B CA 1
ATOM 2823 C C . PHE B 1 62 ? -6.539 14.922 12.328 1 98.62 62 PHE B C 1
ATOM 2825 O O . PHE B 1 62 ? -5.359 15.125 12.031 1 98.62 62 PHE B O 1
ATOM 2832 N N . ASP B 1 63 ? -6.91 13.867 13.023 1 98.88 63 ASP B N 1
ATOM 2833 C CA . ASP B 1 63 ? -6.062 12.711 13.281 1 98.88 63 ASP B CA 1
ATOM 2834 C C . ASP B 1 63 ? -6.027 11.781 12.07 1 98.88 63 ASP B C 1
ATOM 2836 O O . ASP B 1 63 ? -7.07 11.344 11.586 1 98.88 63 ASP B O 1
ATOM 2840 N N . TRP B 1 64 ? -4.824 11.523 11.594 1 98.75 64 TRP B N 1
ATOM 2841 C CA . TRP B 1 64 ? -4.734 10.477 10.586 1 98.75 64 TRP B CA 1
ATOM 2842 C C . TRP B 1 64 ? -5.297 9.164 11.117 1 98.75 64 TRP B C 1
ATOM 2844 O O . TRP B 1 64 ? -5.281 8.914 12.328 1 98.75 64 TRP B O 1
ATOM 2854 N N . PHE B 1 65 ? -5.77 8.289 10.188 1 98.62 65 PHE B N 1
ATOM 2855 C CA . PHE B 1 65 ? -6.102 6.934 10.617 1 98.62 65 PHE B CA 1
ATOM 2856 C C . PHE B 1 65 ? -4.965 6.328 11.43 1 98.62 65 PHE B C 1
ATOM 2858 O O . PHE B 1 65 ? -3.793 6.484 11.078 1 98.62 65 PHE B O 1
ATOM 2865 N N . GLY B 1 66 ? -5.324 5.676 12.5 1 98.31 66 GLY B N 1
ATOM 2866 C CA . GLY B 1 66 ? -4.328 5.031 13.336 1 98.31 66 GLY B CA 1
ATOM 2867 C C . GLY B 1 66 ? -3.701 5.973 14.352 1 98.31 66 GLY B C 1
ATOM 2868 O O . GLY B 1 66 ? -2.83 5.566 15.125 1 98.31 66 GLY B O 1
ATOM 2869 N N . HIS B 1 67 ? -4.148 7.219 14.375 1 98.5 67 HIS B N 1
ATOM 2870 C CA . HIS B 1 67 ? -3.619 8.219 15.297 1 98.5 67 HIS B CA 1
ATOM 2871 C C . HIS B 1 67 ? -4.738 8.883 16.094 1 98.5 67 HIS B C 1
ATOM 2873 O O . HIS B 1 67 ? -5.887 8.922 15.641 1 98.5 67 HIS B O 1
ATOM 2879 N N . GLY B 1 68 ? -4.367 9.391 17.266 1 98.12 68 GLY B N 1
ATOM 2880 C CA . GLY B 1 68 ? -5.305 10.172 18.047 1 98.12 68 GLY B CA 1
ATOM 2881 C C . GLY B 1 68 ? -6.609 9.453 18.312 1 98.12 68 GLY B C 1
ATOM 2882 O O . GLY B 1 68 ? -6.613 8.328 18.828 1 98.12 68 GLY B O 1
ATOM 2883 N N . LEU B 1 69 ? -7.676 10.102 17.859 1 98.31 69 LEU B N 1
ATOM 2884 C CA . LEU B 1 69 ? -9 9.562 18.156 1 98.31 69 LEU B CA 1
ATOM 2885 C C . LEU B 1 69 ? -9.656 9.016 16.891 1 98.31 69 LEU B C 1
ATOM 2887 O O . LEU B 1 69 ? -10.836 8.641 16.922 1 98.31 69 LEU B O 1
ATOM 2891 N N . SER B 1 70 ? -8.898 8.961 15.781 1 98.62 70 SER B N 1
ATOM 2892 C CA . SER B 1 70 ? -9.414 8.406 14.539 1 98.62 70 SER B CA 1
ATOM 2893 C C . SER B 1 70 ? -9.43 6.879 14.586 1 98.62 70 SER B C 1
ATOM 2895 O O . SER B 1 70 ? -8.719 6.27 15.375 1 98.62 70 SER B O 1
ATOM 2897 N N . SER B 1 71 ? -10.227 6.27 13.719 1 98.38 71 SER B N 1
ATOM 2898 C CA . SER B 1 71 ? -10.297 4.816 13.586 1 98.38 71 SER B CA 1
ATOM 2899 C C . SER B 1 71 ? -8.953 4.238 13.156 1 98.38 71 SER B C 1
ATOM 2901 O O . SER B 1 71 ? -8.164 4.91 12.484 1 98.38 71 SER B O 1
ATOM 2903 N N . HIS B 1 72 ? -8.719 3.039 13.586 1 97.69 72 HIS B N 1
ATOM 2904 C CA . HIS B 1 72 ? -7.629 2.262 13.016 1 97.69 72 HIS B CA 1
ATOM 2905 C C . HIS B 1 72 ? -8.031 1.663 11.664 1 97.69 72 HIS B C 1
ATOM 2907 O O . HIS B 1 72 ? -9.219 1.448 11.406 1 97.69 72 HIS B O 1
ATOM 2913 N N . LYS B 1 73 ? -7.031 1.498 10.805 1 97.25 73 LYS B N 1
ATOM 2914 C CA . LYS B 1 73 ? -7.262 0.667 9.625 1 97.25 73 LYS B CA 1
ATOM 2915 C C . LYS B 1 73 ? -7.41 -0.802 10.008 1 97.25 73 LYS B C 1
ATOM 2917 O O . LYS B 1 73 ? -7.129 -1.183 11.148 1 97.25 73 LYS B O 1
ATOM 2922 N N . GLY B 1 74 ? -7.941 -1.619 9.023 1 95.19 74 GLY B N 1
ATOM 2923 C CA . GLY B 1 74 ? -8.109 -3.045 9.258 1 95.19 74 GLY B CA 1
ATOM 2924 C C . GLY B 1 74 ? -6.809 -3.762 9.547 1 95.19 74 GLY B C 1
ATOM 2925 O O . GLY B 1 74 ? -5.727 -3.201 9.344 1 95.19 74 GLY B O 1
ATOM 2926 N N . GLY B 1 75 ? -6.887 -4.961 10.016 1 93.56 75 GLY B N 1
ATOM 2927 C CA . GLY B 1 75 ? -5.727 -5.73 10.43 1 93.56 75 GLY B CA 1
ATOM 2928 C C . GLY B 1 75 ? -4.742 -5.988 9.305 1 93.56 75 GLY B C 1
ATOM 2929 O O . GLY B 1 75 ? -3.561 -6.234 9.547 1 93.56 75 GLY B O 1
ATOM 2930 N N . ASP B 1 76 ? -5.129 -5.887 8.078 1 95.81 76 ASP B N 1
ATOM 2931 C CA . ASP B 1 76 ? -4.312 -6.23 6.914 1 95.81 76 ASP B CA 1
ATOM 2932 C C . ASP B 1 76 ? -3.723 -4.977 6.27 1 95.81 76 ASP B C 1
ATOM 2934 O O . ASP B 1 76 ? -3.09 -5.055 5.215 1 95.81 76 ASP B O 1
ATOM 2938 N N . ASN B 1 77 ? -3.992 -3.848 6.852 1 97.5 77 ASN B N 1
ATOM 2939 C CA . ASN B 1 77 ? -3.48 -2.584 6.332 1 97.5 77 ASN B CA 1
ATOM 2940 C C . ASN B 1 77 ? -2.402 -2 7.242 1 97.5 77 ASN B C 1
ATOM 2942 O O . ASN B 1 77 ? -2.658 -1.72 8.414 1 97.5 77 ASN B O 1
ATOM 2946 N N . PHE B 1 78 ? -1.225 -1.828 6.699 1 98 78 PHE B N 1
ATOM 2947 C CA . PHE B 1 78 ? -0.085 -1.357 7.48 1 98 78 PHE B CA 1
ATOM 2948 C C . PHE B 1 78 ? 0.268 0.078 7.109 1 98 78 PHE B C 1
ATOM 2950 O O . PHE B 1 78 ? 1.446 0.437 7.043 1 98 78 PHE B O 1
ATOM 2957 N N . TYR B 1 79 ? -0.692 0.869 6.73 1 97.94 79 TYR B N 1
ATOM 2958 C CA . TYR B 1 79 ? -0.637 2.318 6.566 1 97.94 79 TYR B CA 1
ATOM 2959 C C . TYR B 1 79 ? 0.411 2.709 5.531 1 97.94 79 TYR B C 1
ATOM 2961 O O . TYR B 1 79 ? 1.335 3.471 5.832 1 97.94 79 TYR B O 1
ATOM 2969 N N . HIS B 1 80 ? 0.186 2.311 4.328 1 98.25 80 HIS B N 1
ATOM 2970 C CA . HIS B 1 80 ? 1.052 2.703 3.223 1 98.25 80 HIS B CA 1
ATOM 2971 C C . HIS B 1 80 ? 1.032 4.215 3.018 1 98.25 80 HIS B C 1
ATOM 2973 O O . HIS B 1 80 ? -0.02 4.848 3.131 1 98.25 80 HIS B O 1
ATOM 2979 N N . PHE B 1 81 ? 2.178 4.758 2.633 1 98.38 81 PHE B N 1
ATOM 2980 C CA . PHE B 1 81 ? 2.334 6.188 2.398 1 98.38 81 PHE B CA 1
ATOM 2981 C C . PHE B 1 81 ? 1.26 6.699 1.446 1 98.38 81 PHE B C 1
ATOM 2983 O O . PHE B 1 81 ? 0.588 7.691 1.737 1 98.38 81 PHE B O 1
ATOM 2990 N N . PHE B 1 82 ? 1.001 6.051 0.383 1 98.19 82 PHE B N 1
ATOM 2991 C CA . PHE B 1 82 ? 0.113 6.527 -0.671 1 98.19 82 PHE B CA 1
ATOM 2992 C C . PHE B 1 82 ? -1.344 6.441 -0.233 1 98.19 82 PHE B C 1
ATOM 2994 O O . PHE B 1 82 ? -2.201 7.145 -0.77 1 98.19 82 PHE B O 1
ATOM 3001 N N . ASP B 1 83 ? -1.642 5.578 0.717 1 98.19 83 ASP B N 1
ATOM 3002 C CA . ASP B 1 83 ? -3.002 5.496 1.241 1 98.19 83 ASP B CA 1
ATOM 3003 C C . ASP B 1 83 ? -3.383 6.777 1.982 1 98.19 83 ASP B C 1
ATOM 3005 O O . ASP B 1 83 ? -4.547 7.184 1.972 1 98.19 83 ASP B O 1
ATOM 3009 N N . TYR B 1 84 ? -2.34 7.402 2.646 1 98.44 84 TYR B N 1
ATOM 3010 C CA . TYR B 1 84 ? -2.615 8.664 3.33 1 98.44 84 TYR B CA 1
ATOM 3011 C C . TYR B 1 84 ? -3.096 9.719 2.346 1 98.44 84 TYR B C 1
ATOM 3013 O O . TYR B 1 84 ? -3.92 10.57 2.693 1 98.44 84 TYR B O 1
ATOM 3021 N N . ILE B 1 85 ? -2.537 9.695 1.12 1 98.81 85 ILE B N 1
ATOM 3022 C CA . ILE B 1 85 ? -2.91 10.68 0.11 1 98.81 85 ILE B CA 1
ATOM 3023 C C . ILE B 1 85 ? -4.363 10.461 -0.311 1 98.81 85 ILE B C 1
ATOM 3025 O O . ILE B 1 85 ? -5.113 11.422 -0.497 1 98.81 85 ILE B O 1
ATOM 3029 N N . ASP B 1 86 ? -4.734 9.211 -0.431 1 98.69 86 ASP B N 1
ATOM 3030 C CA . ASP B 1 86 ? -6.125 8.867 -0.718 1 98.69 86 ASP B CA 1
ATOM 3031 C C . ASP B 1 86 ? -7.043 9.312 0.417 1 98.69 86 ASP B C 1
ATOM 3033 O O . ASP B 1 86 ? -8.141 9.828 0.171 1 98.69 86 ASP B O 1
ATOM 3037 N N . ASP B 1 87 ? -6.641 9.094 1.7 1 98.44 87 ASP B N 1
ATOM 3038 C CA . ASP B 1 87 ? -7.414 9.539 2.855 1 98.44 87 ASP B CA 1
ATOM 3039 C C . ASP B 1 87 ? -7.617 11.055 2.83 1 98.44 87 ASP B C 1
ATOM 3041 O O . ASP B 1 87 ? -8.727 11.539 3.066 1 98.44 87 ASP B O 1
ATOM 3045 N N . LEU B 1 88 ? -6.527 11.75 2.527 1 98.75 88 LEU B N 1
ATOM 3046 C CA . LEU B 1 88 ? -6.598 13.211 2.445 1 98.75 88 LEU B CA 1
ATOM 3047 C C . LEU B 1 88 ? -7.578 13.648 1.365 1 98.75 88 LEU B C 1
ATOM 3049 O O . LEU B 1 88 ? -8.367 14.578 1.574 1 98.75 88 LEU B O 1
ATOM 3053 N N . HIS B 1 89 ? -7.547 12.992 0.241 1 98.69 89 HIS B N 1
ATOM 3054 C CA . HIS B 1 89 ? -8.461 13.305 -0.849 1 98.69 89 HIS B CA 1
ATOM 3055 C C . HIS B 1 89 ? -9.914 13.172 -0.406 1 98.69 89 HIS B C 1
ATOM 3057 O O . HIS B 1 89 ? -10.742 14.031 -0.705 1 98.69 89 HIS B O 1
ATOM 3063 N N . GLN B 1 90 ? -10.234 12.141 0.315 1 98.19 90 GLN B N 1
ATOM 3064 C CA . GLN B 1 90 ? -11.594 11.922 0.808 1 98.19 90 GLN B CA 1
ATOM 3065 C C . GLN B 1 90 ? -12.008 13.039 1.766 1 98.19 90 GLN B C 1
ATOM 3067 O O . GLN B 1 90 ? -13.141 13.516 1.712 1 98.19 90 GLN B O 1
ATOM 3072 N N . VAL B 1 91 ? -11.078 13.422 2.658 1 98.31 91 VAL B N 1
ATOM 3073 C CA . VAL B 1 91 ? -11.375 14.492 3.607 1 98.31 91 VAL B CA 1
ATOM 3074 C C . VAL B 1 91 ? -11.703 15.781 2.852 1 98.31 91 VAL B C 1
ATOM 3076 O O . VAL B 1 91 ? -12.695 16.438 3.143 1 98.31 91 VAL B O 1
ATOM 3079 N N . ILE B 1 92 ? -10.875 16.094 1.876 1 98.38 92 ILE B N 1
ATOM 3080 C CA . ILE B 1 92 ? -11.008 17.328 1.127 1 98.38 92 ILE B CA 1
ATOM 3081 C C . ILE B 1 92 ? -12.32 17.328 0.351 1 98.38 92 ILE B C 1
ATOM 3083 O O . ILE B 1 92 ? -13.008 18.359 0.278 1 98.38 92 ILE B O 1
ATOM 3087 N N . LEU B 1 93 ? -12.719 16.172 -0.187 1 96.81 93 LEU B N 1
ATOM 3088 C CA . LEU B 1 93 ? -13.992 16.078 -0.896 1 96.81 93 LEU B CA 1
ATOM 3089 C C . LEU B 1 93 ? -15.164 16.359 0.04 1 96.81 93 LEU B C 1
ATOM 3091 O O . LEU B 1 93 ? -16.156 16.953 -0.371 1 96.81 93 LEU B O 1
ATOM 3095 N N . HIS B 1 94 ? -15.062 16.016 1.28 1 95.62 94 HIS B N 1
ATOM 3096 C CA . HIS B 1 94 ? -16.125 16.203 2.264 1 95.62 94 HIS B CA 1
ATOM 3097 C C . HIS B 1 94 ? -16.297 17.688 2.6 1 95.62 94 HIS B C 1
ATOM 3099 O O . HIS B 1 94 ? -17.375 18.109 3.035 1 95.62 94 HIS B O 1
ATOM 3105 N N . LEU B 1 95 ? -15.219 18.438 2.502 1 94.5 95 LEU B N 1
ATOM 3106 C CA . LEU B 1 95 ? -15.266 19.844 2.865 1 94.5 95 LEU B CA 1
ATOM 3107 C C . LEU B 1 95 ? -16.031 20.656 1.82 1 94.5 95 LEU B C 1
ATOM 3109 O O . LEU B 1 95 ? -16.453 21.781 2.09 1 94.5 95 LEU B O 1
ATOM 3113 N N . ASN B 1 96 ? -16.234 20.109 0.619 1 91.44 96 ASN B N 1
ATOM 3114 C CA . ASN B 1 96 ? -17.016 20.719 -0.458 1 91.44 96 ASN B CA 1
ATOM 3115 C C . ASN B 1 96 ? -16.531 22.141 -0.759 1 91.44 96 ASN B C 1
ATOM 3117 O O . ASN B 1 96 ? -17.328 23.078 -0.842 1 91.44 96 ASN B O 1
ATOM 3121 N N . GLN B 1 97 ? -15.227 22.375 -0.725 1 92.12 97 GLN B N 1
ATOM 3122 C CA . GLN B 1 97 ? -14.586 23.625 -1.108 1 92.12 97 GLN B CA 1
ATOM 3123 C C . GLN B 1 97 ? -13.859 23.484 -2.443 1 92.12 97 GLN B C 1
ATOM 3125 O O . GLN B 1 97 ? -13.453 22.391 -2.826 1 92.12 97 GLN B O 1
ATOM 3130 N N . GLN B 1 98 ? -13.805 24.547 -3.127 1 92.12 98 GLN B N 1
ATOM 3131 C CA . GLN B 1 98 ? -13.109 24.531 -4.406 1 92.12 98 GLN B CA 1
ATOM 3132 C C . GLN B 1 98 ? -11.625 24.203 -4.223 1 92.12 98 GLN B C 1
ATOM 3134 O O . GLN B 1 98 ? -11.062 23.391 -4.953 1 92.12 98 GLN B O 1
ATOM 3139 N N . SER B 1 99 ? -11.008 24.906 -3.285 1 96.62 99 SER B N 1
ATOM 3140 C CA . SER B 1 99 ? -9.609 24.656 -2.938 1 96.62 99 SER B CA 1
ATOM 3141 C C . SER B 1 99 ? -9.359 24.906 -1.452 1 96.62 99 SER B C 1
ATOM 3143 O O . SER B 1 99 ? -10.156 25.578 -0.785 1 96.62 99 SER B O 1
ATOM 3145 N N . VAL B 1 100 ? -8.32 24.281 -0.938 1 98.5 100 VAL B N 1
ATOM 3146 C CA . VAL B 1 100 ? -7.949 24.453 0.464 1 98.5 100 VAL B CA 1
ATOM 3147 C C . VAL B 1 100 ? -6.477 24.828 0.572 1 98.5 100 VAL B C 1
ATOM 3149 O O . VAL B 1 100 ? -5.738 24.766 -0.416 1 98.5 100 VAL B O 1
ATOM 3152 N N . ILE B 1 101 ? -6.113 25.312 1.722 1 98.62 101 ILE B N 1
ATOM 3153 C CA . ILE B 1 101 ? -4.715 25.531 2.084 1 98.62 101 ILE B CA 1
ATOM 3154 C C . ILE B 1 101 ? -4.238 24.406 2.99 1 98.62 101 ILE B C 1
ATOM 3156 O O . ILE B 1 101 ? -4.945 24 3.914 1 98.62 101 ILE B O 1
ATOM 3160 N N . LEU B 1 102 ? -3.076 23.859 2.67 1 98.88 102 LEU B N 1
ATOM 3161 C CA . LEU B 1 102 ? -2.547 22.766 3.467 1 98.88 102 LEU B CA 1
ATOM 3162 C C . LEU B 1 102 ? -1.343 23.219 4.285 1 98.88 102 LEU B C 1
ATOM 3164 O O . LEU B 1 102 ? -0.469 23.922 3.777 1 98.88 102 LEU B O 1
ATOM 3168 N N . VAL B 1 103 ? -1.343 22.875 5.523 1 98.94 103 VAL B N 1
ATOM 3169 C CA . VAL B 1 103 ? -0.204 23 6.426 1 98.94 103 VAL B CA 1
ATOM 3170 C C . VAL B 1 103 ? 0.191 21.625 6.965 1 98.94 103 VAL B C 1
ATOM 3172 O O . VAL B 1 103 ? -0.584 21 7.68 1 98.94 103 VAL B O 1
ATOM 3175 N N . GLY B 1 104 ? 1.354 21.188 6.613 1 98.81 104 GLY B N 1
ATOM 3176 C CA . GLY B 1 104 ? 1.768 19.859 7.016 1 98.81 104 GLY B CA 1
ATOM 3177 C C . GLY B 1 104 ? 3.066 19.844 7.797 1 98.81 104 GLY B C 1
ATOM 3178 O O . GLY B 1 104 ? 4.047 20.484 7.395 1 98.81 104 GLY B O 1
ATOM 3179 N N . HIS B 1 105 ? 3.09 19.141 8.898 1 98.62 105 HIS B N 1
ATOM 3180 C CA . HIS B 1 105 ? 4.301 18.891 9.672 1 98.62 105 HIS B CA 1
ATOM 3181 C C . HIS B 1 105 ? 4.855 17.5 9.406 1 98.62 105 HIS B C 1
ATOM 3183 O O . HIS B 1 105 ? 4.148 16.5 9.586 1 98.62 105 HIS B O 1
ATOM 3189 N N . SER B 1 106 ? 6.152 17.391 9.047 1 97.56 106 SER B N 1
ATOM 3190 C CA . SER B 1 106 ? 6.836 16.125 8.867 1 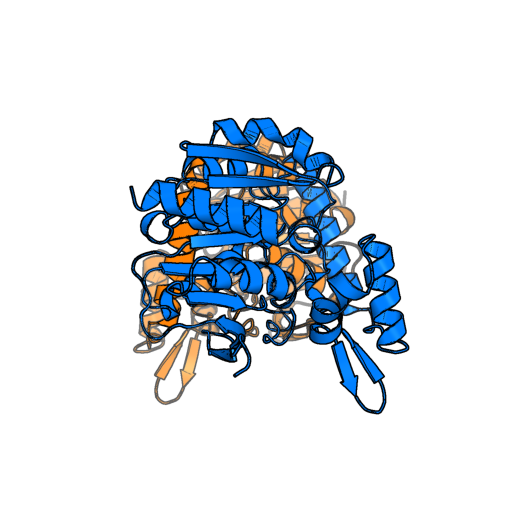97.56 106 SER B CA 1
ATOM 3191 C C . SER B 1 106 ? 6.035 15.195 7.957 1 97.56 106 SER B C 1
ATOM 3193 O O . SER B 1 106 ? 5.75 15.531 6.809 1 97.56 106 SER B O 1
ATOM 3195 N N . LEU B 1 107 ? 5.426 14.117 8.453 1 98.06 107 LEU B N 1
ATOM 3196 C CA . LEU B 1 107 ? 4.605 13.211 7.656 1 98.06 107 LEU B CA 1
ATOM 3197 C C . LEU B 1 107 ? 3.504 13.969 6.926 1 98.06 107 LEU B C 1
ATOM 3199 O O . LEU B 1 107 ? 3.262 13.734 5.742 1 98.06 107 LEU B O 1
ATOM 3203 N N . GLY B 1 108 ? 2.879 14.859 7.629 1 98.75 108 GLY B N 1
ATOM 3204 C CA . GLY B 1 108 ? 1.827 15.656 7.023 1 98.75 108 GLY B CA 1
ATOM 3205 C C . GLY B 1 108 ? 2.307 16.469 5.836 1 98.75 108 GLY B C 1
ATOM 3206 O O . GLY B 1 108 ? 1.576 16.641 4.855 1 98.75 108 GLY B O 1
ATOM 3207 N N . GLY B 1 109 ? 3.539 17 5.961 1 98.38 109 GLY B N 1
ATOM 3208 C CA . GLY B 1 109 ? 4.117 17.75 4.852 1 98.38 109 GLY B CA 1
ATOM 3209 C C . GLY B 1 109 ? 4.469 16.859 3.666 1 98.38 109 GLY B C 1
ATOM 3210 O O . GLY B 1 109 ? 4.301 17.281 2.516 1 98.38 109 GLY B O 1
ATOM 3211 N N . LEU B 1 110 ? 4.965 15.641 3.961 1 98.06 110 LEU B N 1
ATOM 3212 C CA . LEU B 1 110 ? 5.266 14.688 2.902 1 98.06 110 LEU B CA 1
ATOM 3213 C C . LEU B 1 110 ? 4.012 14.352 2.096 1 98.06 110 LEU B C 1
ATOM 3215 O O . LEU B 1 110 ? 4.027 14.422 0.865 1 98.06 110 LEU B O 1
ATOM 3219 N N . ILE B 1 111 ? 2.947 14.086 2.779 1 98.75 111 ILE B N 1
ATOM 3220 C CA . ILE B 1 111 ? 1.673 13.703 2.184 1 98.75 111 ILE B CA 1
ATOM 3221 C C . ILE B 1 111 ? 1.086 14.891 1.415 1 98.75 111 ILE B C 1
ATOM 3223 O O . ILE B 1 111 ? 0.645 14.734 0.274 1 98.75 111 ILE B O 1
ATOM 3227 N N . ALA B 1 112 ? 1.152 16.047 2.012 1 98.88 112 ALA B N 1
ATOM 3228 C CA . ALA B 1 112 ? 0.579 17.25 1.408 1 98.88 112 ALA B CA 1
ATOM 3229 C C . ALA B 1 112 ? 1.286 17.594 0.102 1 98.88 112 ALA B C 1
ATOM 3231 O O . ALA B 1 112 ? 0.644 18 -0.871 1 98.88 112 ALA B O 1
ATOM 3232 N N . SER B 1 113 ? 2.568 17.469 0.083 1 98.44 113 SER B N 1
ATOM 3233 C CA . SER B 1 113 ? 3.314 17.797 -1.132 1 98.44 113 SER B CA 1
ATOM 3234 C C . SER B 1 113 ? 2.898 16.891 -2.285 1 98.44 113 SER B C 1
ATOM 3236 O O . SER B 1 113 ? 2.666 17.359 -3.4 1 98.44 113 SER B O 1
ATOM 3238 N N . ALA B 1 114 ? 2.77 15.617 -2.02 1 98.81 114 ALA B N 1
ATOM 3239 C CA . ALA B 1 114 ? 2.338 14.672 -3.049 1 98.81 114 ALA B CA 1
ATOM 3240 C C . ALA B 1 114 ? 0.91 14.969 -3.498 1 98.81 114 ALA B C 1
ATOM 3242 O O . ALA B 1 114 ? 0.595 14.875 -4.688 1 98.81 114 ALA B O 1
ATOM 3243 N N . TYR B 1 115 ? 0.077 15.312 -2.549 1 98.88 115 TYR B N 1
ATOM 3244 C CA . TYR B 1 115 ? -1.31 15.625 -2.879 1 98.88 115 TYR B CA 1
ATOM 3245 C C . TYR B 1 115 ? -1.395 16.844 -3.783 1 98.88 115 TYR B C 1
ATOM 3247 O O . TYR B 1 115 ? -2.148 16.859 -4.758 1 98.88 115 TYR B O 1
ATOM 3255 N N . CYS B 1 116 ? -0.629 17.891 -3.445 1 98.75 116 CYS B N 1
ATOM 3256 C CA . CYS B 1 116 ? -0.604 19.109 -4.242 1 98.75 116 CYS B CA 1
ATOM 3257 C C . CYS B 1 116 ? -0.205 18.812 -5.684 1 98.75 116 CYS B C 1
ATOM 3259 O O . CYS B 1 116 ? -0.702 19.453 -6.613 1 98.75 116 CYS B O 1
ATOM 3261 N N . ALA B 1 117 ? 0.696 17.891 -5.836 1 98.75 117 ALA B N 1
ATOM 3262 C CA . ALA B 1 117 ? 1.159 17.5 -7.168 1 98.75 117 ALA B CA 1
ATOM 3263 C C . ALA B 1 117 ? 0.06 16.781 -7.941 1 98.75 117 ALA B C 1
ATOM 3265 O O . ALA B 1 117 ? -0.19 17.094 -9.109 1 98.75 117 ALA B O 1
ATOM 3266 N N . ALA B 1 118 ? -0.655 15.891 -7.309 1 98.69 118 ALA B N 1
ATOM 3267 C CA . ALA B 1 118 ? -1.639 15.031 -7.961 1 98.69 118 ALA B CA 1
ATOM 3268 C C . ALA B 1 118 ? -2.938 15.781 -8.227 1 98.69 118 ALA B C 1
ATOM 3270 O O . ALA B 1 118 ? -3.639 15.5 -9.203 1 98.69 118 ALA B O 1
ATOM 3271 N N . PHE B 1 119 ? -3.26 16.703 -7.352 1 98.69 119 PHE B N 1
ATOM 3272 C CA . PHE B 1 119 ? -4.512 17.438 -7.457 1 98.69 119 PHE B CA 1
ATOM 3273 C C . PHE B 1 119 ? -4.273 18.938 -7.285 1 98.69 119 PHE B C 1
ATOM 3275 O O . PHE B 1 119 ? -4.793 19.547 -6.352 1 98.69 119 PHE B O 1
ATOM 3282 N N . PRO B 1 120 ? -3.607 19.516 -8.227 1 98.5 120 PRO B N 1
ATOM 3283 C CA . PRO B 1 120 ? -3.238 20.922 -8.07 1 98.5 120 PRO B CA 1
ATOM 3284 C C . PRO B 1 120 ? -4.453 21.859 -8 1 98.5 120 PRO B C 1
ATOM 3286 O O . PRO B 1 120 ? -4.391 22.922 -7.387 1 98.5 120 PRO B O 1
ATOM 3289 N N . GLU B 1 121 ? -5.543 21.438 -8.555 1 98.19 121 GLU B N 1
ATOM 3290 C CA . GLU B 1 121 ? -6.742 22.281 -8.586 1 98.19 121 GLU B CA 1
ATOM 3291 C C . GLU B 1 121 ? -7.406 22.328 -7.219 1 98.19 121 GLU B C 1
ATOM 3293 O O . GLU B 1 121 ? -8.258 23.188 -6.973 1 98.19 121 GLU B O 1
ATOM 3298 N N . LYS B 1 122 ? -6.996 21.484 -6.273 1 98.44 122 LYS B N 1
ATOM 3299 C CA . LYS B 1 122 ? -7.676 21.375 -4.984 1 98.44 122 LYS B CA 1
ATOM 3300 C C . LYS B 1 122 ? -6.898 22.109 -3.898 1 98.44 122 LYS B C 1
ATOM 3302 O O . LYS B 1 122 ? -7.355 22.203 -2.754 1 98.44 122 LYS B O 1
ATOM 3307 N N . VAL B 1 123 ? -5.75 22.672 -4.207 1 98.62 123 VAL B N 1
ATOM 3308 C CA . VAL B 1 123 ? -4.91 23.281 -3.176 1 98.62 123 VAL B CA 1
ATOM 3309 C C . VAL B 1 123 ? -4.441 24.656 -3.627 1 98.62 123 VAL B C 1
ATOM 3311 O O . VAL B 1 123 ? -3.834 24.797 -4.691 1 98.62 123 VAL B O 1
ATOM 3314 N N . SER B 1 124 ? -4.672 25.641 -2.795 1 98.19 124 SER B N 1
ATOM 3315 C CA . SER B 1 124 ? -4.336 27.016 -3.168 1 98.19 124 SER B CA 1
ATOM 3316 C C . SER B 1 124 ? -2.955 27.406 -2.648 1 98.19 124 SER B C 1
ATOM 3318 O O . SER B 1 124 ? -2.318 28.312 -3.186 1 98.19 124 SER B O 1
ATOM 3320 N N . ALA B 1 125 ? -2.52 26.75 -1.606 1 98.62 125 ALA B N 1
ATOM 3321 C CA . ALA B 1 125 ? -1.205 27.016 -1.024 1 98.62 125 ALA B CA 1
ATOM 3322 C C . ALA B 1 125 ? -0.775 25.875 -0.109 1 98.62 125 ALA B C 1
ATOM 3324 O O . ALA B 1 125 ? -1.616 25.125 0.409 1 98.62 125 ALA B O 1
ATOM 3325 N N . LEU B 1 126 ? 0.531 25.734 0.06 1 98.75 126 LEU B N 1
ATOM 3326 C CA . LEU B 1 126 ? 1.091 24.672 0.893 1 98.75 126 LEU B CA 1
ATOM 3327 C C . LEU B 1 126 ? 2.18 25.219 1.809 1 98.75 126 LEU B C 1
ATOM 3329 O O . LEU B 1 126 ? 3.094 25.906 1.35 1 98.75 126 LEU B O 1
ATOM 3333 N N . MET B 1 127 ? 2.029 25 3.059 1 98.81 127 MET B N 1
ATOM 3334 C CA . MET B 1 127 ? 3.125 25.188 4.004 1 98.81 127 MET B CA 1
ATOM 3335 C C . MET B 1 127 ? 3.625 23.859 4.543 1 98.81 127 MET B C 1
ATOM 3337 O O . MET B 1 127 ? 2.842 23.062 5.055 1 98.81 127 MET B O 1
ATOM 3341 N N . MET B 1 128 ? 4.879 23.656 4.422 1 97.81 128 MET B N 1
ATOM 3342 C CA . MET B 1 128 ? 5.512 22.453 4.98 1 97.81 128 MET B CA 1
ATOM 3343 C C . MET B 1 128 ? 6.406 22.828 6.16 1 97.81 128 MET B C 1
ATOM 3345 O O . MET B 1 128 ? 7.301 23.656 6.031 1 97.81 128 MET B O 1
ATOM 3349 N N . ILE B 1 129 ? 6.141 22.188 7.258 1 98 129 ILE B N 1
ATOM 3350 C CA . ILE B 1 129 ? 6.957 22.375 8.453 1 98 129 ILE B CA 1
ATOM 3351 C C . ILE B 1 129 ? 7.828 21.141 8.68 1 98 129 ILE B C 1
ATOM 3353 O O . ILE B 1 129 ? 7.316 20.047 8.914 1 98 129 ILE B O 1
ATOM 3357 N N . GLU B 1 130 ? 9.156 21.281 8.633 1 96.12 130 GLU B N 1
ATOM 3358 C CA . GLU B 1 130 ? 10.117 20.203 8.797 1 96.12 130 GLU B CA 1
ATOM 3359 C C . GLU B 1 130 ? 9.836 19.062 7.809 1 96.12 130 GLU B C 1
ATOM 3361 O O . GLU B 1 130 ? 9.805 17.891 8.195 1 96.12 130 GLU B O 1
ATOM 3366 N N . ALA B 1 131 ? 9.523 19.453 6.566 1 94.25 131 ALA B N 1
ATOM 3367 C CA . ALA B 1 131 ? 9.312 18.562 5.43 1 94.25 131 ALA B CA 1
ATOM 3368 C C . ALA B 1 131 ? 9.672 19.25 4.117 1 94.25 131 ALA B C 1
ATOM 3370 O O . ALA B 1 131 ? 9.406 20.438 3.939 1 94.25 131 ALA B O 1
ATOM 3371 N N . LEU B 1 132 ? 10.297 18.531 3.23 1 90.94 132 LEU B N 1
ATOM 3372 C CA . LEU B 1 132 ? 10.703 19.094 1.947 1 90.94 132 LEU B CA 1
ATOM 3373 C C . LEU B 1 132 ? 10.352 18.156 0.803 1 90.94 132 LEU B C 1
ATOM 3375 O O . LEU B 1 132 ? 11.188 17.875 -0.06 1 90.94 132 LEU B O 1
ATOM 3379 N N . GLY B 1 133 ? 9.172 17.562 0.905 1 92.81 133 GLY B N 1
ATOM 3380 C CA . GLY B 1 133 ? 8.742 16.594 -0.083 1 92.81 133 GLY B CA 1
ATOM 3381 C C . GLY B 1 133 ? 8.773 15.172 0.431 1 92.81 133 GLY B C 1
ATOM 3382 O O . GLY B 1 133 ? 9.164 14.922 1.574 1 92.81 133 GLY B O 1
ATOM 3383 N N . PRO B 1 134 ? 8.367 14.234 -0.467 1 94.81 134 PRO B N 1
ATOM 3384 C CA . PRO B 1 134 ? 8.25 12.852 -0.001 1 94.81 134 PRO B CA 1
ATOM 3385 C C . PRO B 1 134 ? 9.609 12.211 0.305 1 94.81 134 PRO B C 1
ATOM 3387 O O . PRO B 1 134 ? 10.617 12.594 -0.285 1 94.81 134 PRO B O 1
ATOM 3390 N N . LEU B 1 135 ? 9.594 11.234 1.196 1 94.25 135 LEU B N 1
ATOM 3391 C CA . LEU B 1 135 ? 10.805 10.469 1.49 1 94.25 135 LEU B CA 1
ATOM 3392 C C . LEU B 1 135 ? 11.25 9.664 0.274 1 94.25 135 LEU B C 1
ATOM 3394 O O . LEU B 1 135 ? 10.414 9.125 -0.458 1 94.25 135 LEU B O 1
ATOM 3398 N N . SER B 1 136 ? 12.492 9.672 0.094 1 96 136 SER B N 1
ATOM 3399 C CA . SER B 1 136 ? 13.094 8.898 -0.983 1 96 136 SER B CA 1
ATOM 3400 C C . SER B 1 136 ? 14.359 8.18 -0.509 1 96 136 SER B C 1
ATOM 3402 O O . SER B 1 136 ? 14.898 8.508 0.55 1 96 136 SER B O 1
ATOM 3404 N N . GLU B 1 137 ? 14.656 7.176 -1.177 1 96.19 137 GLU B N 1
ATOM 3405 C CA . GLU B 1 137 ? 15.852 6.391 -0.911 1 96.19 137 GLU B CA 1
ATOM 3406 C C . GLU B 1 137 ? 16.469 5.875 -2.207 1 96.19 137 GLU B C 1
ATOM 3408 O O . GLU B 1 137 ? 15.797 5.781 -3.232 1 96.19 137 GLU B O 1
ATOM 3413 N N . ASP B 1 138 ? 17.781 5.625 -2.141 1 97.31 138 ASP B N 1
ATOM 3414 C CA . ASP B 1 138 ? 18.453 5.062 -3.307 1 97.31 138 ASP B CA 1
ATOM 3415 C C . ASP B 1 138 ? 17.781 3.764 -3.752 1 97.31 138 ASP B C 1
ATOM 3417 O O . ASP B 1 138 ? 17.438 2.922 -2.92 1 97.31 138 ASP B O 1
ATOM 3421 N N . GLU B 1 139 ? 17.641 3.633 -5.047 1 97.5 139 GLU B N 1
ATOM 3422 C CA . GLU B 1 1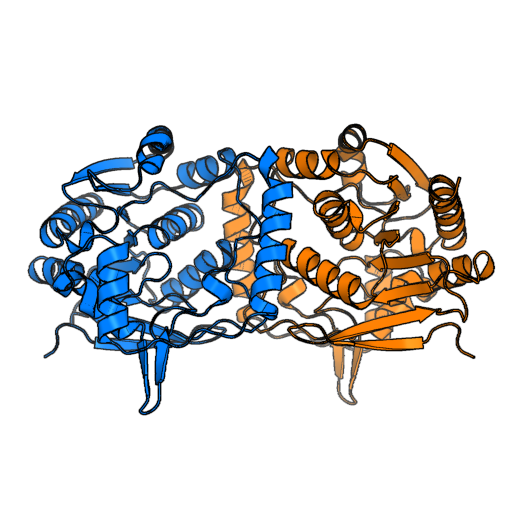39 ? 16.906 2.492 -5.598 1 97.5 139 GLU B CA 1
ATOM 3423 C C . GLU B 1 139 ? 17.594 1.178 -5.246 1 97.5 139 GLU B C 1
ATOM 3425 O O . GLU B 1 139 ? 16.953 0.133 -5.16 1 97.5 139 GLU B O 1
ATOM 3430 N N . SER B 1 140 ? 18.938 1.209 -5.039 1 97.5 140 SER B N 1
ATOM 3431 C CA . SER B 1 140 ? 19.672 -0.006 -4.719 1 97.5 140 SER B CA 1
ATOM 3432 C C . SER B 1 140 ? 19.266 -0.56 -3.355 1 97.5 140 SER B C 1
ATOM 3434 O O . SER B 1 140 ? 19.578 -1.703 -3.023 1 97.5 140 SER B O 1
ATOM 3436 N N . GLN B 1 141 ? 18.531 0.23 -2.57 1 98.25 141 GLN B N 1
ATOM 3437 C CA . GLN B 1 141 ? 18.141 -0.177 -1.22 1 98.25 141 GLN B CA 1
ATOM 3438 C C . GLN B 1 141 ? 16.812 -0.926 -1.222 1 98.25 141 GLN B C 1
ATOM 3440 O O . GLN B 1 141 ? 16.359 -1.379 -0.173 1 98.25 141 GLN B O 1
ATOM 3445 N N . ILE B 1 142 ? 16.25 -1.116 -2.389 1 98.44 142 ILE B N 1
ATOM 3446 C CA . ILE B 1 142 ? 14.875 -1.596 -2.473 1 98.44 142 ILE B CA 1
ATOM 3447 C C . ILE B 1 142 ? 14.773 -3 -1.881 1 98.44 142 ILE B C 1
ATOM 3449 O O . ILE B 1 142 ? 13.797 -3.33 -1.204 1 98.44 142 ILE B O 1
ATOM 3453 N N . THR B 1 143 ? 15.758 -3.855 -2.111 1 98.56 143 THR B N 1
ATOM 3454 C CA . THR B 1 143 ? 15.719 -5.23 -1.621 1 98.56 143 THR B CA 1
ATOM 3455 C C . THR B 1 143 ? 15.766 -5.262 -0.097 1 98.56 143 THR B C 1
ATOM 3457 O O . THR B 1 143 ? 14.961 -5.938 0.542 1 98.56 143 THR B O 1
ATOM 3460 N N . ASP B 1 144 ? 16.672 -4.512 0.473 1 98.56 144 ASP B N 1
ATOM 3461 C CA . ASP B 1 144 ? 16.797 -4.441 1.926 1 98.56 144 ASP B CA 1
ATOM 3462 C C . ASP B 1 144 ? 15.547 -3.822 2.555 1 98.56 144 ASP B C 1
ATOM 3464 O O . ASP B 1 144 ? 15.086 -4.273 3.605 1 98.56 144 ASP B O 1
ATOM 3468 N N . ARG B 1 145 ? 15.078 -2.795 1.882 1 98.5 145 ARG B N 1
ATOM 3469 C CA . ARG B 1 145 ? 13.852 -2.141 2.342 1 98.5 145 ARG B CA 1
ATOM 3470 C C . ARG B 1 145 ? 12.695 -3.131 2.408 1 98.5 145 ARG B C 1
ATOM 3472 O O . ARG B 1 145 ? 11.984 -3.189 3.412 1 98.5 145 ARG B O 1
ATOM 3479 N N . LEU B 1 146 ? 12.555 -3.893 1.38 1 98.75 146 LEU B N 1
ATOM 3480 C CA . LEU B 1 146 ? 11.477 -4.875 1.298 1 98.75 146 LEU B CA 1
ATOM 3481 C C . LEU B 1 146 ? 11.633 -5.941 2.377 1 98.75 146 LEU B C 1
ATOM 3483 O O . LEU B 1 146 ? 10.68 -6.234 3.105 1 98.75 146 LEU B O 1
ATOM 3487 N N . ARG B 1 147 ? 12.82 -6.488 2.545 1 98.81 147 ARG B N 1
ATOM 3488 C CA . ARG B 1 147 ? 13.078 -7.516 3.545 1 98.81 147 ARG B CA 1
ATOM 3489 C C . ARG B 1 147 ? 12.844 -6.984 4.953 1 98.81 147 ARG B C 1
ATOM 3491 O O . ARG B 1 147 ? 12.172 -7.629 5.762 1 98.81 147 ARG B O 1
ATOM 3498 N N . GLN B 1 148 ? 13.359 -5.824 5.23 1 98.69 148 GLN B N 1
ATOM 3499 C CA . GLN B 1 148 ? 13.211 -5.219 6.551 1 98.69 148 GLN B CA 1
ATOM 3500 C C . GLN B 1 148 ? 11.75 -4.926 6.863 1 98.69 148 GLN B C 1
ATOM 3502 O O . GLN B 1 148 ? 11.297 -5.133 7.992 1 98.69 148 GLN B O 1
ATOM 3507 N N . GLY B 1 149 ? 11.062 -4.41 5.855 1 98.75 149 GLY B N 1
ATOM 3508 C CA . GLY B 1 149 ? 9.641 -4.141 6.043 1 98.75 149 GLY B CA 1
ATOM 3509 C C . GLY B 1 149 ? 8.844 -5.379 6.398 1 98.75 149 GLY B C 1
ATOM 3510 O O . GLY B 1 149 ? 8.062 -5.367 7.352 1 98.75 149 GLY B O 1
ATOM 3511 N N . ILE B 1 150 ? 9.047 -6.422 5.668 1 98.69 150 ILE B N 1
ATOM 3512 C CA . ILE B 1 150 ? 8.32 -7.664 5.902 1 98.69 150 ILE B CA 1
ATOM 3513 C C . ILE B 1 150 ? 8.711 -8.242 7.262 1 98.69 150 ILE B C 1
ATOM 3515 O O . ILE B 1 150 ? 7.852 -8.711 8.008 1 98.69 150 ILE B O 1
ATOM 3519 N N . SER B 1 151 ? 9.969 -8.188 7.594 1 98.31 151 SER B N 1
ATOM 3520 C CA . SER B 1 151 ? 10.43 -8.648 8.898 1 98.31 151 SER B CA 1
ATOM 3521 C C . SER B 1 151 ? 9.812 -7.836 10.031 1 98.31 151 SER B C 1
ATOM 3523 O O . SER B 1 151 ? 9.477 -8.383 11.086 1 98.31 151 SER B O 1
ATOM 3525 N N . SER B 1 152 ? 9.695 -6.566 9.828 1 98.12 152 SER B N 1
ATOM 3526 C CA . SER B 1 152 ? 9.086 -5.703 10.828 1 98.12 152 SER B CA 1
ATOM 3527 C C . SER B 1 152 ? 7.625 -6.082 11.07 1 98.12 152 SER B C 1
ATOM 3529 O O . SER B 1 152 ? 7.152 -6.078 12.203 1 98.12 152 SER B O 1
ATOM 3531 N N . ARG B 1 153 ? 6.875 -6.402 10.023 1 97.94 153 ARG B N 1
ATOM 3532 C CA . ARG B 1 153 ? 5.492 -6.848 10.148 1 97.94 153 ARG B CA 1
ATOM 3533 C C . ARG B 1 153 ? 5.41 -8.18 10.883 1 97.94 153 ARG B C 1
ATOM 3535 O O . ARG B 1 153 ? 4.496 -8.406 11.672 1 97.94 153 ARG B O 1
ATOM 3542 N N . GLN B 1 154 ? 6.391 -9.023 10.539 1 97.19 154 GLN B N 1
ATOM 3543 C CA . GLN B 1 154 ? 6.441 -10.312 11.227 1 97.19 154 GLN B CA 1
ATOM 3544 C C . GLN B 1 154 ? 6.656 -10.125 12.727 1 97.19 154 GLN B C 1
ATOM 3546 O O . GLN B 1 154 ? 6.012 -10.797 13.539 1 97.19 154 GLN B O 1
ATOM 3551 N N . ARG B 1 155 ? 7.555 -9.234 13.078 1 96.5 155 ARG B N 1
ATOM 3552 C CA . ARG B 1 155 ? 7.797 -8.945 14.484 1 96.5 155 ARG B CA 1
ATOM 3553 C C . ARG B 1 155 ? 6.543 -8.398 15.156 1 96.5 155 ARG B C 1
ATOM 3555 O O . ARG B 1 155 ? 6.203 -8.797 16.266 1 96.5 155 ARG B O 1
ATOM 3562 N N . TYR B 1 156 ? 5.836 -7.523 14.516 1 96.38 156 TYR B N 1
ATOM 3563 C CA . TYR B 1 156 ? 4.582 -6.98 15.031 1 96.38 156 TYR B CA 1
ATOM 3564 C C . TYR B 1 156 ? 3.582 -8.094 15.32 1 96.38 156 TYR B C 1
ATOM 3566 O O . TYR B 1 156 ? 2.941 -8.102 16.375 1 96.38 156 TYR B O 1
ATOM 3574 N N . ARG B 1 157 ? 3.424 -9.016 14.328 1 95.12 157 ARG B N 1
ATOM 3575 C CA . ARG B 1 157 ? 2.424 -10.078 14.43 1 95.12 157 ARG B CA 1
ATOM 3576 C C . ARG B 1 157 ? 2.732 -11.016 15.586 1 95.12 157 ARG B C 1
ATOM 3578 O O . ARG B 1 157 ? 1.833 -11.664 16.125 1 95.12 15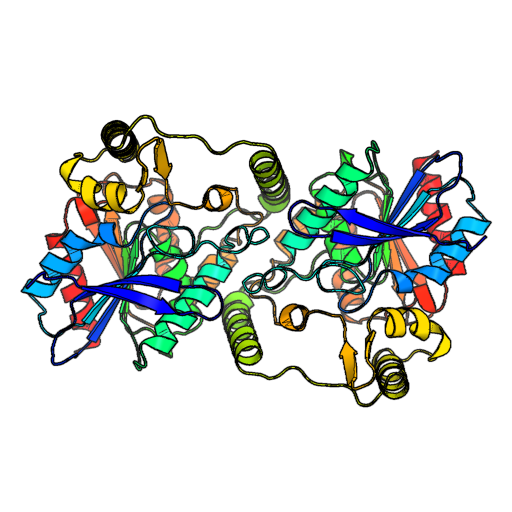7 ARG B O 1
ATOM 3585 N N . ASN B 1 158 ? 3.996 -11.016 16.016 1 92.5 158 ASN B N 1
ATOM 3586 C CA . ASN B 1 158 ? 4.406 -11.961 17.062 1 92.5 158 ASN B CA 1
ATOM 3587 C C . ASN B 1 158 ? 4.609 -11.266 18.406 1 92.5 158 ASN B C 1
ATOM 3589 O O . ASN B 1 158 ? 4.977 -11.906 19.391 1 92.5 158 ASN B O 1
ATOM 3593 N N . LYS B 1 159 ? 4.422 -9.922 18.438 1 85.75 159 LYS B N 1
ATOM 3594 C CA . LYS B 1 159 ? 4.715 -9.18 19.672 1 85.75 159 LYS B CA 1
ATOM 3595 C C . LYS B 1 159 ? 3.43 -8.711 20.344 1 85.75 159 LYS B C 1
ATOM 3597 O O . LYS B 1 159 ? 2.525 -8.195 19.672 1 85.75 159 LYS B O 1
ATOM 3602 N N . PRO B 1 160 ? 3.469 -8.898 21.641 1 77.62 160 PRO B N 1
ATOM 3603 C CA . PRO B 1 160 ? 2.35 -8.281 22.359 1 77.62 160 PRO B CA 1
ATOM 3604 C C . PRO B 1 160 ? 2.463 -6.762 22.438 1 77.62 160 PRO B C 1
ATOM 3606 O O . PRO B 1 160 ? 3.568 -6.219 22.391 1 77.62 160 PRO B O 1
ATOM 3609 N N . GLN B 1 161 ? 1.388 -6.031 22.469 1 77.25 161 GLN B N 1
ATOM 3610 C CA . GLN B 1 161 ? 1.394 -4.582 22.641 1 77.25 161 GLN B CA 1
ATOM 3611 C C . GLN B 1 161 ? 1.819 -4.195 24.047 1 77.25 161 GLN B C 1
ATOM 3613 O O . GLN B 1 161 ? 1.418 -4.836 25.031 1 77.25 161 GLN B O 1
ATOM 3618 N N . ARG B 1 162 ? 2.672 -3.227 24.109 1 75.5 162 ARG B N 1
ATOM 3619 C CA . ARG B 1 162 ? 3.207 -2.783 25.391 1 75.5 162 ARG B CA 1
ATOM 3620 C C . ARG B 1 162 ? 2.229 -1.852 26.094 1 75.5 162 ARG B C 1
ATOM 3622 O O . ARG B 1 162 ? 1.619 -0.987 25.453 1 75.5 162 ARG B O 1
ATOM 3629 N N . ARG B 1 163 ? 2.119 -2.098 27.375 1 82.5 163 ARG B N 1
ATOM 3630 C CA . ARG B 1 163 ? 1.331 -1.208 28.219 1 82.5 163 ARG B CA 1
ATOM 3631 C C . ARG B 1 163 ? 2.215 -0.155 28.875 1 82.5 163 ARG B C 1
ATOM 3633 O O . ARG B 1 163 ? 3.4 -0.392 29.109 1 82.5 163 ARG B O 1
ATOM 3640 N N . LEU B 1 164 ? 1.597 1.076 29.062 1 89 164 LEU B N 1
ATOM 3641 C CA . LEU B 1 164 ? 2.281 2.172 29.734 1 89 164 LEU B CA 1
ATOM 3642 C C . LEU B 1 164 ? 1.977 2.168 31.234 1 89 164 LEU B C 1
ATOM 3644 O O . LEU B 1 164 ? 0.899 1.735 31.641 1 89 164 LEU B O 1
ATOM 3648 N N . LYS B 1 165 ? 2.912 2.598 31.984 1 87.69 165 LYS B N 1
ATOM 3649 C CA . LYS B 1 165 ? 2.727 2.686 33.438 1 87.69 165 LYS B CA 1
ATOM 3650 C C . LYS B 1 165 ? 1.596 3.648 33.781 1 87.69 165 LYS B C 1
ATOM 3652 O O . LYS B 1 165 ? 0.671 3.287 34.5 1 87.69 165 LYS B O 1
ATOM 3657 N N . ASP B 1 166 ? 1.704 4.863 33.375 1 91.69 166 ASP B N 1
ATOM 3658 C CA . ASP B 1 166 ? 0.697 5.898 33.562 1 91.69 166 ASP B CA 1
ATOM 3659 C C . ASP B 1 166 ? 0.879 7.055 32.594 1 91.69 166 ASP B C 1
ATOM 3661 O O . ASP B 1 166 ? 1.839 7.07 31.812 1 91.69 166 ASP B O 1
ATOM 3665 N N . ALA B 1 167 ? -0.079 7.957 32.625 1 94.12 167 ALA B N 1
ATOM 3666 C CA . ALA B 1 167 ? -0.091 9.078 31.703 1 94.12 167 ALA B CA 1
ATOM 3667 C C . ALA B 1 167 ? 1.118 9.984 31.906 1 94.12 167 ALA B C 1
ATOM 3669 O O . ALA B 1 167 ? 1.688 10.5 30.953 1 94.12 167 ALA B O 1
ATOM 3670 N N . GLN B 1 168 ? 1.433 10.188 33.094 1 94.5 168 GLN B N 1
ATOM 3671 C CA . GLN B 1 168 ? 2.559 11.062 33.406 1 94.5 168 GLN B CA 1
ATOM 3672 C C . GLN B 1 168 ? 3.865 10.492 32.875 1 94.5 168 GLN B C 1
ATOM 3674 O O . GLN B 1 168 ? 4.688 11.234 32.312 1 94.5 168 GLN B O 1
ATOM 3679 N N . SER B 1 169 ? 4.043 9.234 33 1 94.06 169 SER B N 1
ATOM 3680 C CA . SER B 1 169 ? 5.23 8.578 32.469 1 94.06 169 SER B CA 1
ATOM 3681 C C . SER B 1 169 ? 5.277 8.688 30.938 1 94.06 169 SER B C 1
ATOM 3683 O O . SER B 1 169 ? 6.348 8.875 30.359 1 94.06 169 SER B O 1
ATOM 3685 N N . ALA B 1 170 ? 4.113 8.555 30.328 1 95.06 170 ALA B N 1
ATOM 3686 C CA . ALA B 1 170 ? 4.02 8.711 28.875 1 95.06 170 ALA B CA 1
ATOM 3687 C C . ALA B 1 170 ? 4.414 10.117 28.453 1 95.06 170 ALA B C 1
ATOM 3689 O O . ALA B 1 170 ? 5.156 10.297 27.484 1 95.06 170 ALA B O 1
ATOM 3690 N N . LEU B 1 171 ? 3.93 11.062 29.172 1 97.12 171 LEU B N 1
ATOM 3691 C CA . LEU B 1 171 ? 4.227 12.461 28.891 1 97.12 171 LEU B CA 1
ATOM 3692 C C . LEU B 1 171 ? 5.719 12.734 29.031 1 97.12 171 LEU B C 1
ATOM 3694 O O . LEU B 1 171 ? 6.324 13.367 28.156 1 97.12 171 LEU B O 1
ATOM 3698 N N . GLU B 1 172 ? 6.32 12.234 30.016 1 96.88 172 GLU B N 1
ATOM 3699 C CA . GLU B 1 172 ? 7.746 12.422 30.266 1 96.88 172 GLU B CA 1
ATOM 3700 C C . GLU B 1 172 ? 8.586 11.781 29.172 1 96.88 172 GLU B C 1
ATOM 3702 O O . GLU B 1 172 ? 9.555 12.375 28.688 1 96.88 172 GLU B O 1
ATOM 3707 N N . LEU B 1 173 ? 8.188 10.625 28.875 1 95 173 LEU B N 1
ATOM 3708 C CA . LEU B 1 173 ? 8.898 9.906 27.828 1 95 173 LEU B CA 1
ATOM 3709 C C . LEU B 1 173 ? 8.859 10.68 26.516 1 95 173 LEU B C 1
ATOM 3711 O O . LEU B 1 173 ? 9.898 10.906 25.891 1 95 173 LEU B O 1
ATOM 3715 N N . ARG B 1 174 ? 7.68 11.125 26.109 1 96.75 174 ARG B N 1
ATOM 3716 C CA . ARG B 1 174 ? 7.527 11.828 24.844 1 96.75 174 ARG B CA 1
ATOM 3717 C C . ARG B 1 174 ? 8.227 13.18 24.875 1 96.75 174 ARG B C 1
ATOM 3719 O O . ARG B 1 174 ? 8.812 13.617 23.875 1 96.75 174 ARG B O 1
ATOM 3726 N N . ALA B 1 175 ? 8.109 13.844 25.984 1 97.5 175 ALA B N 1
ATOM 3727 C CA . ALA B 1 175 ? 8.805 15.117 26.141 1 97.5 175 ALA B CA 1
ATOM 3728 C C . ALA B 1 175 ? 10.312 14.945 25.984 1 97.5 175 ALA B C 1
ATOM 3730 O O . ALA B 1 175 ? 10.969 15.742 25.312 1 97.5 175 ALA B O 1
ATOM 3731 N N . LYS B 1 176 ? 10.828 13.898 26.562 1 96.38 176 LYS B N 1
ATOM 3732 C CA . LYS B 1 176 ? 12.258 13.609 26.5 1 96.38 176 LYS B CA 1
ATOM 3733 C C . LYS B 1 176 ? 12.688 13.258 25.078 1 96.38 176 LYS B C 1
ATOM 3735 O O . LYS B 1 176 ? 13.656 13.82 24.547 1 96.38 176 LYS B O 1
ATOM 3740 N N . VAL B 1 177 ? 11.945 12.422 24.438 1 93.69 177 VAL B N 1
ATOM 3741 C CA . VAL B 1 177 ? 12.266 11.945 23.094 1 93.69 177 VAL B CA 1
ATOM 3742 C C . VAL B 1 177 ? 12.242 13.117 22.109 1 93.69 177 VAL B C 1
ATOM 3744 O O . VAL B 1 177 ? 13.078 13.203 21.219 1 93.69 177 VAL B O 1
ATOM 3747 N N . ASN B 1 178 ? 11.281 14.016 22.281 1 94 178 ASN B N 1
ATOM 3748 C CA . ASN B 1 178 ? 11.109 15.125 21.344 1 94 178 ASN B CA 1
ATOM 3749 C C . ASN B 1 178 ? 11.906 16.359 21.781 1 94 178 ASN B C 1
ATOM 3751 O O . ASN B 1 178 ? 11.969 17.344 21.062 1 94 178 ASN B O 1
ATOM 3755 N N . GLN B 1 179 ? 12.469 16.297 22.984 1 93.88 179 GLN B N 1
ATOM 3756 C CA . GLN B 1 179 ? 13.258 17.391 23.547 1 93.88 179 GLN B CA 1
ATOM 3757 C C . GLN B 1 179 ? 12.43 18.672 23.641 1 93.88 179 GLN B C 1
ATOM 3759 O O . GLN B 1 179 ? 12.859 19.719 23.156 1 93.88 179 GLN B O 1
ATOM 3764 N N . LEU B 1 180 ? 11.281 18.562 24.203 1 97.06 180 LEU B N 1
ATOM 3765 C CA . LEU B 1 180 ? 10.344 19.672 24.391 1 97.06 180 LEU B CA 1
ATOM 3766 C C . LEU B 1 180 ? 9.883 19.75 25.844 1 97.06 180 LEU B C 1
ATOM 3768 O O . LEU B 1 180 ? 9.789 18.719 26.531 1 97.06 180 LEU B O 1
ATOM 3772 N N . PRO B 1 181 ? 9.625 21 26.328 1 96.94 181 PRO B N 1
ATOM 3773 C CA . PRO B 1 181 ? 8.922 21.078 27.609 1 96.94 181 PRO B CA 1
ATOM 3774 C C . PRO B 1 181 ? 7.605 20.312 27.609 1 96.94 181 PRO B C 1
ATOM 3776 O O . PRO B 1 181 ? 6.891 20.312 26.609 1 96.94 181 PRO B O 1
ATOM 3779 N N . GLN B 1 182 ? 7.305 19.656 28.672 1 97.81 182 GLN B N 1
ATOM 3780 C CA . GLN B 1 182 ? 6.09 18.859 28.797 1 97.81 182 GLN B CA 1
ATOM 3781 C C . GLN B 1 182 ? 4.852 19.688 28.453 1 97.81 182 GLN B C 1
ATOM 3783 O O . GLN B 1 182 ? 3.924 19.188 27.812 1 97.81 182 GLN B O 1
ATOM 3788 N N . SER B 1 183 ? 4.891 20.953 28.859 1 97.19 183 SER B N 1
ATOM 3789 C CA . SER B 1 183 ? 3.723 21.812 28.688 1 97.19 183 SER B CA 1
ATOM 3790 C C . SER B 1 183 ? 3.387 22 27.219 1 97.19 183 SER B C 1
ATOM 3792 O O . SER B 1 183 ? 2.221 22.156 26.859 1 97.19 183 SER B O 1
ATOM 3794 N N . LEU B 1 184 ? 4.336 21.922 26.328 1 96.75 184 LEU B N 1
ATOM 3795 C CA . LEU B 1 184 ? 4.141 22.156 24.906 1 96.75 184 LEU B CA 1
ATOM 3796 C C . LEU B 1 184 ? 3.564 20.922 24.219 1 96.75 184 LEU B C 1
ATOM 3798 O O . LEU B 1 184 ? 2.85 21.047 23.219 1 96.75 184 LEU B O 1
ATOM 3802 N N . ILE B 1 185 ? 3.855 19.766 24.781 1 97.56 185 ILE B N 1
ATOM 3803 C CA . ILE B 1 185 ? 3.512 18.562 24.047 1 97.56 185 ILE B CA 1
ATOM 3804 C C . ILE B 1 185 ? 2.355 17.844 24.734 1 97.56 185 ILE B C 1
ATOM 3806 O O . ILE B 1 185 ? 1.789 16.891 24.188 1 97.56 185 ILE B O 1
ATOM 3810 N N . GLU B 1 186 ? 1.965 18.281 25.875 1 98.06 186 GLU B N 1
ATOM 3811 C CA . GLU B 1 186 ? 0.993 17.625 26.75 1 98.06 186 GLU B CA 1
ATOM 3812 C C . GLU B 1 186 ? -0.328 17.391 26.016 1 98.06 186 GLU B C 1
ATOM 3814 O O . GLU B 1 186 ? -0.876 16.297 26.031 1 98.06 186 GLU B O 1
ATOM 3819 N N . PRO B 1 187 ? -0.855 18.438 25.297 1 97.44 187 PRO B N 1
ATOM 3820 C CA . PRO B 1 187 ? -2.139 18.203 24.625 1 97.44 187 PRO B CA 1
ATOM 3821 C C . PRO B 1 187 ? -2.074 17.062 23.609 1 97.44 187 PRO B C 1
ATOM 3823 O O . PRO B 1 187 ? -3.002 16.25 23.516 1 97.44 187 PRO B O 1
ATOM 3826 N N . MET B 1 188 ? -1.037 16.984 22.891 1 97.44 188 MET B N 1
ATOM 3827 C CA . MET B 1 188 ? -0.86 15.945 21.891 1 97.44 188 MET B CA 1
ATOM 3828 C C . MET B 1 188 ? -0.718 14.578 22.547 1 97.44 188 MET B C 1
ATOM 3830 O O . MET B 1 188 ? -1.319 13.602 22.094 1 97.44 188 MET B O 1
ATOM 3834 N N . VAL B 1 189 ? 0.072 14.484 23.641 1 97.75 189 VAL B N 1
ATOM 3835 C CA . VAL B 1 189 ? 0.317 13.219 24.328 1 97.75 189 VAL B CA 1
ATOM 3836 C C . VAL B 1 189 ? -0.98 12.703 24.953 1 97.75 189 VAL B C 1
ATOM 3838 O O . VAL B 1 189 ? -1.34 11.539 24.781 1 97.75 189 VAL B O 1
ATOM 3841 N N . LEU B 1 190 ? -1.669 13.57 25.562 1 96.88 190 LEU B N 1
ATOM 3842 C CA . LEU B 1 190 ? -2.893 13.156 26.25 1 96.88 190 LEU B CA 1
ATOM 3843 C C . LEU B 1 190 ? -3.934 12.672 25.234 1 96.88 190 LEU B C 1
ATOM 3845 O O . LEU B 1 190 ? -4.68 11.727 25.516 1 96.88 190 LEU B O 1
ATOM 3849 N N . ARG B 1 191 ? -4.012 13.312 24.094 1 97.38 191 ARG B N 1
ATOM 3850 C CA . ARG B 1 191 ? -4.945 12.914 23.047 1 97.38 191 ARG B CA 1
ATOM 3851 C C . ARG B 1 191 ? -4.574 11.547 22.484 1 97.38 191 ARG B C 1
ATOM 3853 O O . ARG B 1 191 ? -5.422 10.852 21.922 1 97.38 191 ARG B O 1
ATOM 3860 N N . SER B 1 192 ? -3.361 11.125 22.672 1 97 192 SER B N 1
ATOM 3861 C CA . SER B 1 192 ? -2.877 9.852 22.141 1 97 192 SER B CA 1
ATOM 3862 C C . SER B 1 192 ? -2.947 8.758 23.203 1 97 192 SER B C 1
ATOM 3864 O O . SER B 1 192 ? -2.27 7.73 23.094 1 97 192 SER B O 1
ATOM 3866 N N . LEU B 1 193 ? -3.672 8.977 24.312 1 96.25 193 LEU B N 1
ATOM 3867 C CA . LEU B 1 193 ? -3.74 7.98 25.375 1 96.25 193 LEU B CA 1
ATOM 3868 C C . LEU B 1 193 ? -5.18 7.531 25.609 1 96.25 193 LEU B C 1
ATOM 3870 O O . LEU B 1 193 ? -6.105 8.344 25.531 1 96.25 193 LEU B O 1
ATOM 3874 N N . ARG B 1 194 ? -5.309 6.289 25.703 1 93.31 194 ARG B N 1
ATOM 3875 C CA . ARG B 1 194 ? -6.516 5.707 26.266 1 93.31 194 ARG B CA 1
ATOM 3876 C C . ARG B 1 194 ? -6.277 5.27 27.719 1 93.31 194 ARG B C 1
ATOM 3878 O O . ARG B 1 194 ? -5.398 4.445 27.984 1 93.31 194 ARG B O 1
ATOM 3885 N N . VAL B 1 195 ? -6.949 5.938 28.578 1 87 195 VAL B N 1
ATOM 3886 C CA . VAL B 1 195 ? -6.777 5.664 30 1 87 195 VAL B CA 1
ATOM 3887 C C . VAL B 1 195 ? -7.965 4.859 30.516 1 87 195 VAL B C 1
ATOM 3889 O O . VAL B 1 195 ? -9.109 5.309 30.422 1 87 195 VAL B O 1
ATOM 3892 N N . GLU B 1 196 ? -7.68 3.68 30.797 1 79.69 196 GLU B N 1
ATOM 3893 C CA . GLU B 1 196 ? -8.656 2.83 31.469 1 79.69 196 GLU B CA 1
ATOM 3894 C C . GLU B 1 196 ? -8.234 2.547 32.906 1 79.69 196 GLU B C 1
ATOM 3896 O O . GLU B 1 196 ? -7.109 2.852 33.312 1 79.69 196 GLU B O 1
ATOM 3901 N N . SER B 1 197 ? -9.211 2.258 33.75 1 76.69 197 SER B N 1
ATOM 3902 C CA . SER B 1 197 ? -9.016 2.062 35.156 1 76.69 197 SER B CA 1
ATOM 3903 C C . SER B 1 197 ? -7.797 1.192 35.438 1 76.69 197 SER B C 1
ATOM 3905 O O . SER B 1 197 ? -7.109 1.386 36.469 1 76.69 197 SER B O 1
ATOM 3907 N N . GLU B 1 198 ? -7.43 0.39 34.562 1 77.62 198 GLU B N 1
ATOM 3908 C CA . GLU B 1 198 ? -6.398 -0.597 34.875 1 77.62 198 GLU B CA 1
ATOM 3909 C C . GLU B 1 198 ? -5.148 -0.38 34.031 1 77.62 198 GLU B C 1
ATOM 3911 O O . GLU B 1 198 ? -4.098 -0.961 34.312 1 77.62 198 GLU B O 1
ATOM 3916 N N . TYR B 1 199 ? -5.277 0.424 33.062 1 81.44 199 TYR B N 1
ATOM 3917 C CA . TYR B 1 199 ? -4.066 0.544 32.25 1 81.44 199 TYR B CA 1
ATOM 3918 C C . TYR B 1 199 ? -4.129 1.774 31.359 1 81.44 199 TYR B C 1
ATOM 3920 O O . TYR B 1 199 ? -5.191 2.379 31.188 1 81.44 199 TYR B O 1
ATOM 3928 N N . VAL B 1 200 ? -2.971 2.285 30.984 1 91.81 200 VAL B N 1
ATOM 3929 C CA . VAL B 1 200 ? -2.785 3.359 30.016 1 91.81 200 VAL B CA 1
ATOM 3930 C C . VAL B 1 200 ? -2.107 2.811 28.75 1 91.81 200 VAL B C 1
ATOM 3932 O O . VAL B 1 200 ? -1.157 2.029 28.844 1 91.81 200 VAL B O 1
ATOM 3935 N N . GLN B 1 201 ? -2.688 3.117 27.594 1 93.38 201 GLN B N 1
ATOM 3936 C CA . GLN B 1 201 ? -2.104 2.654 26.344 1 93.38 201 GLN B CA 1
ATOM 3937 C C . GLN B 1 201 ? -2.137 3.752 25.281 1 93.38 201 GLN B C 1
ATOM 3939 O O . GLN B 1 201 ? -2.994 4.637 25.328 1 93.38 201 GLN B O 1
ATOM 3944 N N . TRP B 1 202 ? -1.215 3.709 24.438 1 94.62 202 TRP B N 1
ATOM 3945 C CA . TRP B 1 202 ? -1.251 4.598 23.266 1 94.62 202 TRP B CA 1
ATOM 3946 C C . TRP B 1 202 ? -2.455 4.289 22.391 1 94.62 202 TRP B C 1
ATOM 3948 O O . TRP B 1 202 ? -2.801 3.125 22.188 1 94.62 202 TRP B O 1
ATOM 3958 N N . THR B 1 203 ? -3.035 5.352 21.844 1 95.5 203 THR B N 1
ATOM 3959 C CA . THR B 1 203 ? -4.113 5.156 20.891 1 95.5 203 THR B CA 1
ATOM 3960 C C . THR B 1 203 ? -3.559 4.953 19.484 1 95.5 203 THR B C 1
ATOM 3962 O O . THR B 1 203 ? -4.277 4.52 18.578 1 95.5 203 THR B O 1
ATOM 3965 N N . THR B 1 204 ? -2.309 5.254 19.266 1 96.25 204 THR B N 1
ATOM 3966 C CA . THR B 1 204 ? -1.672 5.023 17.969 1 96.25 204 THR B CA 1
ATOM 3967 C C . THR B 1 204 ? -1.626 3.535 17.641 1 96.25 204 THR B C 1
ATOM 3969 O O . THR B 1 204 ? -1.16 2.732 18.453 1 96.25 204 THR B O 1
ATOM 3972 N N . ASP B 1 205 ? -2.152 3.18 16.484 1 96.62 205 ASP B N 1
ATOM 3973 C CA . ASP B 1 205 ? -2.078 1.8 16.016 1 96.62 205 ASP B CA 1
ATOM 3974 C C . ASP B 1 205 ? -0.628 1.326 15.938 1 96.62 205 ASP B C 1
ATOM 3976 O O . ASP B 1 205 ? 0.207 1.976 15.305 1 96.62 205 ASP B O 1
ATOM 3980 N N . ALA B 1 206 ? -0.315 0.216 16.562 1 95.44 206 ALA B N 1
ATOM 3981 C CA . ALA B 1 206 ? 1.047 -0.311 16.594 1 95.44 206 ALA B CA 1
ATOM 3982 C C . ALA B 1 206 ? 1.552 -0.582 15.172 1 95.44 206 ALA B C 1
ATOM 3984 O O . ALA B 1 206 ? 2.756 -0.515 14.914 1 95.44 206 ALA B O 1
ATOM 3985 N N . LYS B 1 207 ? 0.66 -0.902 14.164 1 96.69 207 LYS B N 1
ATOM 3986 C CA . LYS B 1 207 ? 1.034 -1.16 12.773 1 96.69 207 LYS B CA 1
ATOM 3987 C C . LYS B 1 207 ? 1.684 0.068 12.148 1 96.69 207 LYS B C 1
ATOM 3989 O O . LYS B 1 207 ? 2.459 -0.053 11.195 1 96.69 207 LYS B O 1
ATOM 3994 N N . VAL B 1 208 ? 1.352 1.303 12.664 1 97.38 208 VAL B N 1
ATOM 3995 C CA . VAL B 1 208 ? 1.894 2.557 12.148 1 97.38 208 VAL B CA 1
ATOM 3996 C C . VAL B 1 208 ? 3.414 2.562 12.305 1 97.38 208 VAL B C 1
ATOM 3998 O O . VAL B 1 208 ? 4.121 3.188 11.508 1 97.38 208 VAL B O 1
ATOM 4001 N N . LYS B 1 209 ? 3.904 1.8 13.273 1 95.5 209 LYS B N 1
ATOM 4002 C CA . LYS B 1 209 ? 5.324 1.82 13.617 1 95.5 209 LYS B CA 1
ATOM 4003 C C . LYS B 1 209 ? 6.098 0.789 12.797 1 95.5 209 LYS B C 1
ATOM 4005 O O . LYS B 1 209 ? 7.328 0.737 12.859 1 95.5 209 LYS B O 1
ATOM 4010 N N . CYS B 1 210 ? 5.398 -0.078 12.023 1 97.69 210 CYS B N 1
ATOM 4011 C CA . CYS B 1 210 ? 6.094 -1.026 11.164 1 97.69 210 CYS B CA 1
ATOM 4012 C C . CYS B 1 210 ? 6.801 -0.307 10.016 1 97.69 210 CYS B C 1
ATOM 4014 O O . CYS B 1 210 ? 6.285 0.678 9.484 1 97.69 210 CYS B O 1
ATOM 4016 N N . ASP B 1 211 ? 7.914 -0.854 9.617 1 97.94 211 ASP B N 1
ATOM 4017 C CA . ASP B 1 211 ? 8.68 -0.277 8.516 1 97.94 211 ASP B CA 1
ATOM 4018 C C . ASP B 1 211 ? 7.914 -0.398 7.199 1 97.94 211 ASP B C 1
ATOM 4020 O O . ASP B 1 211 ? 7.234 -1.397 6.961 1 97.94 211 ASP B O 1
ATOM 4024 N N . SER B 1 212 ? 8.062 0.631 6.41 1 97.75 212 SER B N 1
ATOM 4025 C CA . SER B 1 212 ? 7.477 0.582 5.074 1 97.75 212 SER B CA 1
ATOM 4026 C C . SER B 1 212 ? 8.133 -0.503 4.227 1 97.75 212 SER B C 1
ATOM 4028 O O . SER B 1 212 ? 9.328 -0.758 4.352 1 97.75 212 SER B O 1
ATOM 4030 N N . LEU B 1 213 ? 7.395 -1.059 3.303 1 98.31 213 LEU B N 1
ATOM 4031 C CA . LEU B 1 213 ? 7.906 -2.115 2.438 1 98.31 213 LEU B CA 1
ATOM 4032 C C . LEU B 1 213 ? 8.656 -1.529 1.245 1 98.31 213 LEU B C 1
ATOM 4034 O O . LEU B 1 213 ? 9.391 -2.238 0.56 1 98.31 213 LEU B O 1
ATOM 4038 N N . TYR B 1 214 ? 8.391 -0.26 1.007 1 97.06 214 TYR B N 1
ATOM 4039 C CA . TYR B 1 214 ? 9.016 0.38 -0.147 1 97.06 214 TYR B CA 1
ATOM 4040 C C . TYR B 1 214 ? 9.211 1.872 0.094 1 97.06 214 TYR B C 1
ATOM 4042 O O . TYR B 1 214 ? 8.555 2.457 0.96 1 97.06 214 TYR B O 1
ATOM 4050 N N . ARG B 1 215 ? 10.141 2.502 -0.583 1 97.5 215 ARG B N 1
ATOM 4051 C CA . ARG B 1 215 ? 10.406 3.936 -0.664 1 97.5 215 ARG B CA 1
ATOM 4052 C C . ARG B 1 215 ? 10.664 4.363 -2.104 1 97.5 215 ARG B C 1
ATOM 4054 O O . ARG B 1 215 ? 11.336 3.654 -2.855 1 97.5 215 ARG B O 1
ATOM 4061 N N . MET B 1 216 ? 10.07 5.434 -2.484 1 98 216 MET B N 1
ATOM 4062 C CA . MET B 1 216 ? 10.242 5.891 -3.859 1 98 216 MET B CA 1
ATOM 4063 C C . MET B 1 216 ? 11.68 6.359 -4.094 1 98 216 MET B C 1
ATOM 4065 O O . MET B 1 216 ? 12.438 6.555 -3.145 1 98 216 MET B O 1
ATOM 4069 N N . SER B 1 217 ? 12.07 6.512 -5.379 1 97.56 217 SER B N 1
ATOM 4070 C CA . SER B 1 217 ? 13.375 7.066 -5.727 1 97.56 217 SER B CA 1
ATOM 4071 C C . SER B 1 217 ? 13.367 8.586 -5.629 1 97.56 217 SER B C 1
ATOM 4073 O O . SER B 1 217 ? 12.305 9.211 -5.562 1 97.56 217 SER B O 1
ATOM 4075 N N . GLU B 1 218 ? 14.578 9.117 -5.59 1 96.94 218 GLU B N 1
ATOM 4076 C CA . GLU B 1 218 ? 14.688 10.578 -5.578 1 96.94 218 GLU B CA 1
ATOM 4077 C C . GLU B 1 218 ? 14.086 11.18 -6.844 1 96.94 218 GLU B C 1
ATOM 4079 O O . GLU B 1 218 ? 13.445 12.234 -6.789 1 96.94 218 GLU B O 1
ATOM 4084 N N . THR B 1 219 ? 14.242 10.5 -7.918 1 97.81 219 THR B N 1
ATOM 4085 C CA . THR B 1 219 ? 13.68 10.992 -9.172 1 97.81 219 THR B CA 1
ATOM 4086 C C . THR B 1 219 ? 12.156 11.031 -9.102 1 97.81 219 THR B C 1
ATOM 4088 O O . THR B 1 219 ? 11.531 11.961 -9.617 1 97.81 219 THR B O 1
ATOM 4091 N N . HIS B 1 220 ? 11.547 10.047 -8.477 1 98.38 220 HIS B N 1
ATOM 4092 C CA . HIS B 1 220 ? 10.109 10.078 -8.234 1 98.38 220 HIS B CA 1
ATOM 4093 C C . HIS B 1 220 ? 9.711 11.297 -7.414 1 98.38 220 HIS B C 1
ATOM 4095 O O . HIS B 1 220 ? 8.766 12 -7.758 1 98.38 220 HIS B O 1
ATOM 4101 N N . ALA B 1 221 ? 10.422 11.508 -6.332 1 97.75 221 ALA B N 1
ATOM 4102 C CA . ALA B 1 221 ? 10.125 12.625 -5.441 1 97.75 221 ALA B CA 1
ATOM 4103 C C . ALA B 1 221 ? 10.227 13.953 -6.176 1 97.75 221 ALA B C 1
ATOM 4105 O O . ALA B 1 221 ? 9.352 14.812 -6.043 1 97.75 221 ALA B O 1
ATOM 4106 N N . LEU B 1 222 ? 11.25 14.086 -6.977 1 97.88 222 LEU B N 1
ATOM 4107 C CA . LEU B 1 222 ? 11.461 15.32 -7.727 1 97.88 222 LEU B CA 1
ATOM 4108 C C . LEU B 1 222 ? 10.367 15.516 -8.766 1 97.88 222 LEU B C 1
ATOM 4110 O O . LEU B 1 222 ? 9.914 16.641 -8.992 1 97.88 222 LEU B O 1
ATOM 4114 N N . ALA B 1 223 ? 9.953 14.422 -9.359 1 98.38 223 ALA B N 1
ATOM 4115 C CA . ALA B 1 223 ? 8.875 14.492 -10.336 1 98.38 223 ALA B CA 1
ATOM 4116 C C . ALA B 1 223 ? 7.582 14.992 -9.695 1 98.38 223 ALA B C 1
ATOM 4118 O O . ALA B 1 223 ? 6.844 15.773 -10.297 1 98.38 223 ALA B O 1
ATOM 4119 N N . LEU B 1 224 ? 7.32 14.555 -8.508 1 98.44 224 LEU B N 1
ATOM 4120 C CA . LEU B 1 224 ? 6.152 15.047 -7.781 1 98.44 224 LEU B CA 1
ATOM 4121 C C . LEU B 1 224 ? 6.289 16.531 -7.473 1 98.44 224 LEU B C 1
ATOM 4123 O O . LEU B 1 224 ? 5.367 17.312 -7.734 1 98.44 224 LEU B O 1
ATOM 4127 N N . LEU B 1 225 ? 7.418 16.922 -6.961 1 98.19 225 LEU B N 1
ATOM 4128 C CA . LEU B 1 225 ? 7.641 18.312 -6.562 1 98.19 225 LEU B CA 1
ATOM 4129 C C . LEU B 1 225 ? 7.5 19.25 -7.754 1 98.19 225 LEU B C 1
ATOM 4131 O O . LEU B 1 225 ? 6.965 20.344 -7.625 1 98.19 225 LEU B O 1
ATOM 4135 N N . ASP B 1 226 ? 7.891 18.766 -8.906 1 98.19 226 ASP B N 1
ATOM 4136 C CA . ASP B 1 226 ? 7.887 19.547 -10.141 1 98.19 226 ASP B CA 1
ATOM 4137 C C . ASP B 1 226 ? 6.461 19.844 -10.594 1 98.19 226 ASP B C 1
ATOM 4139 O O . ASP B 1 226 ? 6.242 20.75 -11.406 1 98.19 226 ASP B O 1
ATOM 4143 N N . LYS B 1 227 ? 5.52 19.141 -10.055 1 98.5 227 LYS B N 1
ATOM 4144 C CA . LYS B 1 227 ? 4.145 19.281 -10.516 1 98.5 227 LYS B CA 1
ATOM 4145 C C . LYS B 1 227 ? 3.32 20.125 -9.547 1 98.5 227 LYS B C 1
ATOM 4147 O O . LYS B 1 227 ? 2.135 20.375 -9.789 1 98.5 227 LYS B O 1
ATOM 4152 N N . ILE B 1 228 ? 3.943 20.578 -8.484 1 98.44 228 ILE B N 1
ATOM 4153 C CA . ILE B 1 228 ? 3.242 21.469 -7.57 1 98.44 228 ILE B CA 1
ATOM 4154 C C . ILE B 1 228 ? 3.072 22.844 -8.219 1 98.44 228 ILE B C 1
ATOM 4156 O O . ILE B 1 228 ? 4.047 23.453 -8.68 1 98.44 228 ILE B O 1
ATOM 4160 N N . GLU B 1 229 ? 1.853 23.328 -8.172 1 97.94 229 GLU B N 1
ATOM 4161 C CA . GLU B 1 229 ? 1.554 24.562 -8.883 1 97.94 229 GLU B CA 1
ATOM 4162 C C . GLU B 1 229 ? 1.308 25.719 -7.91 1 97.94 229 GLU B C 1
ATOM 4164 O O . GLU B 1 229 ? 1.441 26.891 -8.273 1 97.94 229 GLU B O 1
ATOM 4169 N N . CYS B 1 230 ? 0.917 25.391 -6.727 1 98 230 CYS B N 1
ATOM 4170 C CA . CYS B 1 230 ? 0.589 26.438 -5.75 1 98 230 CYS B CA 1
ATOM 4171 C C . CYS B 1 230 ? 1.847 26.953 -5.074 1 98 230 CYS B C 1
ATOM 4173 O O . CYS B 1 230 ? 2.898 26.312 -5.117 1 98 230 CYS B O 1
ATOM 4175 N N . PRO B 1 231 ? 1.757 28.188 -4.461 1 98.31 231 PRO B N 1
ATOM 4176 C CA . PRO B 1 231 ? 2.883 28.656 -3.65 1 98.31 231 PRO B CA 1
ATOM 4177 C C . PRO B 1 231 ? 3.172 27.734 -2.461 1 98.31 231 PRO B C 1
ATOM 4179 O O . PRO B 1 231 ? 2.244 27.219 -1.834 1 98.31 231 PRO B O 1
ATOM 4182 N N . VAL B 1 232 ? 4.473 27.562 -2.254 1 98.25 232 VAL B N 1
ATOM 4183 C CA . VAL B 1 232 ? 4.902 26.672 -1.178 1 98.25 232 VAL B CA 1
ATOM 4184 C C . VAL B 1 232 ? 5.84 27.422 -0.234 1 98.25 232 VAL B C 1
ATOM 4186 O O . VAL B 1 232 ? 6.82 28.031 -0.673 1 98.25 232 VAL B O 1
ATOM 4189 N N . PHE B 1 233 ? 5.508 27.406 1.025 1 98.06 233 PHE B N 1
ATOM 4190 C CA . PHE B 1 233 ? 6.43 27.828 2.074 1 98.06 233 PHE B CA 1
ATOM 4191 C C . PHE B 1 233 ? 6.957 26.625 2.848 1 98.06 233 PHE B C 1
ATOM 4193 O O . PHE B 1 233 ? 6.191 25.734 3.219 1 98.06 233 PHE B O 1
ATOM 4200 N N . ALA B 1 234 ? 8.227 26.594 3.027 1 96.62 234 ALA B N 1
ATOM 4201 C CA . ALA B 1 234 ? 8.844 25.641 3.939 1 96.62 234 ALA B CA 1
ATOM 4202 C C . ALA B 1 234 ? 9.367 26.328 5.195 1 96.62 234 ALA B C 1
ATOM 4204 O O . ALA B 1 234 ? 9.922 27.422 5.125 1 96.62 234 ALA B O 1
ATOM 4205 N N . VAL B 1 235 ? 9.102 25.703 6.328 1 96.56 235 VAL B N 1
ATOM 4206 C CA . VAL B 1 235 ? 9.633 26.156 7.605 1 96.56 235 VAL B CA 1
ATOM 4207 C C . VAL B 1 235 ? 10.523 25.078 8.219 1 96.56 235 VAL B C 1
ATOM 4209 O O . VAL B 1 235 ? 10.062 23.953 8.477 1 96.56 235 VAL B O 1
ATOM 4212 N N . VAL B 1 236 ? 11.773 25.406 8.445 1 95 236 VAL B N 1
ATOM 4213 C CA . VAL B 1 236 ? 12.742 24.453 8.961 1 95 236 VAL B CA 1
ATOM 4214 C C . VAL B 1 236 ? 13.312 24.953 10.289 1 95 236 VAL B C 1
ATOM 4216 O O . VAL B 1 236 ? 13.75 26.109 10.383 1 95 236 VAL B O 1
ATOM 4219 N N . GLY B 1 237 ? 13.25 24.047 11.312 1 94.56 237 GLY B N 1
ATOM 4220 C CA . GLY B 1 237 ? 13.867 24.375 12.586 1 94.56 237 GLY B CA 1
ATOM 4221 C C . GLY B 1 237 ? 15.383 24.359 12.531 1 94.56 237 GLY B C 1
ATOM 4222 O O . GLY B 1 237 ? 15.977 23.469 11.898 1 94.56 237 GLY B O 1
ATOM 4223 N N . GLN B 1 238 ? 15.992 25.281 13.203 1 92.44 238 GLN B N 1
ATOM 4224 C CA . GLN B 1 238 ? 17.453 25.344 13.234 1 92.44 238 GLN B CA 1
ATOM 4225 C C . GLN B 1 238 ? 18.062 24.062 13.797 1 92.44 238 GLN B C 1
ATOM 4227 O O . GLN B 1 238 ? 19.141 23.656 13.383 1 92.44 238 GLN B O 1
ATOM 4232 N N . ASN B 1 239 ? 17.344 23.422 14.711 1 89.56 239 ASN B N 1
ATOM 4233 C CA . ASN B 1 239 ? 17.781 22.172 15.32 1 89.56 239 ASN B CA 1
ATOM 4234 C C . ASN B 1 239 ? 16.953 20.984 14.844 1 89.56 239 ASN B C 1
ATOM 4236 O O . ASN B 1 239 ? 16.859 19.969 15.539 1 89.56 239 ASN B O 1
ATOM 4240 N N . GLY B 1 240 ? 16.344 21.188 13.75 1 87.81 240 GLY B N 1
ATOM 4241 C CA . GLY B 1 240 ? 15.523 20.125 13.203 1 87.81 240 GLY B CA 1
ATOM 4242 C C . GLY B 1 240 ? 16.328 18.984 12.594 1 87.81 240 GLY B C 1
ATOM 4243 O O . GLY B 1 240 ? 17.516 18.844 12.883 1 87.81 240 GLY B O 1
ATOM 4244 N N . TYR B 1 241 ? 15.664 18.125 11.797 1 78.81 241 TYR B N 1
ATOM 4245 C CA . TYR B 1 241 ? 16.312 16.953 11.227 1 78.81 241 TYR B CA 1
ATOM 4246 C C . TYR B 1 241 ? 17.422 17.375 10.258 1 78.81 241 TYR B C 1
ATOM 4248 O O . TYR B 1 241 ? 17.172 18.125 9.32 1 78.81 241 TYR B O 1
ATOM 4256 N N . GLY B 1 242 ? 18.5 16.844 10.414 1 74.75 242 GLY B N 1
ATOM 4257 C CA . GLY B 1 242 ? 19.672 17.188 9.625 1 74.75 242 GLY B CA 1
ATOM 4258 C C . GLY B 1 242 ? 19.531 16.812 8.156 1 74.75 242 GLY B C 1
ATOM 4259 O O . GLY B 1 242 ? 20.031 17.531 7.281 1 74.75 242 GLY B O 1
ATOM 4260 N N . HIS B 1 243 ? 18.797 15.766 7.945 1 71.88 243 HIS B N 1
ATOM 4261 C CA . HIS B 1 243 ? 18.703 15.289 6.574 1 71.88 243 HIS B CA 1
ATOM 4262 C C . HIS B 1 243 ? 17.906 16.266 5.699 1 71.88 243 HIS B C 1
ATOM 4264 O O . HIS B 1 243 ? 18.031 16.234 4.473 1 71.88 243 HIS B O 1
ATOM 4270 N N . LEU B 1 244 ? 17.141 17.031 6.312 1 73.62 244 LEU B N 1
ATOM 4271 C CA . LEU B 1 244 ? 16.375 18 5.535 1 73.62 244 LEU B CA 1
ATOM 4272 C C . LEU B 1 244 ? 17.297 19.031 4.902 1 73.62 244 LEU B C 1
ATOM 4274 O O . LEU B 1 244 ? 17.031 19.5 3.793 1 73.62 244 LEU B O 1
ATOM 4278 N N . LYS B 1 245 ? 18.281 19.312 5.543 1 72.06 245 LYS B N 1
ATOM 4279 C CA . LYS B 1 245 ? 19.25 20.266 5.016 1 72.06 245 LYS B CA 1
ATOM 4280 C C . LYS B 1 245 ? 19.938 19.719 3.773 1 72.06 245 LYS B C 1
ATOM 4282 O O . LYS B 1 245 ? 20.297 20.484 2.869 1 72.06 245 LYS B O 1
ATOM 4287 N N . GLN B 1 246 ? 19.953 18.438 3.715 1 71.81 246 GLN B N 1
ATOM 4288 C CA . GLN B 1 246 ? 20.625 17.781 2.592 1 71.81 246 GLN B CA 1
ATOM 4289 C C . GLN B 1 246 ? 19.703 17.703 1.377 1 71.81 246 GLN B C 1
ATOM 4291 O O . GLN B 1 246 ? 20.141 17.297 0.295 1 71.81 246 GLN B O 1
ATOM 4296 N N . LYS B 1 247 ? 18.562 18.156 1.544 1 79.81 247 LYS B N 1
ATOM 4297 C CA . LYS B 1 247 ? 17.594 18 0.462 1 79.81 247 LYS B CA 1
ATOM 4298 C C . LYS B 1 247 ? 17.156 19.359 -0.073 1 79.81 247 LYS B C 1
ATOM 4300 O O . LYS B 1 247 ? 16.125 19.469 -0.74 1 79.81 247 LYS B O 1
ATOM 4305 N N . GLU B 1 248 ? 17.938 20.344 0.17 1 81.25 248 GLU B N 1
ATOM 4306 C CA . GLU B 1 248 ? 17.578 21.703 -0.249 1 81.25 248 GLU B CA 1
ATOM 4307 C C . GLU B 1 248 ? 17.547 21.812 -1.771 1 81.25 248 GLU B C 1
ATOM 4309 O O . GLU B 1 248 ? 16.922 22.719 -2.318 1 81.25 248 GLU B O 1
ATOM 4314 N N . HIS B 1 249 ? 18.219 20.891 -2.395 1 88.06 249 HIS B N 1
ATOM 4315 C CA . HIS B 1 249 ? 18.219 20.906 -3.854 1 88.06 249 HIS B CA 1
ATOM 4316 C C . HIS B 1 249 ? 16.812 20.688 -4.402 1 88.06 249 HIS B C 1
ATOM 4318 O O . HIS B 1 249 ? 16.531 21.016 -5.555 1 88.06 249 HIS B O 1
ATOM 4324 N N . ARG B 1 250 ? 15.93 20.156 -3.6 1 93.12 250 ARG B N 1
ATOM 4325 C CA . ARG B 1 250 ? 14.57 19.859 -4.02 1 93.12 250 ARG B CA 1
ATOM 4326 C C . ARG B 1 250 ? 13.773 21.125 -4.285 1 93.12 250 ARG B C 1
ATOM 4328 O O . ARG B 1 250 ? 12.773 21.109 -5.012 1 93.12 250 ARG B O 1
ATOM 4335 N N . TYR B 1 251 ? 14.211 22.234 -3.695 1 89.31 251 TYR B N 1
ATOM 4336 C CA . TYR B 1 251 ? 13.477 23.484 -3.758 1 89.31 251 TYR B CA 1
ATOM 4337 C C . TYR B 1 251 ? 13.414 24.016 -5.188 1 89.31 251 TYR B C 1
ATOM 4339 O O . TYR B 1 251 ? 12.43 24.656 -5.582 1 89.31 251 TYR B O 1
ATOM 4347 N N . LYS B 1 252 ? 14.383 23.641 -5.918 1 93.44 252 LYS B N 1
ATOM 4348 C CA . LYS B 1 252 ? 14.477 24.172 -7.277 1 93.44 252 LYS B CA 1
ATOM 4349 C C . LYS B 1 252 ? 13.414 23.562 -8.18 1 93.44 252 LYS B C 1
ATOM 4351 O O . LYS B 1 252 ? 13.133 24.078 -9.266 1 93.44 252 LYS B O 1
ATOM 4356 N N . PHE B 1 253 ? 12.812 22.516 -7.734 1 95.88 253 PHE B N 1
ATOM 4357 C CA . PHE B 1 253 ? 11.836 21.828 -8.562 1 95.88 253 PHE B CA 1
ATOM 4358 C C . PHE B 1 253 ? 10.438 22.391 -8.336 1 95.88 253 PHE B C 1
ATOM 4360 O O . PHE B 1 253 ? 9.523 22.125 -9.117 1 95.88 253 PHE B O 1
ATOM 4367 N N . ILE B 1 254 ? 10.281 23.109 -7.246 1 96.62 254 ILE B N 1
ATOM 4368 C CA . ILE B 1 254 ? 9 23.734 -6.945 1 96.62 254 ILE B CA 1
ATOM 4369 C C . ILE B 1 254 ? 8.961 25.141 -7.539 1 96.62 254 ILE B C 1
ATOM 4371 O O . ILE B 1 254 ? 9.812 25.984 -7.227 1 96.62 254 ILE B O 1
ATOM 4375 N N . ALA B 1 255 ? 7.98 25.5 -8.312 1 95.44 255 ALA B N 1
ATOM 4376 C CA . ALA B 1 255 ? 7.938 26.703 -9.125 1 95.44 255 ALA B CA 1
ATOM 4377 C C . ALA B 1 255 ? 7.91 27.953 -8.25 1 95.44 255 ALA B C 1
ATOM 4379 O O . ALA B 1 255 ? 8.625 28.922 -8.516 1 95.44 255 ALA B O 1
ATOM 4380 N N . ASP B 1 256 ? 7.113 28.016 -7.27 1 96.56 256 ASP B N 1
ATOM 4381 C CA . ASP B 1 256 ? 6.945 29.125 -6.336 1 96.56 256 ASP B CA 1
ATOM 4382 C C . ASP B 1 256 ? 7.227 28.672 -4.902 1 96.56 256 ASP B C 1
ATOM 4384 O O . ASP B 1 256 ? 6.336 28.156 -4.223 1 96.56 256 ASP B O 1
ATOM 4388 N N . PHE B 1 257 ? 8.531 28.953 -4.496 1 96.38 257 PHE B N 1
ATOM 4389 C CA . PHE B 1 257 ? 8.992 28.359 -3.248 1 96.38 257 PHE B CA 1
ATOM 4390 C C . PHE B 1 257 ? 9.727 29.391 -2.396 1 96.38 257 PHE B C 1
ATOM 4392 O O . PHE B 1 257 ? 10.508 30.188 -2.918 1 96.38 257 PHE B O 1
ATOM 4399 N N . THR B 1 258 ? 9.414 29.406 -1.119 1 96 258 THR B N 1
ATOM 4400 C CA . THR B 1 258 ? 10.141 30.188 -0.127 1 96 258 THR B CA 1
ATOM 4401 C C . THR B 1 258 ? 10.453 29.344 1.104 1 96 258 THR B C 1
ATOM 4403 O O . THR B 1 258 ? 9.602 28.578 1.572 1 96 258 THR B O 1
ATOM 4406 N N . CYS B 1 259 ? 11.648 29.469 1.655 1 95.06 259 CYS B N 1
ATOM 4407 C CA . CYS B 1 259 ? 12.055 28.719 2.834 1 95.06 259 CYS B CA 1
ATOM 4408 C C . CYS B 1 259 ? 12.383 29.641 3.996 1 95.06 259 CYS B C 1
ATOM 4410 O O . CYS B 1 259 ? 13.086 30.641 3.818 1 95.06 259 CYS B O 1
ATOM 4412 N N . TYR B 1 260 ? 11.852 29.312 5.148 1 95.25 260 TYR B N 1
ATOM 4413 C CA . TYR B 1 260 ? 12.156 30.016 6.387 1 95.25 260 TYR B CA 1
ATOM 4414 C C . TYR B 1 260 ? 12.891 29.109 7.367 1 95.25 260 TYR B C 1
ATOM 4416 O O . TYR B 1 260 ? 12.477 27.969 7.598 1 95.25 260 TYR B O 1
ATOM 4424 N N . HIS B 1 261 ? 13.961 29.609 7.926 1 94.75 261 HIS B N 1
ATOM 4425 C CA . HIS B 1 261 ? 14.641 28.953 9.039 1 94.75 261 HIS B CA 1
ATOM 4426 C C . HIS B 1 261 ? 14.297 29.625 10.367 1 94.75 261 HIS B C 1
ATOM 4428 O O . HIS B 1 261 ? 14.492 30.828 10.516 1 94.75 261 HIS B O 1
ATOM 4434 N N . ILE B 1 262 ? 13.789 28.875 11.305 1 96.44 262 ILE B N 1
ATOM 4435 C CA . ILE B 1 262 ? 13.383 29.469 12.57 1 96.44 262 ILE B CA 1
ATOM 4436 C C . ILE B 1 262 ? 14.039 28.734 13.734 1 96.44 262 ILE B C 1
ATOM 4438 O O . ILE B 1 262 ? 14.57 27.641 13.555 1 96.44 262 ILE B O 1
ATOM 4442 N N . LYS B 1 263 ? 13.977 29.328 14.953 1 96.19 263 LYS B N 1
ATOM 4443 C CA . LYS B 1 263 ? 14.461 28.641 16.141 1 96.19 263 LYS B CA 1
ATOM 4444 C C . LYS B 1 263 ? 13.594 27.438 16.484 1 96.19 263 LYS B C 1
ATOM 4446 O O . LYS B 1 263 ? 12.383 27.453 16.266 1 96.19 263 LYS B O 1
ATOM 4451 N N . GLY B 1 264 ? 14.328 26.406 17.016 1 95.62 264 GLY B N 1
ATOM 4452 C CA . GLY B 1 264 ? 13.602 25.219 17.453 1 95.62 264 GLY B CA 1
ATOM 4453 C C . GLY B 1 264 ? 14.039 23.953 16.734 1 95.62 264 GLY B C 1
ATOM 4454 O O . GLY B 1 264 ? 14.977 23.984 15.938 1 95.62 264 GLY B O 1
ATOM 4455 N N . GLY B 1 265 ? 13.344 22.891 17.109 1 94.94 265 GLY B N 1
ATOM 4456 C CA . GLY B 1 265 ? 13.672 21.594 16.547 1 94.94 265 GLY B CA 1
ATOM 4457 C C . GLY B 1 265 ? 12.617 21.062 15.594 1 94.94 265 GLY B C 1
ATOM 4458 O O . GLY B 1 265 ? 12.039 21.828 14.82 1 94.94 265 GLY B O 1
ATOM 4459 N N . HIS B 1 266 ? 12.461 19.75 15.562 1 95.94 266 HIS B N 1
ATOM 4460 C CA . HIS B 1 266 ? 11.539 19.094 14.648 1 95.94 266 HIS B CA 1
ATOM 4461 C C . HIS B 1 266 ? 10.109 19.594 14.844 1 95.94 266 HIS B C 1
ATOM 4463 O O . HIS B 1 266 ? 9.32 19.625 13.898 1 95.94 266 HIS B O 1
ATOM 4469 N N . HIS B 1 267 ? 9.773 19.969 16.062 1 97.81 267 HIS B N 1
ATOM 4470 C CA . HIS B 1 267 ? 8.461 20.516 16.359 1 97.81 267 HIS B CA 1
ATOM 4471 C C . HIS B 1 267 ? 8.523 22.016 16.609 1 97.81 267 HIS B C 1
ATOM 4473 O O . HIS B 1 267 ? 7.953 22.516 17.578 1 97.81 267 HIS B O 1
ATOM 4479 N N . CYS B 1 268 ? 9.133 22.688 15.734 1 97.12 268 CYS B N 1
ATOM 4480 C CA . CYS B 1 268 ? 9.328 24.125 15.875 1 97.12 268 CYS B CA 1
ATOM 4481 C C . CYS B 1 268 ? 7.988 24.859 15.867 1 97.12 268 CYS B C 1
ATOM 4483 O O . CYS B 1 268 ? 7.883 25.984 16.359 1 97.12 268 CYS B O 1
ATOM 4485 N N . HIS B 1 269 ? 6.879 24.266 15.312 1 98.12 269 HIS B N 1
ATOM 4486 C CA . HIS B 1 269 ? 5.559 24.891 15.336 1 98.12 269 HIS B CA 1
ATOM 4487 C C . HIS B 1 269 ? 5 24.938 16.75 1 98.12 269 HIS B C 1
ATOM 4489 O O . HIS B 1 269 ? 4.207 25.828 17.078 1 98.12 269 HIS B O 1
ATOM 4495 N N . LEU B 1 270 ? 5.379 23.969 17.594 1 97.88 270 LEU B N 1
ATOM 4496 C CA . LEU B 1 270 ? 4.984 23.984 19 1 97.88 270 LEU B CA 1
ATOM 4497 C C . LEU B 1 270 ? 5.789 25.031 19.766 1 97.88 270 LEU B C 1
ATOM 4499 O O . LEU B 1 270 ? 5.27 25.656 20.688 1 97.88 270 LEU B O 1
ATOM 4503 N N . GLU B 1 271 ? 7 25.234 19.344 1 97.69 271 GLU B N 1
ATOM 4504 C CA . GLU B 1 271 ? 7.906 26.156 20.031 1 97.69 271 GLU B CA 1
ATOM 4505 C C . GLU B 1 271 ? 7.656 27.594 19.609 1 97.69 271 GLU B C 1
ATOM 4507 O O . GLU B 1 271 ? 7.918 28.531 20.375 1 97.69 271 GLU B O 1
ATOM 4512 N N . ASN B 1 272 ? 7.211 27.781 18.422 1 97.75 272 ASN B N 1
ATOM 4513 C CA . ASN B 1 272 ? 7.043 29.109 17.859 1 97.75 272 ASN B CA 1
ATOM 4514 C C . ASN B 1 272 ? 5.719 29.25 17.125 1 97.75 272 ASN B C 1
ATOM 4516 O O . ASN B 1 272 ? 5.699 29.609 15.945 1 97.75 272 ASN B O 1
ATOM 4520 N N . PRO B 1 273 ? 4.605 29.047 17.828 1 97.94 273 PRO B N 1
ATOM 4521 C CA . PRO B 1 273 ? 3.311 29.062 17.141 1 97.94 273 PRO B CA 1
ATOM 4522 C C . PRO B 1 273 ? 2.992 30.406 16.516 1 97.94 273 PRO B C 1
ATOM 4524 O O . PRO B 1 273 ? 2.404 30.469 15.422 1 97.94 273 PRO B O 1
ATOM 4527 N N . ASN B 1 274 ? 3.334 31.516 17.125 1 97.94 274 ASN B N 1
ATOM 4528 C CA . ASN B 1 274 ? 3.055 32.844 16.578 1 97.94 274 ASN B CA 1
ATOM 4529 C C . ASN B 1 274 ? 3.82 33.094 15.281 1 97.94 274 ASN B C 1
ATOM 4531 O O . ASN B 1 274 ? 3.279 33.656 14.328 1 97.94 274 ASN B O 1
ATOM 4535 N N . LEU B 1 275 ? 5.035 32.656 15.305 1 98.19 275 LEU B N 1
ATOM 4536 C CA . LEU B 1 275 ? 5.852 32.844 14.109 1 98.19 275 LEU B CA 1
ATOM 4537 C C . LEU B 1 275 ? 5.305 32.031 12.945 1 98.19 275 LEU B C 1
ATOM 4539 O O . LEU B 1 275 ? 5.27 32.5 11.812 1 98.19 275 LEU B O 1
ATOM 4543 N N . ILE B 1 276 ? 4.93 30.812 13.203 1 98.56 276 ILE B N 1
ATOM 4544 C CA . ILE B 1 276 ? 4.312 29.969 12.188 1 98.56 276 ILE B CA 1
ATOM 4545 C C . ILE B 1 276 ? 3.062 30.656 11.641 1 98.56 276 ILE B C 1
ATOM 4547 O O . ILE B 1 276 ? 2.861 30.703 10.422 1 98.56 276 ILE B O 1
ATOM 4551 N N . SER B 1 277 ? 2.225 31.172 12.531 1 98.06 277 SER B N 1
ATOM 4552 C CA . SER B 1 277 ? 1.008 31.891 12.148 1 98.06 277 SER B CA 1
ATOM 4553 C C . SER B 1 277 ? 1.321 33.062 11.25 1 98.06 277 SER B C 1
ATOM 4555 O O . SER B 1 277 ? 0.621 33.312 10.258 1 98.06 277 SER B O 1
ATOM 4557 N N . GLU B 1 278 ? 2.316 33.781 11.57 1 98.06 278 GLU B N 1
ATOM 4558 C CA . GLU B 1 278 ? 2.725 34.938 10.773 1 98.06 278 GLU B CA 1
ATOM 4559 C C . GLU B 1 278 ? 3.129 34.5 9.367 1 98.06 278 GLU B C 1
ATOM 4561 O O . GLU B 1 278 ? 2.713 35.125 8.383 1 98.06 278 GLU B O 1
ATOM 4566 N N . HIS B 1 279 ? 3.938 33.469 9.266 1 98.31 279 HIS B N 1
ATOM 4567 C CA . HIS B 1 279 ? 4.355 32.969 7.953 1 98.31 279 HIS B CA 1
ATOM 4568 C C . HIS B 1 279 ? 3.164 32.469 7.156 1 98.31 279 HIS B C 1
ATOM 4570 O O . HIS B 1 279 ? 3.102 32.625 5.938 1 98.31 279 HIS B O 1
ATOM 4576 N N . LEU B 1 280 ? 2.268 31.812 7.871 1 98.44 280 LEU B N 1
ATOM 4577 C CA . LEU B 1 280 ? 1.066 31.312 7.203 1 98.44 280 LEU B CA 1
ATOM 4578 C C . LEU B 1 280 ? 0.24 32.469 6.652 1 98.44 280 LEU B C 1
ATOM 4580 O O . LEU B 1 280 ? -0.246 32.406 5.52 1 98.44 280 LEU B O 1
ATOM 4584 N N . THR B 1 281 ? 0.104 33.5 7.418 1 97.75 281 THR B N 1
ATOM 4585 C CA . THR B 1 281 ? -0.606 34.719 6.961 1 97.75 281 THR B CA 1
ATOM 4586 C C . THR B 1 281 ? 0.061 35.281 5.723 1 97.75 281 THR B C 1
ATOM 4588 O O . THR B 1 281 ? -0.62 35.688 4.766 1 97.75 281 THR B O 1
ATOM 4591 N N . THR B 1 282 ? 1.372 35.344 5.75 1 97.62 282 THR B N 1
ATOM 4592 C CA . THR B 1 282 ? 2.127 35.844 4.602 1 97.62 282 THR B CA 1
ATOM 4593 C C . THR B 1 282 ? 1.85 35 3.369 1 97.62 282 THR B C 1
ATOM 4595 O O . THR B 1 282 ? 1.638 35.531 2.275 1 97.62 282 THR B O 1
ATOM 4598 N N . LEU B 1 283 ? 1.851 33.688 3.541 1 97.75 283 LEU B N 1
ATOM 4599 C CA . LEU B 1 283 ? 1.592 32.781 2.447 1 97.75 283 LEU B CA 1
ATOM 4600 C C . LEU B 1 283 ? 0.211 33 1.847 1 97.75 283 LEU B C 1
ATOM 4602 O O . LEU B 1 283 ? 0.065 33.062 0.624 1 97.75 283 LEU B O 1
ATOM 4606 N N . ILE B 1 284 ? -0.788 33.156 2.678 1 95.94 284 ILE B N 1
ATOM 4607 C CA . ILE B 1 284 ? -2.168 33.312 2.236 1 95.94 284 ILE B CA 1
ATOM 4608 C C . ILE B 1 284 ? -2.322 34.656 1.501 1 95.94 284 ILE B C 1
ATOM 4610 O O . ILE B 1 284 ? -3.066 34.75 0.522 1 95.94 284 ILE B O 1
ATOM 4614 N N . ASN B 1 285 ? -1.598 35.625 1.938 1 94 285 ASN B N 1
ATOM 4615 C CA . ASN B 1 285 ? -1.639 36.906 1.284 1 94 285 ASN B CA 1
ATOM 4616 C C . ASN B 1 285 ? -1.085 36.844 -0.136 1 94 285 ASN B C 1
ATOM 4618 O O . ASN B 1 285 ? -1.417 37.688 -0.977 1 94 285 ASN B O 1
ATOM 4622 N N . THR B 1 286 ? -0.247 35.906 -0.359 1 90.81 286 THR B N 1
ATOM 4623 C CA . THR B 1 286 ? 0.332 35.75 -1.691 1 90.81 286 THR B CA 1
ATOM 4624 C C . THR B 1 286 ? -0.709 35.25 -2.686 1 90.81 286 THR B C 1
ATOM 4626 O O . THR B 1 286 ? -0.541 35.406 -3.898 1 90.81 286 THR B O 1
ATOM 4629 N N . ILE B 1 287 ? -1.744 34.562 -2.236 1 88.56 287 ILE B N 1
ATOM 4630 C CA . ILE B 1 287 ? -2.705 34 -3.168 1 88.56 287 ILE B CA 1
ATOM 4631 C C . ILE B 1 287 ? -3.969 34.844 -3.205 1 88.56 287 ILE B C 1
ATOM 4633 O O . ILE B 1 287 ? -4.875 34.594 -4 1 88.56 287 ILE B O 1
ATOM 4637 N N . THR B 1 288 ? -4.211 35.719 -2.332 1 77.69 288 THR B N 1
ATOM 4638 C CA . THR B 1 288 ? -5.367 36.625 -2.322 1 77.69 288 THR B CA 1
ATOM 4639 C C . THR B 1 288 ? -5.047 37.906 -3.053 1 77.69 288 THR B C 1
ATOM 4641 O O . THR B 1 288 ? -5.957 38.656 -3.439 1 77.69 288 THR B O 1
ATOM 4644 N N . THR B 1 289 ? -3.738 38.219 -3.412 1 67.75 289 THR B N 1
ATOM 4645 C CA . THR B 1 289 ? -3.377 39.406 -4.172 1 67.75 289 THR B CA 1
ATOM 4646 C C . THR B 1 289 ? -3.242 39.094 -5.656 1 67.75 289 THR B C 1
ATOM 4648 O O . THR B 1 289 ? -2.752 38 -6.02 1 67.75 289 THR B O 1
#

Nearest PDB structures (foldseek):
  7al5-assembly1_C  TM=8.992E-01  e=1.597E-24  Pseudomonas aeruginosa PAO1
  3qit-assembly1_B  TM=8.646E-01  e=5.053E-21  Moorena producens 19L
  3qit-assembly2_D  TM=8.791E-01  e=2.325E-20  Moorena producens 19L
  7cg6-assembly1_B  TM=6.404E-01  e=1.221E-15  Vigna radiata
  2e3j-assembly1_A  TM=6.227E-01  e=4.105E-12  Mycobacterium tuberculosis H37Rv

Radius of gyration: 26.05 Å; Cα contacts (8 Å, |Δi|>4): 1225; chains: 2; bounding box: 53×80×64 Å

Foldseek 3Di:
DPQWDWDWDDFPPWIKIKIKRADPAADAEEEEAEAQQWFQQLCVLLVVLLCVVVVRHIYMTIGQALFQPTHHDDPVDLDALVVSLVVVVRVLVVVVDQAHAYEYAHSGLQSVLLNCLVCVRHYAEYEYELDLYHDADDPVCLVVLQVQLVVLVVCVVVDDADFDPDLVRQLVVVCVVQVHDSVLCVSRSVSQWDDDPVTIHGSRHPSSVGGDNDGHHPVVRLSSQLRRDHAYEYEYEPAEDPVVVVCVVSQVSHPHYDYHYDHDYSSVCSVCSNVVSVVVVVRVVVRVD/DPQWDWDWDDDPPWIKIKIKRADPAADAEEEEAEAQQWFQLLCVLLCVLLCVVVVRHIYMTIGQALFQPTHHDDPVDLDALVVSLVVVVRVLVVVVDQAHAYEYAHSGLQSVLLNCLVCVRHYAEYEYELDLYHDADDPVCLVVLQVQLVVLVVCVVVDDADFDPDLVRQLVVVCVVQVHDSVLCVSGSVSQWDDDPVTIHGSRHPSSVGGDNGGHHPVVRLSSQLRRDHAYEYEYEPAEDPVVVVCVVSQVSHPHYDYHYDHDYSSVCSVCSNVVSVVVVVRVVVRVD

InterPro domains:
  IPR000073 Alpha/beta hydrolase fold-1 [PF00561] (29-163)
  IPR000073 Alpha/beta hydrolase fold-1 [PR00111] (56-71)
  IPR000073 Alpha/beta hydrolase fold-1 [PR00111] (102-115)
  IPR000073 Alpha/beta hydrolase fold-1 [PR00111] (116-129)
  IPR029058 Alpha/Beta hydrolase fold [G3DSA:3.40.50.1820] (6-280)
  IPR029058 Alpha/Beta hydrolase fold [SSF53474] (5-284)
  IPR050266 AB hydrolase superfamily [PTHR43798] (21-284)

Secondary structure (DSSP, 8-state):
--S-EEEEEEETTEEEEEEEE--SS-SEEEEEE--TT--GGGGHHHHHHHHHH-TTEEEEEEPPTTSTTSPPPPTT----HHHHHHHHHHHHHHHT-S-EEEEEETHHHHHHHHHHHH-GGGEEEEEEES--SS-B--GGGHHHHHHHHHHHHHHHHHSPPPPBS-HHHHHHHHHHHHT--HHHHHHHHHHTEEEETTEEEE-S-GGGGSPPS--B-HHHHHHHHTT--S-EEEEEETTS-HHHHTTGGGGGGSSSEEEEEESSSTTHHHH-HHHHHHHHHHHHHHHH-/--S-EEEEEEETTEEEEEEEE--SS-SEEEEEE--TT--GGGGHHHHHHHHHH-TTEEEEEEPPTTSTTSPPPPTT----HHHHHHHHHHHHHHHT-S-EEEEEETHHHHHHHHHHHH-GGGEEEEEEES--SS-B--GGGHHHHHHHHHHHHHHHHHSPPPPBS-HHHHHHHHHHHHT--HHHHHHHHHHTEEEETTEEEE-S-GGGGSPPS--B-HHHHHHHHTT--S-EEEEEETTS-HHHHTTGGGGGGSSSEEEEEESSSTTHHHH-HHHHHHHHHHHHHHHH-

Solvent-accessible surface area (backbone atoms only — not comparable to full-atom values): 29608 Å² total; per-residue (Å²): 127,76,75,59,45,79,48,74,45,78,52,97,67,49,38,32,25,32,41,29,35,74,41,95,56,70,80,44,43,36,41,38,33,41,31,80,93,42,20,33,50,60,42,50,60,27,51,53,48,33,40,74,80,40,63,39,37,27,39,36,20,36,14,54,72,23,13,24,76,15,35,59,65,46,89,76,45,61,71,54,77,69,53,52,39,45,53,49,50,55,55,53,61,72,65,73,55,76,49,31,32,42,36,10,30,34,49,17,11,19,43,47,41,50,40,31,23,42,39,42,78,46,32,59,31,39,37,19,33,49,34,79,44,50,76,54,36,66,43,79,45,48,38,60,36,32,35,49,10,44,51,34,48,51,50,53,77,73,48,80,85,77,75,45,92,39,68,66,59,51,41,50,51,52,21,60,76,67,70,46,63,50,85,68,46,41,62,31,49,57,52,26,46,44,78,48,101,84,45,25,32,68,41,47,39,73,51,69,74,37,51,60,52,74,68,46,34,57,65,36,37,47,42,27,40,50,46,31,72,39,48,33,39,33,39,36,26,72,60,26,66,67,68,59,68,74,44,56,74,52,52,76,41,30,81,44,66,48,79,44,79,41,75,41,30,70,60,20,52,60,74,32,19,60,60,50,28,51,53,50,49,53,55,53,50,63,69,75,100,127,74,75,59,45,82,47,74,45,80,52,97,68,48,40,33,25,30,42,30,34,74,42,96,56,69,79,46,42,37,42,39,32,40,32,79,94,42,19,31,49,60,43,49,64,27,51,52,48,33,40,73,80,39,62,39,39,26,38,38,19,38,15,52,73,24,14,24,76,15,34,60,67,45,89,74,42,62,72,53,75,68,54,54,39,46,53,48,50,54,54,52,60,71,64,73,55,76,48,31,32,40,36,10,30,34,50,18,11,22,42,48,43,50,40,31,24,44,39,44,77,45,33,59,31,38,35,18,33,50,33,81,43,50,76,52,38,66,43,80,44,49,37,58,34,31,35,51,11,45,51,35,46,52,50,53,77,74,47,81,83,77,76,43,90,37,67,66,58,51,40,52,50,52,20,58,75,70,70,45,63,51,83,69,47,42,62,30,48,57,51,25,47,44,78,49,98,86,45,25,32,67,41,46,39,72,50,69,73,38,51,59,52,70,68,46,34,57,63,37,40,46,42,26,39,51,45,30,73,40,49,32,38,31,38,36,26,74,60,26,66,69,66,58,68,73,43,57,74,53,52,77,39,30,80,45,65,47,79,43,77,40,76,40,30,68,60,20,52,59,74,32,18,60,60,49,28,50,53,49,52,54,54,52,52,62,68,76,103

Sequence (578 aa):
MPLFHERSLPLYHGEIALLEVKPEQVDQTILFLHGWQDNAATFLTTMESYAKTNPTHHLIAFDWFGHGLSSHKGGDNFYHFFDYIDDLHQVILHLNQQSVILVGHSLGGLIASAYCAAFPEKVSALMMIEALGPLSEDESQITDRLRQGISSRQRYRNKPQRRLKDAQSALELRAKVNQLPQSLIEPMVLRSLRVESEYVQWTTDAKVKCDSLYRMSETHALALLDKIECPVFAVVGQNGYGHLKQKEHRYKFIADFTCYHIKGGHHCHLENPNLISEHLTTLINTITTMPLFHERSLPLYHGEIALLEVKPEQVDQTILFLHGWQDNAATFLTTMESYAKTNPTHHLIAFDWFGHGLSSHKGGDNFYHFFDYIDDLHQVILHLNQQSVILVGHSLGGLIASAYCAAFPEKVSALMMIEALGPLSEDESQITDRLRQGISSRQRYRNKPQRRLKDAQSALELRAKVNQLPQSLIEPMVLRSLRVESEYVQWTTDAKVKCDSLYRMSETHALALLDKIECPVFAVVGQNGYGHLKQKEHRYKFIADFTCYHIKGGHHCHLENPNLISEHLTTLINTITT

pLDDT: mean 95.04, std 6.45, range [47.44, 98.94]